Protein AF-A0A9N7UBT4-F1 (afdb_monomer)

Nearest PDB structures (foldseek):
  4rus-assembly3_E  TM=9.545E-01  e=1.512E-25  Cyprinus carpio
  7dxn-assembly2_B-2  TM=4.979E-01  e=2.981E-05  Bacillus velezensis FZB42
  8snb-assembly1_4A  TM=5.724E-01  e=1.280E-03  Strongylocentrotus purpuratus
  6bn7-assembly1_A  TM=4.895E-01  e=7.603E-04  Homo sapiens
  6boy-assembly1_A  TM=4.605E-01  e=2.153E-03  Homo sapiens

Foldseek 3Di:
DEWADEPNKIKDQDPQQFIWIDDDHDTDTQADAGFPEWEAYLLGTKGAHPQQFIWHDAPRHTATQAEFRFPYKYRQENQKIWTAGPPQQWIWIFANCCSNPDHRDDHTDIDTDPDRFPEKEHHYQLFIWTAHPQQWIKTFRDADRHPRDTPDIDTQDDARFPYKYAYNVGWIWTAHPQQWIWTQPQCDNVRSSGDDIDTDDDPARFDYWYDYDHDIDTHGPDPPVVVVVVVVVVVVVVVVVVVVVVVVVVVVVVVVVVVVVVVVVLVVVVVVVVVVVVVVVVVVVVVVVVVVVVLVVVLVVVLVVVVVVVVVVVVVVVVVPVVDDDDDDYDDDDDDDDDDDDDDDDDDDDPPVVVSVVPSCVPVVVVSVVVCCVVPVVVCVVPVCVVPVVVVVVPVVVPPVVPPDDPVVCVVCVVVVCVVCVVVCCVPVVVVCCVVCVCVCVCVVVVVCCCVVVVVCCCVCCVPVVCVVCVVVVVVVCVVVVVVVVVVVVVVVVVPPPDDDD

Structure (mmCIF, N/CA/C/O backbone):
data_AF-A0A9N7UBT4-F1
#
_entry.id   AF-A0A9N7UBT4-F1
#
loop_
_atom_site.group_PDB
_atom_site.id
_atom_site.type_symbol
_atom_site.label_atom_id
_atom_site.label_alt_id
_atom_site.label_comp_id
_atom_site.label_asym_id
_atom_site.label_entity_id
_atom_site.label_seq_id
_atom_site.pdbx_PDB_ins_code
_atom_site.Cartn_x
_atom_site.Cartn_y
_atom_site.Cartn_z
_atom_site.occupancy
_atom_site.B_iso_or_equiv
_atom_site.auth_seq_id
_atom_site.auth_comp_id
_atom_site.auth_asym_id
_atom_site.auth_atom_id
_atom_site.pdbx_PDB_model_num
ATOM 1 N N . MET A 1 1 ? 14.798 0.209 0.687 1.00 91.00 1 MET A N 1
ATOM 2 C CA . MET A 1 1 ? 13.355 -0.067 0.626 1.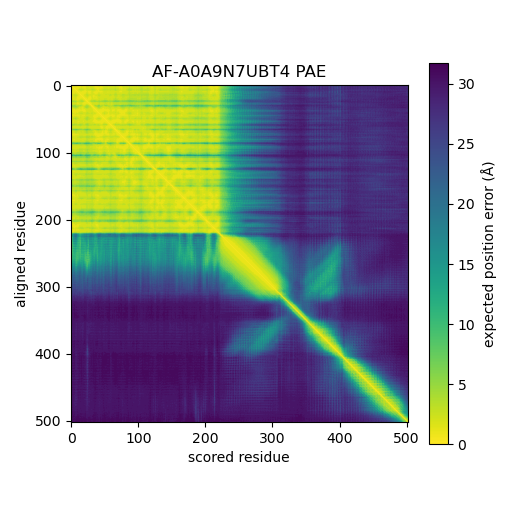00 91.00 1 MET A CA 1
ATOM 3 C C . MET A 1 1 ? 12.771 0.540 -0.624 1.00 91.00 1 MET A C 1
ATOM 5 O O . MET A 1 1 ? 12.914 1.747 -0.821 1.00 91.00 1 MET A O 1
ATOM 9 N N . GLN A 1 2 ? 12.203 -0.319 -1.456 1.00 96.56 2 GLN A N 1
ATOM 10 C CA . GLN A 1 2 ? 11.502 -0.028 -2.701 1.00 96.56 2 GLN A CA 1
ATOM 11 C C . GLN A 1 2 ? 10.434 -1.115 -2.895 1.00 96.56 2 GLN A C 1
ATOM 13 O O . GLN A 1 2 ? 10.631 -2.235 -2.420 1.00 96.56 2 GLN A O 1
ATOM 18 N N . ILE A 1 3 ? 9.317 -0.765 -3.530 1.00 98.25 3 ILE A N 1
ATOM 19 C CA . ILE A 1 3 ? 8.195 -1.660 -3.822 1.00 98.25 3 ILE A CA 1
ATOM 20 C C . ILE A 1 3 ? 7.840 -1.549 -5.300 1.00 98.25 3 ILE A C 1
ATOM 22 O O . ILE A 1 3 ? 8.007 -0.482 -5.883 1.00 98.25 3 ILE A O 1
ATOM 26 N N . ASP A 1 4 ? 7.375 -2.626 -5.904 1.00 98.69 4 ASP A N 1
ATOM 27 C CA . ASP A 1 4 ? 6.770 -2.577 -7.224 1.00 98.69 4 ASP A CA 1
ATOM 28 C C . ASP A 1 4 ? 5.563 -3.507 -7.295 1.00 98.69 4 ASP A C 1
ATOM 30 O O . ASP A 1 4 ? 5.519 -4.520 -6.591 1.00 98.69 4 ASP A O 1
ATOM 34 N N . ALA A 1 5 ? 4.580 -3.135 -8.104 1.00 98.31 5 ALA A N 1
ATOM 35 C CA . ALA A 1 5 ? 3.335 -3.852 -8.274 1.00 98.31 5 ALA A CA 1
ATOM 36 C C . ALA A 1 5 ? 2.942 -3.852 -9.753 1.00 98.31 5 ALA A C 1
ATOM 38 O O . ALA A 1 5 ? 2.929 -2.808 -10.399 1.00 98.31 5 ALA A O 1
ATOM 39 N N . GLY A 1 6 ? 2.591 -5.022 -10.272 1.00 97.06 6 GLY A N 1
ATOM 40 C CA . GLY A 1 6 ? 2.229 -5.194 -11.670 1.00 97.06 6 GLY A CA 1
ATOM 41 C C . GLY A 1 6 ? 1.688 -6.591 -11.934 1.00 97.06 6 GLY A C 1
ATOM 42 O O . GLY A 1 6 ? 2.196 -7.575 -11.397 1.00 97.06 6 GLY A O 1
ATOM 43 N N . MET A 1 7 ? 0.659 -6.684 -12.779 1.00 95.00 7 MET A N 1
ATOM 44 C CA . MET A 1 7 ? 0.027 -7.954 -13.176 1.00 95.00 7 MET A CA 1
ATOM 45 C C . MET A 1 7 ? -0.492 -8.787 -11.987 1.00 95.00 7 MET A C 1
ATOM 47 O O . MET A 1 7 ? -0.415 -10.013 -11.987 1.00 95.00 7 MET A O 1
ATOM 51 N N . GLY A 1 8 ? -1.015 -8.125 -10.954 1.00 95.12 8 GLY A N 1
ATOM 52 C CA . GLY A 1 8 ? -1.530 -8.730 -9.724 1.00 95.12 8 GLY A CA 1
ATOM 53 C C . GLY A 1 8 ? -0.446 -9.182 -8.744 1.00 95.12 8 GLY A C 1
ATOM 54 O O . GLY A 1 8 ? -0.754 -9.802 -7.728 1.00 95.12 8 GLY A O 1
ATOM 55 N N . GLN A 1 9 ? 0.825 -8.900 -9.031 1.00 96.81 9 GLN A N 1
ATOM 56 C CA . GLN A 1 9 ? 1.960 -9.291 -8.201 1.00 96.81 9 GLN A CA 1
ATOM 57 C C . GLN A 1 9 ? 2.555 -8.072 -7.506 1.00 96.81 9 GLN A C 1
ATOM 59 O O . GLN A 1 9 ? 2.554 -6.976 -8.056 1.00 96.81 9 GLN A O 1
ATOM 64 N N . VAL A 1 10 ? 3.100 -8.270 -6.303 1.00 98.19 10 VAL A N 1
ATOM 65 C CA . VAL A 1 10 ? 3.752 -7.209 -5.524 1.00 98.19 10 VAL A CA 1
ATOM 66 C C . VAL A 1 10 ? 5.083 -7.712 -5.004 1.00 98.19 10 VAL A C 1
ATOM 68 O O . VAL A 1 10 ? 5.166 -8.790 -4.408 1.00 98.19 10 VAL A O 1
ATOM 71 N N . VAL A 1 11 ? 6.133 -6.928 -5.221 1.00 98.19 11 VAL A N 1
ATOM 72 C CA . VAL A 1 11 ? 7.509 -7.285 -4.883 1.00 98.19 11 VAL A CA 1
ATOM 73 C C . VAL A 1 11 ? 8.196 -6.146 -4.153 1.00 98.19 11 VAL A C 1
ATOM 75 O O . VAL A 1 11 ? 7.970 -4.972 -4.426 1.00 98.19 11 VAL A O 1
ATOM 78 N N . VAL A 1 12 ? 9.032 -6.486 -3.177 1.00 97.56 12 VAL A N 1
ATOM 79 C CA . VAL A 1 12 ? 9.664 -5.512 -2.283 1.00 97.56 12 VAL A CA 1
ATOM 80 C C . VAL A 1 12 ? 11.134 -5.838 -2.116 1.00 97.56 12 VAL A C 1
ATOM 82 O O . VAL A 1 12 ? 11.497 -6.977 -1.835 1.00 97.56 12 VAL A O 1
ATOM 85 N N . ALA A 1 13 ? 11.983 -4.820 -2.207 1.00 97.00 13 ALA A N 1
ATOM 86 C CA . ALA A 1 13 ? 13.352 -4.865 -1.714 1.00 97.00 13 ALA A CA 1
ATOM 87 C C . ALA A 1 13 ? 13.426 -4.106 -0.386 1.00 97.00 13 ALA A C 1
ATOM 89 O O . ALA A 1 13 ? 13.125 -2.912 -0.341 1.00 97.00 13 ALA A O 1
ATOM 90 N N . ASP A 1 14 ? 13.835 -4.758 0.702 1.00 94.19 14 ASP A N 1
ATOM 91 C CA . ASP A 1 14 ? 13.854 -4.156 2.039 1.00 94.19 14 ASP A CA 1
ATOM 92 C C . ASP A 1 14 ? 15.056 -3.204 2.269 1.00 94.19 14 ASP A C 1
ATOM 94 O O . ASP A 1 14 ? 15.735 -2.749 1.340 1.00 94.19 14 ASP A O 1
ATOM 98 N N . LYS A 1 15 ? 15.292 -2.773 3.517 1.00 91.81 15 LYS A N 1
ATOM 99 C CA . LYS A 1 15 ? 16.414 -1.868 3.848 1.00 91.81 15 LYS A CA 1
ATOM 100 C C . LYS A 1 15 ? 17.777 -2.565 3.783 1.00 91.81 15 LYS A C 1
ATOM 102 O O . LYS A 1 15 ? 18.779 -1.901 3.540 1.00 91.81 15 LYS A O 1
ATOM 107 N N . TYR A 1 16 ? 17.790 -3.885 3.929 1.00 94.00 16 TYR A N 1
ATOM 108 C CA . TYR A 1 16 ? 18.957 -4.756 3.824 1.00 94.00 16 TYR A CA 1
ATOM 109 C C . TYR A 1 16 ? 19.123 -5.341 2.417 1.00 94.00 16 TYR A C 1
ATOM 111 O O . TYR A 1 16 ? 19.961 -6.217 2.215 1.00 94.00 16 TYR A O 1
ATOM 119 N N . LYS A 1 17 ? 18.355 -4.837 1.438 1.00 95.19 17 LYS A N 1
ATOM 120 C CA . LYS A 1 17 ? 18.356 -5.284 0.039 1.00 95.19 17 LYS A CA 1
ATOM 121 C C . LYS A 1 17 ? 17.827 -6.715 -0.132 1.00 95.19 17 LYS A C 1
ATOM 123 O O . LYS A 1 17 ? 18.026 -7.302 -1.185 1.00 95.19 17 LYS A O 1
ATOM 128 N N . ARG A 1 18 ? 17.160 -7.303 0.864 1.00 96.31 18 ARG A N 1
ATOM 129 C CA . ARG A 1 18 ? 16.508 -8.614 0.726 1.00 96.31 18 ARG A CA 1
ATOM 130 C C . ARG A 1 18 ? 15.216 -8.440 -0.063 1.00 96.31 18 ARG A C 1
ATOM 132 O O . ARG A 1 18 ? 14.479 -7.485 0.176 1.00 96.31 18 ARG A O 1
ATOM 139 N N . THR A 1 19 ? 14.962 -9.348 -0.993 1.00 96.94 19 THR A N 1
ATOM 140 C CA . THR A 1 19 ? 13.797 -9.315 -1.880 1.00 96.94 19 THR A CA 1
ATOM 141 C C . THR A 1 19 ? 12.679 -10.214 -1.384 1.00 96.94 19 THR A C 1
ATOM 143 O O . THR A 1 19 ? 12.939 -11.300 -0.865 1.00 96.94 19 THR A O 1
ATOM 146 N N . TYR A 1 20 ? 11.440 -9.772 -1.576 1.00 97.06 20 TYR A N 1
ATOM 147 C CA . TYR A 1 20 ? 10.230 -10.468 -1.159 1.00 97.06 20 TYR A CA 1
ATOM 148 C C . TYR A 1 20 ? 9.135 -10.345 -2.215 1.00 97.06 20 TYR A C 1
ATOM 150 O O . TYR A 1 20 ? 9.087 -9.338 -2.919 1.00 97.06 20 TYR A O 1
ATOM 158 N N . PHE A 1 21 ? 8.254 -11.338 -2.292 1.00 96.56 21 PHE A N 1
ATOM 159 C CA . PHE A 1 21 ? 6.979 -11.265 -3.001 1.00 96.56 21 PHE A CA 1
ATOM 160 C C . PHE A 1 21 ? 5.836 -11.352 -1.997 1.00 96.56 21 PHE A C 1
ATOM 162 O O . PHE A 1 21 ? 5.967 -12.008 -0.961 1.00 96.56 21 PHE A O 1
ATOM 169 N N . LEU A 1 22 ? 4.729 -10.687 -2.294 1.00 97.06 22 LEU A N 1
ATOM 170 C CA . LEU A 1 22 ? 3.503 -10.806 -1.521 1.00 97.06 22 LEU A CA 1
ATOM 171 C C . LEU A 1 22 ? 2.708 -12.027 -1.992 1.00 97.06 22 LEU A C 1
ATOM 173 O O . LEU A 1 22 ? 2.475 -12.198 -3.188 1.00 97.06 22 LEU A O 1
ATOM 177 N N . SER A 1 23 ? 2.263 -12.852 -1.050 1.00 95.12 23 SER A N 1
ATOM 178 C CA . SER A 1 23 ? 1.275 -13.903 -1.289 1.00 95.12 23 SER A CA 1
ATOM 179 C C . SER A 1 23 ? 0.288 -13.934 -0.127 1.00 95.12 23 SER A C 1
ATOM 181 O O . SER A 1 23 ? 0.689 -13.981 1.039 1.00 95.12 23 SER A O 1
ATOM 183 N N . GLY A 1 24 ? -1.008 -13.828 -0.434 1.00 91.50 24 GLY A N 1
ATOM 184 C CA . GLY A 1 24 ? -2.033 -13.577 0.577 1.00 91.50 24 GLY A CA 1
ATOM 185 C C . GLY A 1 24 ? -1.738 -12.283 1.342 1.00 91.50 24 GLY A C 1
ATOM 186 O O . GLY A 1 24 ? -1.688 -11.207 0.752 1.00 91.50 24 GLY A O 1
ATOM 187 N N . LEU A 1 25 ? -1.508 -12.400 2.652 1.00 89.69 25 LEU A N 1
ATOM 188 C CA . LEU A 1 25 ? -1.206 -11.274 3.546 1.00 89.69 25 LEU A CA 1
ATOM 189 C C . LEU A 1 25 ? 0.264 -11.229 4.002 1.00 89.69 25 LEU A C 1
ATOM 191 O O . LEU A 1 25 ? 0.616 -10.415 4.856 1.00 89.69 25 LEU A O 1
ATOM 195 N N . ALA A 1 26 ? 1.124 -12.103 3.471 1.00 95.00 26 ALA A N 1
ATOM 196 C CA . ALA A 1 26 ? 2.491 -12.277 3.952 1.00 95.00 26 ALA A CA 1
ATOM 197 C C . ALA A 1 26 ? 3.542 -12.077 2.852 1.00 95.00 26 ALA A C 1
ATOM 199 O O . ALA A 1 26 ? 3.351 -12.426 1.686 1.00 95.00 26 ALA A O 1
ATOM 200 N N . PHE A 1 27 ? 4.691 -11.527 3.252 1.00 95.50 27 PHE A N 1
ATOM 201 C CA . PHE A 1 27 ? 5.858 -11.371 2.390 1.00 95.50 27 PHE A CA 1
ATOM 202 C C . PHE A 1 27 ? 6.783 -12.584 2.500 1.00 95.50 27 PHE A C 1
ATOM 204 O O . PHE A 1 27 ? 7.336 -12.868 3.564 1.00 95.50 27 PHE A O 1
ATOM 211 N N . TYR A 1 28 ? 7.018 -13.252 1.375 1.00 95.75 28 TYR A N 1
ATOM 212 C CA . TYR A 1 28 ? 7.888 -14.418 1.263 1.00 95.75 28 TYR A CA 1
ATOM 213 C C . TYR A 1 28 ? 9.177 -14.053 0.543 1.00 95.75 28 TYR A C 1
ATOM 215 O O . TYR A 1 28 ? 9.177 -13.297 -0.425 1.00 95.75 28 TYR A O 1
ATOM 223 N N . ARG A 1 29 ? 10.308 -14.572 1.024 1.00 95.19 29 ARG A N 1
ATOM 224 C CA . ARG A 1 29 ? 11.628 -14.209 0.500 1.00 95.19 29 ARG A CA 1
ATOM 225 C C . ARG A 1 29 ? 11.820 -14.721 -0.934 1.00 95.19 29 ARG A C 1
ATOM 227 O O . ARG A 1 29 ? 11.690 -15.913 -1.188 1.00 95.19 29 ARG A O 1
ATOM 234 N N . LEU A 1 30 ? 12.205 -13.828 -1.846 1.00 93.81 30 LEU A N 1
ATOM 235 C CA . LEU A 1 30 ? 12.575 -14.141 -3.229 1.00 93.81 30 LEU A CA 1
ATOM 236 C C . LEU A 1 30 ? 14.086 -14.307 -3.346 1.00 93.81 30 LEU A C 1
ATOM 238 O O . LEU A 1 30 ? 14.815 -13.317 -3.314 1.00 93.81 30 LEU A O 1
ATOM 242 N N . GLY A 1 31 ? 14.557 -15.539 -3.530 1.00 88.31 31 GLY A N 1
ATOM 243 C CA . GLY A 1 31 ? 15.970 -15.824 -3.780 1.00 88.31 31 GLY A CA 1
ATOM 244 C C . GLY A 1 31 ? 16.914 -15.413 -2.637 1.00 88.31 31 GLY A C 1
ATOM 245 O O . GLY A 1 31 ? 16.510 -15.025 -1.535 1.00 88.31 31 GLY A O 1
ATOM 246 N N . ARG A 1 32 ? 18.221 -15.535 -2.890 1.00 89.06 32 ARG A N 1
ATOM 247 C CA . ARG A 1 32 ? 19.275 -15.210 -1.905 1.00 89.06 32 ARG A CA 1
ATOM 248 C C . ARG A 1 32 ? 20.002 -13.900 -2.202 1.00 89.06 32 ARG A C 1
ATOM 250 O O . ARG A 1 32 ? 20.570 -13.307 -1.287 1.00 89.06 32 ARG A O 1
ATOM 257 N N . LEU A 1 33 ? 19.985 -13.460 -3.460 1.00 91.81 33 LEU A N 1
ATOM 258 C CA . LEU A 1 33 ? 20.690 -12.266 -3.916 1.00 91.81 33 LEU A CA 1
ATOM 259 C C . LEU A 1 33 ? 20.004 -10.989 -3.436 1.00 91.81 33 LEU A C 1
ATOM 261 O O . LEU A 1 33 ? 18.786 -10.859 -3.496 1.00 91.81 33 LEU A O 1
ATOM 265 N N . GLY A 1 34 ? 20.813 -10.032 -2.981 1.00 94.31 34 GLY A N 1
ATOM 266 C CA . GLY A 1 34 ? 20.309 -8.743 -2.535 1.00 94.31 34 GLY A CA 1
ATOM 267 C C . GLY A 1 34 ? 20.080 -7.772 -3.696 1.00 94.31 34 GLY A C 1
ATOM 268 O O . GLY A 1 34 ? 21.029 -7.424 -4.407 1.00 94.31 34 GLY A O 1
ATOM 269 N N . MET A 1 35 ? 18.855 -7.269 -3.842 1.00 96.38 35 MET A N 1
ATOM 270 C CA . MET A 1 35 ? 18.490 -6.260 -4.837 1.00 96.38 35 MET A CA 1
ATOM 271 C C . MET A 1 35 ? 18.273 -4.899 -4.182 1.00 96.38 35 MET A C 1
ATOM 273 O O . MET A 1 35 ? 17.654 -4.776 -3.128 1.00 96.38 35 MET A O 1
ATOM 277 N N . LYS A 1 36 ? 18.784 -3.844 -4.815 1.00 95.94 36 LYS A N 1
ATOM 278 C CA . LYS A 1 36 ? 18.465 -2.460 -4.423 1.00 95.94 36 LYS A CA 1
ATOM 279 C C . LYS A 1 36 ? 17.161 -1.973 -5.067 1.00 95.94 36 LYS A C 1
ATOM 281 O O . LYS A 1 36 ? 16.574 -1.020 -4.563 1.00 95.94 36 LYS A O 1
ATOM 286 N N . HIS A 1 37 ? 16.762 -2.601 -6.174 1.00 97.94 37 HIS A N 1
ATOM 287 C CA . HIS A 1 37 ? 15.540 -2.339 -6.925 1.00 97.94 37 HIS A CA 1
ATOM 288 C C . HIS A 1 37 ? 15.064 -3.657 -7.547 1.00 97.94 37 HIS A C 1
ATOM 290 O O . HIS A 1 37 ? 15.882 -4.391 -8.109 1.00 97.94 37 HIS A O 1
ATOM 296 N N . VAL A 1 38 ? 13.783 -3.970 -7.391 1.00 98.25 38 VAL A N 1
ATOM 297 C CA . VAL A 1 38 ? 13.100 -5.155 -7.920 1.00 98.25 38 VAL A CA 1
ATOM 298 C C . VAL A 1 38 ? 11.789 -4.708 -8.564 1.00 98.25 38 VAL A C 1
ATOM 300 O O . VAL A 1 38 ? 11.135 -3.799 -8.057 1.00 98.25 38 VAL A O 1
ATOM 303 N N . THR A 1 39 ? 11.429 -5.323 -9.682 1.00 98.69 39 THR A N 1
ATOM 304 C CA . THR A 1 39 ? 10.261 -4.956 -10.487 1.00 98.69 39 THR A CA 1
ATOM 305 C C . THR A 1 39 ? 9.534 -6.191 -10.995 1.00 98.69 39 THR A C 1
ATOM 307 O O . THR A 1 39 ? 10.156 -7.243 -11.195 1.00 98.69 39 THR A O 1
ATOM 310 N N . VAL A 1 40 ? 8.223 -6.059 -11.181 1.00 98.19 40 VAL A N 1
ATOM 311 C CA . VAL A 1 40 ? 7.338 -7.107 -11.685 1.00 98.19 40 VAL A CA 1
ATOM 312 C C . VAL A 1 40 ? 6.298 -6.516 -12.636 1.00 98.19 40 VAL A C 1
ATOM 314 O O . VAL A 1 40 ? 5.763 -5.443 -12.393 1.00 98.19 40 VAL A O 1
ATOM 317 N N . GLY A 1 41 ? 6.000 -7.218 -13.725 1.00 97.25 41 GLY A N 1
ATOM 318 C CA . GLY A 1 41 ? 5.002 -6.793 -14.704 1.00 97.25 41 GLY A CA 1
ATOM 319 C C . GLY A 1 41 ? 4.932 -7.758 -15.884 1.00 97.25 41 GLY A C 1
ATOM 320 O O . GLY A 1 41 ? 5.370 -8.905 -15.764 1.00 97.25 41 GLY A O 1
ATOM 321 N N . ALA A 1 42 ? 4.416 -7.316 -17.038 1.00 96.31 42 ALA A N 1
ATOM 322 C CA . ALA A 1 42 ? 4.293 -8.199 -18.206 1.00 96.31 42 ALA A CA 1
ATOM 323 C C . ALA A 1 42 ? 5.659 -8.698 -18.712 1.00 96.31 42 ALA A C 1
ATOM 325 O O . ALA A 1 42 ? 5.748 -9.780 -19.284 1.00 96.31 42 ALA A O 1
ATOM 326 N N . GLY A 1 43 ? 6.739 -7.949 -18.461 1.00 96.06 43 GLY A N 1
ATOM 327 C CA . GLY A 1 43 ? 8.111 -8.371 -18.757 1.00 96.06 43 GLY A CA 1
ATOM 328 C C . GLY A 1 43 ? 8.668 -9.455 -17.817 1.00 96.06 43 GLY A C 1
ATOM 329 O O . GLY A 1 43 ? 9.796 -9.922 -18.009 1.00 96.06 43 GLY A O 1
ATOM 330 N N . GLY A 1 44 ? 7.906 -9.867 -16.801 1.00 96.81 44 GLY A N 1
ATOM 331 C CA . GLY A 1 44 ? 8.306 -10.812 -15.759 1.00 96.81 44 GLY A CA 1
ATOM 332 C C . GLY A 1 44 ? 8.972 -10.137 -14.557 1.00 96.81 44 GLY A C 1
ATOM 333 O O . GLY A 1 44 ? 8.840 -8.935 -14.347 1.00 96.81 44 GLY A O 1
ATOM 334 N N . LEU A 1 45 ? 9.705 -10.917 -13.755 1.00 97.69 45 LEU A N 1
ATOM 335 C CA . LEU A 1 45 ? 10.377 -10.423 -12.549 1.00 97.69 45 LEU A CA 1
ATOM 336 C C . LEU A 1 45 ? 11.856 -10.108 -12.814 1.00 97.69 45 LEU A C 1
ATOM 338 O O . LEU A 1 45 ? 12.648 -10.994 -13.159 1.00 97.69 45 LEU A O 1
ATOM 342 N N . TRP A 1 46 ? 12.240 -8.854 -12.582 1.00 98.25 46 TRP A N 1
ATOM 343 C CA . TRP A 1 46 ? 13.597 -8.350 -12.794 1.00 98.25 46 TRP A CA 1
ATOM 344 C C . TRP A 1 46 ? 14.095 -7.556 -11.592 1.00 98.25 46 TRP A C 1
ATOM 346 O O . TRP A 1 46 ? 13.342 -7.170 -10.702 1.00 98.25 46 TRP A O 1
ATOM 356 N N . GLY A 1 47 ? 15.397 -7.302 -11.545 1.00 97.75 47 GLY A N 1
ATOM 357 C CA . GLY A 1 47 ? 15.962 -6.440 -10.521 1.00 97.75 47 GLY A CA 1
ATOM 358 C C . GLY A 1 47 ? 17.394 -6.030 -10.800 1.00 97.75 47 GLY A C 1
ATOM 359 O O . GLY A 1 47 ? 18.075 -6.573 -11.672 1.00 97.75 47 GLY A O 1
ATOM 360 N N . THR A 1 48 ? 17.865 -5.061 -10.022 1.00 97.69 48 THR A N 1
ATOM 361 C CA . THR A 1 48 ? 19.266 -4.642 -10.011 1.00 97.69 48 THR A CA 1
ATOM 362 C C . THR A 1 48 ? 19.854 -4.771 -8.615 1.00 97.69 48 THR A C 1
ATOM 364 O O . THR A 1 48 ? 19.251 -4.379 -7.610 1.00 97.69 48 THR A O 1
ATOM 367 N N . CYS A 1 49 ? 21.071 -5.306 -8.542 1.00 96.06 49 CYS A N 1
ATOM 368 C CA . CYS A 1 49 ? 21.792 -5.445 -7.282 1.00 96.06 49 CYS A CA 1
ATOM 369 C C . CYS A 1 49 ? 22.574 -4.170 -6.934 1.00 96.06 49 CYS A C 1
ATOM 371 O O . CYS A 1 49 ? 22.645 -3.215 -7.711 1.00 96.06 49 CYS A O 1
ATOM 373 N N . HIS A 1 50 ? 23.198 -4.139 -5.756 1.00 94.44 50 HIS A N 1
ATOM 374 C CA . HIS A 1 50 ? 23.970 -2.973 -5.314 1.00 94.44 50 HIS A CA 1
ATOM 375 C C . HIS A 1 50 ? 25.119 -2.592 -6.264 1.00 94.44 50 HIS A C 1
ATOM 377 O O . HIS A 1 50 ? 25.399 -1.410 -6.423 1.00 94.4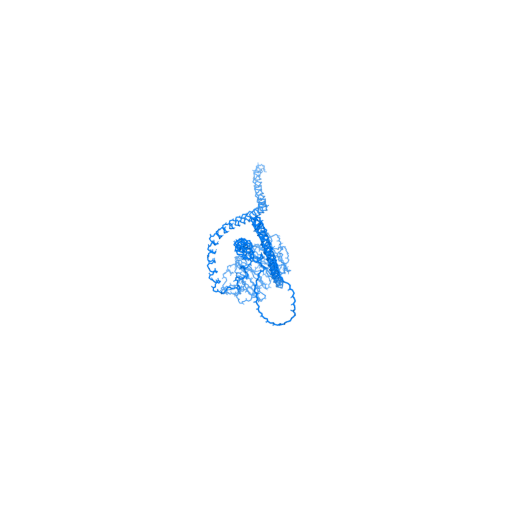4 50 HIS A O 1
ATOM 383 N N . ALA A 1 51 ? 25.717 -3.575 -6.944 1.00 95.69 51 ALA A N 1
ATOM 384 C CA . ALA A 1 51 ? 26.768 -3.373 -7.943 1.00 95.69 51 ALA A CA 1
ATOM 385 C C . ALA A 1 51 ? 26.232 -2.953 -9.328 1.00 95.69 51 ALA A C 1
ATOM 387 O O . ALA A 1 51 ? 26.955 -3.033 -10.316 1.00 95.69 51 ALA A O 1
ATOM 388 N N . ASN A 1 52 ? 24.960 -2.548 -9.423 1.00 97.25 52 ASN A N 1
ATOM 389 C CA . ASN A 1 52 ? 24.273 -2.161 -10.660 1.00 97.25 52 ASN A CA 1
ATOM 390 C C . ASN A 1 52 ? 24.134 -3.285 -11.706 1.00 97.25 52 ASN A C 1
ATOM 392 O O . ASN A 1 52 ? 23.718 -3.011 -12.823 1.00 97.25 52 ASN A O 1
ATOM 396 N N . LYS A 1 53 ? 24.436 -4.549 -11.385 1.00 97.00 53 LYS A N 1
ATOM 397 C CA . LYS A 1 53 ? 24.193 -5.668 -12.312 1.00 97.00 53 LYS A CA 1
ATOM 398 C C . LYS A 1 53 ? 22.695 -5.977 -12.389 1.00 97.00 53 LYS A C 1
ATOM 400 O O . LYS A 1 53 ? 22.012 -5.925 -11.363 1.00 97.00 53 LYS A O 1
ATOM 405 N N . VAL A 1 54 ? 22.210 -6.302 -13.587 1.00 97.94 54 VAL A N 1
ATOM 406 C CA . VAL A 1 54 ? 20.804 -6.640 -13.865 1.00 97.94 54 VAL A CA 1
ATOM 407 C C . VAL A 1 54 ? 20.588 -8.147 -13.722 1.00 97.94 54 VAL A C 1
ATOM 409 O O . VAL A 1 54 ? 21.436 -8.941 -14.125 1.00 97.94 54 VAL A O 1
ATOM 412 N N . TYR A 1 55 ? 19.456 -8.552 -13.156 1.00 97.50 55 TYR A N 1
ATOM 413 C CA . TYR A 1 55 ? 19.061 -9.947 -12.981 1.00 97.50 55 TYR A CA 1
ATOM 414 C C . TYR A 1 55 ? 17.613 -10.148 -13.424 1.00 97.50 55 TYR A C 1
ATOM 416 O O . TYR A 1 55 ? 16.773 -9.277 -13.202 1.00 97.50 55 TYR A O 1
ATOM 424 N N . LYS A 1 56 ? 17.326 -11.323 -13.987 1.00 97.19 56 LYS A N 1
ATOM 425 C CA . LYS A 1 56 ? 15.967 -11.825 -14.222 1.00 97.19 56 LYS A CA 1
ATOM 426 C C . LYS A 1 56 ? 15.729 -13.022 -13.320 1.00 97.19 56 LYS A C 1
ATOM 428 O O . LYS A 1 56 ? 16.616 -13.861 -13.169 1.00 97.19 56 LYS A O 1
ATOM 433 N N . TYR A 1 57 ? 14.548 -13.131 -12.741 1.00 96.31 57 TYR A N 1
ATOM 434 C CA . TYR A 1 57 ? 14.165 -14.318 -11.991 1.00 96.31 57 TYR A CA 1
ATOM 435 C C . TYR A 1 57 ? 13.656 -15.401 -12.936 1.00 96.31 57 TYR A C 1
ATOM 437 O O . TYR A 1 57 ? 12.731 -15.187 -13.717 1.00 96.31 57 TYR A O 1
ATOM 445 N N . VAL A 1 58 ? 14.306 -16.558 -12.895 1.00 94.00 58 VAL A N 1
ATOM 446 C CA . VAL A 1 58 ? 14.058 -17.689 -13.788 1.00 94.00 58 VAL A CA 1
ATOM 447 C C . VAL A 1 58 ? 14.126 -18.960 -12.955 1.00 94.00 58 VAL A C 1
ATOM 449 O O . VAL A 1 58 ? 15.115 -19.183 -12.256 1.00 94.00 58 VAL A O 1
ATOM 452 N N . ALA A 1 59 ? 13.086 -19.793 -13.044 1.00 91.38 59 ALA A N 1
ATOM 453 C CA . ALA A 1 59 ? 13.025 -21.105 -12.393 1.00 91.38 59 ALA A CA 1
ATOM 454 C C . ALA A 1 59 ? 13.406 -21.075 -10.895 1.00 91.38 59 ALA A C 1
ATOM 456 O O . ALA A 1 59 ? 14.231 -21.859 -10.432 1.00 91.38 59 ALA A O 1
ATOM 457 N N . GLY A 1 60 ? 12.829 -20.134 -10.139 1.00 90.94 60 GLY A N 1
ATOM 458 C CA . GLY A 1 60 ? 12.992 -20.056 -8.683 1.00 90.94 60 GLY A CA 1
ATOM 459 C C . GLY A 1 60 ? 14.167 -19.206 -8.183 1.00 90.94 60 GLY A C 1
ATOM 460 O O . GLY A 1 60 ? 14.320 -19.045 -6.969 1.00 90.94 60 GLY A O 1
ATOM 461 N N . ASP A 1 61 ? 14.986 -18.626 -9.068 1.00 92.50 61 ASP A N 1
ATOM 462 C CA . ASP A 1 61 ? 16.170 -17.867 -8.653 1.00 92.50 61 ASP A CA 1
ATOM 463 C C . ASP A 1 61 ? 16.546 -16.720 -9.609 1.00 92.50 61 ASP A C 1
ATOM 465 O O . ASP A 1 61 ? 16.232 -16.732 -10.799 1.00 92.50 61 ASP A O 1
ATOM 469 N N . PHE A 1 62 ? 17.261 -15.718 -9.094 1.00 95.56 62 PHE A N 1
ATOM 470 C CA . PHE A 1 62 ? 17.750 -14.586 -9.878 1.00 95.56 62 PHE A CA 1
ATOM 471 C C . PHE A 1 62 ? 18.995 -14.970 -10.684 1.00 95.56 62 PHE A C 1
ATOM 473 O O . PHE A 1 62 ? 20.080 -15.180 -10.141 1.00 95.56 62 PHE A O 1
ATOM 480 N N . LYS A 1 63 ? 18.864 -14.990 -12.010 1.00 95.31 63 LYS A N 1
ATOM 481 C CA . LYS A 1 63 ? 19.956 -15.238 -12.953 1.00 95.31 63 LYS A CA 1
ATOM 482 C C . LYS A 1 63 ? 20.503 -13.922 -13.487 1.00 95.31 63 LYS A C 1
ATOM 484 O O . LYS A 1 63 ? 19.748 -13.040 -13.897 1.00 95.31 63 LYS A O 1
ATOM 489 N N . LEU A 1 64 ? 21.831 -13.792 -13.468 1.00 96.06 64 LEU A N 1
ATOM 490 C CA . LEU A 1 64 ? 22.524 -12.611 -13.981 1.00 96.06 64 LEU A CA 1
ATOM 491 C C . LEU A 1 64 ? 22.159 -12.419 -15.450 1.00 96.06 64 LEU A C 1
ATOM 493 O O . LEU A 1 64 ? 22.393 -13.311 -16.257 1.00 96.06 64 LEU A O 1
ATOM 497 N N . ALA A 1 65 ? 21.624 -11.255 -15.789 1.00 96.25 65 ALA A N 1
ATOM 498 C CA . ALA A 1 65 ? 21.394 -10.815 -17.151 1.00 96.25 65 ALA A CA 1
ATOM 499 C C . ALA A 1 65 ? 22.659 -10.098 -17.638 1.00 96.25 65 ALA A C 1
ATOM 501 O O . ALA A 1 65 ? 22.842 -8.905 -17.393 1.00 96.25 65 ALA A O 1
ATOM 502 N N . LYS A 1 66 ? 23.586 -10.848 -18.253 1.00 94.19 66 LYS A N 1
ATOM 503 C CA . LYS A 1 66 ? 24.868 -10.293 -18.723 1.00 94.19 66 LYS A CA 1
ATOM 504 C C . LYS A 1 66 ? 24.595 -9.164 -19.721 1.00 94.19 66 LYS A C 1
ATOM 506 O O . LYS A 1 66 ? 23.770 -9.329 -20.611 1.00 94.19 66 LYS A O 1
ATOM 511 N N . GLY A 1 67 ? 25.275 -8.029 -19.584 1.00 91.88 67 GLY A N 1
ATOM 512 C CA . GLY A 1 67 ? 25.036 -6.852 -20.418 1.00 91.88 67 GLY A CA 1
ATOM 513 C C . GLY A 1 67 ? 25.355 -5.561 -19.672 1.00 91.88 67 GLY A C 1
ATOM 514 O O . GLY A 1 67 ? 26.336 -5.493 -18.932 1.00 91.88 67 GLY A O 1
ATOM 515 N N . LEU A 1 68 ? 24.523 -4.537 -19.868 1.00 94.94 68 LEU A N 1
ATOM 516 C CA . LEU A 1 68 ? 24.700 -3.230 -19.239 1.00 94.94 68 LEU A CA 1
ATOM 517 C C . LEU A 1 68 ? 24.429 -3.256 -17.730 1.00 94.94 68 LEU A C 1
ATOM 519 O O . LEU A 1 68 ? 23.519 -3.930 -17.249 1.00 94.94 68 LEU A O 1
ATOM 523 N N . SER A 1 69 ? 25.174 -2.426 -17.003 1.00 96.94 69 SER A N 1
ATOM 524 C CA . SER A 1 69 ? 24.884 -2.102 -15.607 1.00 96.94 69 SER A CA 1
ATOM 525 C C . SER A 1 69 ? 23.856 -0.971 -15.512 1.00 96.94 69 SER A C 1
ATOM 527 O O . SER A 1 69 ? 23.941 0.030 -16.231 1.00 96.94 69 SER A O 1
ATOM 529 N N . MET A 1 70 ? 22.891 -1.107 -14.604 1.00 97.69 70 MET A N 1
ATOM 530 C CA . MET A 1 70 ? 21.751 -0.205 -14.457 1.00 97.69 70 MET A CA 1
ATOM 531 C C . MET A 1 70 ? 21.518 0.245 -13.012 1.00 97.69 70 MET A C 1
ATOM 533 O O . MET A 1 70 ? 21.685 -0.495 -12.036 1.00 97.69 70 MET A O 1
ATOM 537 N N . TYR A 1 71 ? 21.112 1.504 -12.869 1.00 96.44 71 TYR A N 1
ATOM 538 C CA . TYR A 1 71 ? 20.666 2.053 -11.598 1.00 96.44 71 TYR A CA 1
ATOM 539 C C . TYR A 1 71 ? 19.303 1.504 -11.178 1.00 96.44 71 TYR A C 1
ATOM 541 O O . TYR A 1 71 ? 19.103 1.271 -9.986 1.00 96.44 71 TYR A O 1
ATOM 549 N N . GLN A 1 72 ? 18.417 1.299 -12.149 1.00 97.25 72 GLN A N 1
ATOM 550 C CA . GLN A 1 72 ? 17.038 0.854 -11.988 1.00 97.25 72 GLN A CA 1
ATOM 551 C C . GLN A 1 72 ? 16.573 0.197 -13.298 1.00 97.25 72 GLN A C 1
ATOM 553 O O . GLN A 1 72 ? 17.074 0.555 -14.368 1.00 97.25 72 GLN A O 1
ATOM 558 N N . VAL A 1 73 ? 15.652 -0.760 -13.194 1.00 98.44 73 VAL A N 1
ATOM 559 C CA . VAL A 1 73 ? 14.948 -1.407 -14.314 1.00 98.44 73 VAL A CA 1
ATOM 560 C C . VAL A 1 73 ? 13.457 -1.461 -14.007 1.00 98.44 73 VAL A C 1
ATOM 562 O O . VAL A 1 73 ? 13.098 -1.460 -12.837 1.00 98.44 73 VAL A O 1
ATOM 565 N N . ASP A 1 74 ? 12.606 -1.504 -15.018 1.00 98.75 74 ASP A N 1
ATOM 566 C CA . ASP A 1 74 ? 11.160 -1.651 -14.874 1.00 98.75 74 ASP A CA 1
ATOM 567 C C . ASP A 1 74 ? 10.622 -2.678 -15.880 1.00 98.75 74 ASP A C 1
ATOM 569 O O . ASP A 1 74 ? 11.040 -2.697 -17.045 1.00 98.75 74 ASP A O 1
ATOM 573 N N . ALA A 1 75 ? 9.730 -3.545 -15.402 1.00 98.31 75 ALA A N 1
ATOM 574 C CA . ALA A 1 75 ? 9.125 -4.651 -16.138 1.00 98.31 75 ALA A CA 1
ATOM 575 C C . ALA A 1 75 ? 7.622 -4.453 -16.414 1.00 98.31 75 ALA A C 1
ATOM 577 O O . ALA A 1 75 ? 6.969 -5.384 -16.896 1.00 98.31 75 ALA A O 1
ATOM 578 N N . GLY A 1 76 ? 7.076 -3.263 -16.141 1.00 97.44 76 GLY A N 1
ATOM 579 C CA . GLY A 1 76 ? 5.661 -2.931 -16.338 1.00 97.44 76 GLY A CA 1
ATOM 580 C C . GLY A 1 76 ? 5.222 -2.748 -17.798 1.00 97.44 76 GLY A C 1
ATOM 581 O O . GLY A 1 76 ? 4.026 -2.668 -18.071 1.00 97.44 76 GLY A O 1
ATOM 582 N N . GLY A 1 77 ? 6.162 -2.709 -18.751 1.00 95.94 77 GLY A N 1
ATOM 583 C CA . GLY A 1 77 ? 5.880 -2.590 -20.187 1.00 95.94 77 GLY A CA 1
ATOM 584 C C . GLY A 1 77 ? 5.044 -3.736 -20.782 1.00 95.94 77 GLY A C 1
ATOM 585 O O . GLY A 1 77 ? 4.651 -4.672 -20.096 1.00 95.94 77 GLY A O 1
ATOM 586 N N . ASP A 1 78 ? 4.810 -3.695 -22.095 1.00 95.81 78 ASP A N 1
ATOM 587 C CA . ASP A 1 78 ? 4.116 -4.741 -22.867 1.00 95.81 78 ASP A CA 1
ATOM 588 C C . ASP A 1 78 ? 5.105 -5.865 -23.243 1.00 95.81 78 ASP A C 1
ATOM 590 O O . ASP A 1 78 ? 5.374 -6.128 -24.406 1.00 95.81 78 ASP A O 1
ATOM 594 N N . GLY A 1 79 ? 5.763 -6.446 -22.234 1.00 95.81 79 GLY A N 1
ATOM 595 C CA . GLY A 1 79 ? 6.774 -7.502 -22.384 1.00 95.81 79 GLY A CA 1
ATOM 596 C C . GLY A 1 79 ? 8.221 -7.006 -22.505 1.00 95.81 79 GLY A C 1
ATOM 597 O O . GLY A 1 79 ? 9.151 -7.725 -22.131 1.00 95.81 79 GLY A O 1
ATOM 598 N N . GLN A 1 80 ? 8.447 -5.774 -22.968 1.00 97.38 80 GLN A N 1
ATOM 599 C CA . GLN A 1 80 ? 9.772 -5.143 -22.970 1.00 97.38 80 GLN A CA 1
ATOM 600 C C . GLN A 1 80 ? 10.203 -4.699 -21.565 1.00 97.38 80 GLN A C 1
ATOM 602 O O . GLN A 1 80 ? 9.371 -4.359 -20.725 1.00 97.38 80 GLN A O 1
ATOM 607 N N . ILE A 1 81 ? 11.516 -4.608 -21.343 1.00 98.19 81 ILE A N 1
ATOM 608 C CA . ILE A 1 81 ? 12.094 -4.066 -20.101 1.00 98.19 81 ILE A CA 1
ATOM 609 C C . ILE A 1 81 ? 12.700 -2.711 -20.391 1.00 98.19 81 ILE A C 1
ATOM 611 O O . ILE A 1 81 ? 13.377 -2.529 -21.405 1.00 98.19 81 ILE A O 1
ATOM 615 N N . VAL A 1 82 ? 12.525 -1.765 -19.480 1.00 98.38 82 VAL A N 1
ATOM 616 C CA . VAL A 1 82 ? 13.219 -0.484 -19.550 1.00 98.38 82 VAL A CA 1
ATOM 617 C C . VAL A 1 82 ? 14.140 -0.285 -18.363 1.00 98.38 82 VAL A C 1
ATOM 619 O O . VAL A 1 82 ? 14.036 -0.969 -17.352 1.00 98.38 82 VAL A O 1
ATOM 622 N N . GLY A 1 83 ? 15.094 0.630 -18.481 1.00 98.00 83 GLY A N 1
ATOM 623 C CA . GLY A 1 83 ? 15.987 0.911 -17.368 1.00 98.00 83 GLY A CA 1
ATOM 624 C C . GLY A 1 83 ? 16.871 2.122 -17.572 1.00 98.00 83 GLY A C 1
ATOM 625 O O . GLY A 1 83 ? 16.922 2.730 -18.644 1.00 98.00 83 GLY A O 1
ATOM 626 N N . VAL A 1 84 ? 17.582 2.473 -16.508 1.00 98.44 84 VAL A N 1
ATOM 627 C CA . VAL A 1 84 ? 18.491 3.618 -16.460 1.00 98.44 84 VAL A CA 1
ATOM 628 C C . VAL A 1 84 ? 19.917 3.113 -16.301 1.00 98.44 84 VAL A C 1
ATOM 630 O O . VAL A 1 84 ? 20.257 2.521 -15.279 1.00 98.44 84 VAL A O 1
ATOM 633 N N . GLY A 1 85 ? 20.780 3.368 -17.283 1.00 97.44 85 GLY A N 1
ATOM 634 C CA . GLY A 1 85 ? 22.172 2.913 -17.258 1.00 97.44 85 GLY A CA 1
ATOM 635 C C . GLY A 1 85 ? 23.013 3.607 -16.183 1.00 97.44 85 GLY A C 1
ATOM 636 O O . GLY A 1 85 ? 22.904 4.819 -15.981 1.00 97.44 85 GLY A O 1
ATOM 637 N N . SER A 1 86 ? 23.908 2.856 -15.534 1.00 93.31 86 SER A N 1
ATOM 638 C CA . SER A 1 86 ? 24.685 3.338 -14.383 1.00 93.31 86 SER A CA 1
ATOM 639 C C . SER A 1 86 ? 25.875 4.245 -14.720 1.00 93.31 86 SER A C 1
ATOM 641 O O . SER A 1 86 ? 26.519 4.752 -13.815 1.00 93.31 86 SER A O 1
ATOM 643 N N . GLY A 1 87 ? 26.217 4.420 -15.999 1.00 86.06 87 GLY A N 1
ATOM 644 C CA . GLY A 1 87 ? 27.347 5.263 -16.415 1.00 86.06 87 GLY A CA 1
ATOM 645 C C . GLY A 1 87 ? 26.950 6.719 -16.661 1.00 86.06 87 GLY A C 1
ATOM 646 O O . GLY A 1 87 ? 27.426 7.636 -16.003 1.00 86.06 87 GLY A O 1
ATOM 647 N N . ARG A 1 88 ? 26.061 6.945 -17.638 1.00 88.50 88 ARG A N 1
ATOM 648 C CA . ARG A 1 88 ? 25.674 8.294 -18.104 1.00 88.50 88 ARG A CA 1
ATOM 649 C C . ARG A 1 88 ? 24.207 8.643 -17.864 1.00 88.50 88 ARG A C 1
ATOM 651 O O . ARG A 1 88 ? 23.754 9.673 -18.365 1.00 88.50 88 ARG A O 1
ATOM 658 N N . HIS A 1 89 ? 23.482 7.825 -17.093 1.00 95.06 89 HIS A N 1
ATOM 659 C CA . HIS A 1 89 ? 22.042 7.980 -16.859 1.00 95.06 89 HIS A CA 1
ATOM 660 C C . HIS A 1 89 ? 21.199 7.910 -18.141 1.00 95.06 89 HIS A C 1
ATOM 662 O O . HIS A 1 89 ? 20.102 8.452 -18.187 1.00 95.06 89 HIS A O 1
ATOM 668 N N . ASN A 1 90 ? 21.705 7.285 -19.206 1.00 97.00 90 ASN A N 1
ATOM 669 C CA . ASN A 1 90 ? 20.925 7.091 -20.427 1.00 97.00 90 ASN A CA 1
ATOM 670 C C . ASN A 1 90 ? 19.766 6.125 -20.141 1.00 97.00 90 ASN A C 1
ATOM 672 O O . ASN A 1 90 ? 19.945 5.150 -19.405 1.00 97.00 90 ASN A O 1
ATOM 676 N N . ALA A 1 91 ? 18.595 6.396 -20.714 1.00 97.81 91 ALA A N 1
ATOM 677 C CA . ALA A 1 91 ? 17.491 5.449 -20.727 1.00 97.81 91 ALA A CA 1
ATOM 678 C C . ALA A 1 91 ? 17.762 4.345 -21.758 1.00 97.81 91 ALA A C 1
ATOM 680 O O . ALA A 1 91 ? 18.282 4.612 -22.843 1.00 97.81 91 ALA A O 1
ATOM 681 N N . TYR A 1 92 ? 17.395 3.117 -21.416 1.00 98.12 92 TYR A N 1
ATOM 682 C CA . TYR A 1 92 ? 17.546 1.935 -22.257 1.00 98.12 92 TYR A CA 1
ATOM 683 C C . TYR A 1 92 ? 16.240 1.149 -22.326 1.00 98.12 92 TYR A C 1
ATOM 685 O O . TYR A 1 92 ? 15.396 1.244 -21.434 1.00 98.12 92 TYR A O 1
ATOM 693 N N . CYS A 1 93 ? 16.108 0.354 -23.383 1.00 98.06 93 CYS A N 1
ATOM 694 C CA . CYS A 1 93 ? 15.028 -0.604 -23.575 1.00 98.06 93 CYS A CA 1
ATOM 695 C C . CYS A 1 93 ? 15.594 -1.944 -24.068 1.00 98.06 93 CYS A C 1
ATOM 697 O O . CYS A 1 93 ? 16.517 -1.979 -24.885 1.00 98.06 93 CYS A O 1
ATOM 699 N N . LEU A 1 94 ? 15.058 -3.041 -23.546 1.00 98.19 94 LEU A N 1
ATOM 700 C CA . LEU A 1 94 ? 15.305 -4.408 -23.978 1.00 98.19 94 LEU A CA 1
ATOM 701 C C . LEU A 1 94 ? 14.021 -4.948 -24.596 1.00 98.19 94 LEU A C 1
ATOM 703 O O . LEU A 1 94 ? 12.984 -4.973 -23.939 1.00 98.19 94 LEU A O 1
ATOM 707 N N . LYS A 1 95 ? 14.129 -5.413 -25.839 1.00 97.88 95 LYS A N 1
ATOM 708 C CA . LYS A 1 95 ? 13.014 -5.929 -26.638 1.00 97.88 95 LYS A CA 1
ATOM 709 C C . LYS A 1 95 ? 12.299 -7.096 -25.950 1.00 97.88 95 LYS A C 1
ATOM 711 O O . LYS A 1 95 ? 12.966 -7.937 -25.340 1.00 97.88 95 LYS A O 1
ATOM 716 N N . GLU A 1 96 ? 10.983 -7.187 -26.132 1.00 96.94 96 GLU A N 1
ATOM 717 C CA . GLU A 1 96 ? 10.126 -8.213 -25.511 1.00 96.94 96 GLU A CA 1
ATOM 718 C C . GLU A 1 96 ? 10.625 -9.642 -25.762 1.00 96.94 96 GLU A C 1
ATOM 720 O O . GLU A 1 96 ? 10.760 -10.420 -24.824 1.00 96.94 96 GLU A O 1
ATOM 725 N N . GLU A 1 97 ? 11.016 -9.966 -27.000 1.00 96.25 97 GLU A N 1
ATOM 726 C CA . GLU A 1 97 ? 11.452 -11.311 -27.396 1.00 96.25 97 GLU A CA 1
ATOM 727 C C . GLU A 1 97 ? 12.661 -11.754 -26.560 1.00 96.25 97 GLU A C 1
ATOM 729 O O . GLU A 1 97 ? 12.742 -12.883 -26.074 1.00 96.25 97 GLU A O 1
ATOM 734 N N . LYS A 1 98 ? 13.597 -10.823 -26.337 1.00 96.00 98 LYS A N 1
ATOM 735 C CA . LYS A 1 98 ? 14.809 -11.079 -25.555 1.00 96.00 98 LYS A CA 1
ATOM 736 C C . LYS A 1 98 ? 14.522 -11.078 -24.062 1.00 96.00 98 LYS A C 1
ATOM 738 O O . LYS A 1 98 ? 15.119 -11.877 -23.345 1.00 96.00 98 LYS A O 1
ATOM 743 N N . ALA A 1 99 ? 13.631 -10.209 -23.593 1.00 96.12 99 ALA A N 1
ATOM 744 C CA . ALA A 1 99 ? 13.234 -10.148 -22.197 1.00 96.12 99 ALA A CA 1
ATOM 745 C C . ALA A 1 99 ? 12.510 -11.430 -21.765 1.00 96.12 99 ALA A C 1
ATOM 747 O O . ALA A 1 99 ? 12.973 -12.124 -20.857 1.00 96.12 99 ALA A O 1
ATOM 748 N N . LEU A 1 100 ? 11.426 -11.791 -22.450 1.00 95.19 100 LEU A N 1
ATOM 749 C CA . LEU A 1 100 ? 10.583 -12.941 -22.128 1.00 95.19 100 LEU A CA 1
ATOM 750 C C . LEU A 1 100 ? 11.333 -14.261 -22.330 1.00 95.19 100 LEU A C 1
ATOM 752 O O . LEU A 1 100 ? 11.352 -15.088 -21.418 1.00 95.19 100 LEU A O 1
ATOM 756 N N . GLY A 1 101 ? 12.063 -14.406 -23.440 1.00 93.31 101 GLY A N 1
ATOM 757 C CA . GLY A 1 101 ? 12.839 -15.609 -23.757 1.00 93.31 101 GLY A CA 1
ATOM 758 C C . GLY A 1 101 ? 14.114 -15.811 -22.926 1.00 93.31 101 GLY A C 1
ATOM 759 O O . GLY A 1 101 ? 14.768 -16.848 -23.047 1.00 93.31 101 GLY A O 1
ATOM 760 N N . TYR A 1 102 ? 14.518 -14.851 -22.082 1.00 94.81 102 TYR A N 1
ATOM 761 C CA . TYR A 1 102 ? 15.774 -14.972 -21.339 1.00 94.81 102 TYR A CA 1
ATOM 762 C C . TYR A 1 102 ? 15.759 -16.120 -20.318 1.00 94.81 102 TYR A C 1
ATOM 764 O O . TYR A 1 102 ? 14.944 -16.119 -19.391 1.00 94.81 102 TYR A O 1
ATOM 772 N N . CYS A 1 103 ? 16.729 -17.034 -20.449 1.00 92.44 103 CYS A N 1
ATOM 773 C CA . CYS A 1 103 ? 16.892 -18.237 -19.625 1.00 92.44 103 CYS A CA 1
ATOM 774 C C . CYS A 1 103 ? 18.169 -18.255 -18.754 1.00 92.44 103 CYS A C 1
ATOM 776 O O . CYS A 1 103 ? 18.464 -19.264 -18.116 1.00 92.44 103 CYS A O 1
ATOM 778 N N . GLY A 1 104 ? 18.947 -17.163 -18.711 1.00 90.12 104 GLY A N 1
ATOM 779 C CA . GLY A 1 104 ? 20.097 -17.032 -17.798 1.00 90.12 104 GLY A CA 1
ATOM 780 C C . GLY A 1 104 ? 21.492 -17.300 -18.379 1.00 90.12 104 GLY A C 1
ATOM 781 O O . GLY A 1 104 ? 22.462 -17.242 -17.627 1.00 90.12 104 GLY A O 1
ATOM 782 N N . ARG A 1 105 ? 21.624 -17.605 -19.679 1.00 86.00 105 ARG A N 1
ATOM 783 C CA . ARG A 1 105 ? 22.920 -17.981 -20.292 1.00 86.00 105 ARG A CA 1
ATOM 784 C C . ARG A 1 105 ? 23.536 -16.907 -21.201 1.00 86.00 105 ARG A C 1
ATOM 786 O O . ARG A 1 105 ? 24.761 -16.804 -21.268 1.00 86.00 105 ARG A O 1
ATOM 793 N N . ASN A 1 106 ? 22.704 -16.088 -21.845 1.00 84.94 106 ASN A N 1
ATOM 794 C CA . ASN A 1 106 ? 23.112 -15.202 -22.942 1.00 84.94 106 ASN A CA 1
ATOM 795 C C . ASN A 1 106 ? 23.410 -13.761 -22.490 1.00 84.94 106 ASN A C 1
ATOM 797 O O . ASN A 1 106 ? 22.932 -13.300 -21.455 1.00 84.94 106 ASN A O 1
ATOM 801 N N . THR A 1 107 ? 24.182 -13.025 -23.291 1.00 93.06 107 THR A N 1
ATOM 802 C CA . THR A 1 107 ? 24.329 -11.571 -23.130 1.00 93.06 107 THR A CA 1
ATOM 803 C C . THR A 1 107 ? 23.137 -10.860 -23.766 1.00 93.06 107 THR A C 1
ATOM 805 O O . THR A 1 107 ? 22.725 -11.193 -24.876 1.00 93.06 107 THR A O 1
ATOM 808 N N . LEU A 1 108 ? 22.572 -9.887 -23.057 1.00 95.12 108 LEU A N 1
ATOM 809 C CA . LEU A 1 108 ? 21.451 -9.074 -23.506 1.00 95.12 108 LEU A CA 1
ATOM 810 C C . LEU A 1 108 ? 21.949 -7.763 -24.112 1.00 95.12 108 LEU A C 1
ATOM 812 O O . LEU A 1 108 ? 22.665 -6.993 -23.466 1.00 95.12 108 LEU A O 1
ATOM 816 N N . ASN A 1 109 ? 21.498 -7.491 -25.334 1.00 94.19 109 ASN A N 1
ATOM 817 C CA . ASN A 1 109 ? 21.766 -6.243 -26.036 1.00 94.19 109 ASN A CA 1
ATOM 818 C C . ASN A 1 109 ? 20.621 -5.258 -25.798 1.00 94.19 109 ASN A C 1
ATOM 820 O O . ASN A 1 109 ? 19.476 -5.515 -26.169 1.00 94.19 109 ASN A O 1
ATOM 824 N N . TRP A 1 110 ? 20.954 -4.125 -25.188 1.00 97.00 110 TRP A N 1
ATOM 825 C CA . TRP A 1 110 ? 20.012 -3.064 -24.852 1.00 97.00 110 TRP A CA 1
ATOM 826 C C . TRP A 1 110 ? 20.070 -1.942 -25.884 1.00 97.00 110 TRP A C 1
ATOM 828 O O . TRP A 1 110 ? 21.150 -1.493 -26.269 1.00 97.00 110 TRP A O 1
ATOM 838 N N . THR A 1 111 ? 18.910 -1.435 -26.282 1.00 97.38 111 THR A N 1
ATOM 839 C CA . THR A 1 111 ? 18.788 -0.281 -27.172 1.00 97.38 111 THR A CA 1
ATOM 840 C C . THR A 1 111 ? 18.854 1.003 -26.350 1.00 97.38 111 THR A C 1
ATOM 842 O O . THR A 1 111 ? 18.057 1.197 -25.431 1.00 97.38 111 THR A O 1
ATOM 845 N N . SER A 1 112 ? 19.809 1.884 -26.663 1.00 96.44 112 SER A N 1
ATOM 846 C CA . SER A 1 112 ? 19.888 3.211 -26.040 1.00 96.44 112 SER A CA 1
ATOM 847 C C . SER A 1 112 ? 18.773 4.108 -26.562 1.00 96.44 112 SER A C 1
ATOM 849 O O . SER A 1 112 ? 18.526 4.167 -27.763 1.00 96.44 112 SER A O 1
ATOM 851 N N . LEU A 1 113 ? 18.151 4.861 -25.663 1.00 96.38 113 LEU A N 1
ATOM 852 C CA . LEU A 1 113 ? 17.154 5.875 -25.986 1.00 96.38 113 LEU A CA 1
ATOM 853 C C . LEU A 1 113 ? 17.775 7.274 -25.878 1.00 96.38 113 LEU A C 1
ATOM 855 O O . LEU A 1 113 ? 18.800 7.475 -25.226 1.00 96.38 113 LEU A O 1
ATOM 859 N N . SER A 1 114 ? 17.141 8.265 -26.506 1.00 94.19 114 SER A N 1
ATOM 860 C CA . SER A 1 114 ? 17.676 9.632 -26.617 1.00 94.19 114 SER A CA 1
ATOM 861 C C . SER A 1 114 ? 17.698 10.428 -25.304 1.00 94.19 114 SER A C 1
ATOM 863 O O . SER A 1 114 ? 18.336 11.479 -25.227 1.00 94.19 114 SER A O 1
ATOM 865 N N . ARG A 1 115 ? 17.005 9.963 -24.257 1.00 95.31 115 ARG A N 1
ATOM 866 C CA . ARG A 1 115 ? 16.795 10.721 -23.018 1.00 95.31 115 ARG A CA 1
ATOM 867 C C . ARG A 1 115 ? 17.658 10.210 -21.871 1.00 95.31 115 ARG A C 1
ATOM 869 O O . ARG A 1 115 ? 17.848 9.009 -21.701 1.00 95.31 115 ARG A O 1
ATOM 876 N N . LYS A 1 116 ? 18.131 11.143 -21.042 1.00 97.00 116 LYS A N 1
ATOM 877 C CA . LYS A 1 116 ? 18.791 10.840 -19.767 1.00 97.00 116 LYS A CA 1
ATOM 878 C C . LYS A 1 116 ? 17.788 10.916 -18.621 1.00 97.00 116 LYS A C 1
ATOM 880 O O . LYS A 1 116 ? 17.113 11.934 -18.477 1.00 97.00 116 LYS A O 1
ATOM 885 N N . MET A 1 117 ? 17.738 9.872 -17.803 1.00 96.81 117 MET A N 1
ATOM 886 C CA . MET A 1 117 ? 16.778 9.682 -16.717 1.00 96.81 117 MET A CA 1
ATOM 887 C C . MET A 1 117 ? 17.477 9.298 -15.410 1.00 96.81 117 MET A C 1
ATOM 889 O O . MET A 1 117 ? 18.588 8.783 -15.406 1.00 96.81 117 MET A O 1
ATOM 893 N N . MET A 1 118 ? 16.824 9.534 -14.280 1.00 97.31 118 MET A N 1
ATOM 894 C CA . MET A 1 118 ? 17.176 8.937 -12.989 1.00 97.31 118 MET A CA 1
ATOM 895 C C . MET A 1 118 ? 16.209 7.819 -12.577 1.00 97.31 118 MET A C 1
ATOM 897 O O . MET A 1 118 ? 16.589 6.971 -11.777 1.00 97.31 118 MET A O 1
ATOM 901 N N . TYR A 1 119 ? 14.996 7.810 -13.138 1.00 98.56 119 TYR A N 1
ATOM 902 C CA . TYR A 1 119 ? 13.981 6.776 -12.936 1.00 98.56 119 TYR A CA 1
ATOM 903 C C . TYR A 1 119 ? 13.149 6.624 -14.212 1.00 98.56 119 TYR A C 1
ATOM 905 O O . TYR A 1 119 ? 12.842 7.642 -14.844 1.00 98.56 119 TYR A O 1
ATOM 913 N N . TYR A 1 120 ? 12.800 5.397 -14.597 1.00 98.31 120 TYR A N 1
ATOM 914 C CA . TYR A 1 120 ? 12.051 5.116 -15.820 1.00 98.31 120 TYR A CA 1
ATOM 915 C C . TYR A 1 120 ? 11.103 3.920 -15.633 1.00 98.31 120 TYR A C 1
ATOM 917 O O . TYR A 1 120 ? 11.554 2.861 -15.208 1.00 98.31 120 TYR A O 1
ATOM 925 N N . SER A 1 121 ? 9.818 4.109 -15.941 1.00 98.50 121 SER A N 1
ATOM 926 C CA . SER A 1 121 ? 8.745 3.125 -15.750 1.00 98.50 121 SER A CA 1
ATOM 927 C C . SER A 1 121 ? 7.769 3.134 -16.933 1.00 98.50 121 SER A C 1
ATOM 929 O O . SER A 1 121 ? 7.532 4.181 -17.547 1.00 98.50 121 SER A O 1
ATOM 931 N N . CYS A 1 122 ? 7.225 1.977 -17.282 1.00 97.44 122 CYS A N 1
ATOM 932 C CA . CYS A 1 122 ? 6.327 1.751 -18.406 1.00 97.44 122 CYS A CA 1
ATOM 933 C C . CYS A 1 122 ? 5.072 1.004 -17.959 1.00 97.44 122 CYS A C 1
ATOM 935 O O . CYS A 1 122 ? 5.132 0.155 -17.085 1.00 97.44 122 CYS A O 1
ATOM 937 N N . GLY A 1 123 ? 3.952 1.279 -18.626 1.00 94.19 123 GLY A N 1
ATOM 938 C CA . GLY A 1 123 ? 2.751 0.447 -18.537 1.00 94.19 123 GLY A CA 1
ATOM 939 C C . GLY A 1 123 ? 2.487 -0.271 -19.862 1.00 94.19 123 GLY A C 1
ATOM 940 O O . GLY A 1 123 ? 2.995 0.158 -20.911 1.00 94.19 123 GLY A O 1
ATOM 941 N N . PRO A 1 124 ? 1.647 -1.315 -19.873 1.00 89.31 124 PRO A N 1
ATOM 942 C CA . PRO A 1 124 ? 1.254 -1.978 -21.102 1.00 89.31 124 PRO A CA 1
ATOM 943 C C . PRO A 1 124 ? 0.393 -1.008 -21.921 1.00 89.31 124 PRO A C 1
ATOM 945 O O . PRO A 1 124 ? -0.636 -0.506 -21.472 1.00 89.31 124 PRO A O 1
ATOM 948 N N . ARG A 1 125 ? 0.846 -0.686 -23.138 1.00 78.94 125 ARG A N 1
ATOM 949 C CA . ARG A 1 125 ? 0.124 0.135 -24.138 1.00 78.94 125 ARG A CA 1
ATOM 950 C C . ARG A 1 125 ? -0.176 1.599 -23.762 1.00 78.94 125 ARG A C 1
ATOM 952 O O . ARG A 1 125 ? -0.683 2.340 -24.603 1.00 78.94 125 ARG A O 1
ATOM 959 N N . MET A 1 126 ? 0.190 2.057 -22.562 1.00 82.12 126 MET A N 1
ATOM 960 C CA . MET A 1 126 ? -0.009 3.444 -22.092 1.00 82.12 126 MET A CA 1
ATOM 961 C C . MET A 1 126 ? 1.258 4.314 -22.184 1.00 82.12 126 MET A C 1
ATOM 963 O O . MET A 1 126 ? 1.266 5.467 -21.749 1.00 82.12 126 MET A O 1
ATOM 967 N N . GLY A 1 127 ? 2.308 3.792 -22.821 1.00 91.94 127 GLY A N 1
ATOM 968 C CA . GLY A 1 127 ? 3.595 4.466 -22.946 1.00 91.94 127 GLY A CA 1
ATOM 969 C C . GLY A 1 127 ? 4.397 4.400 -21.652 1.00 91.94 127 GLY A C 1
ATOM 970 O O . GLY A 1 127 ? 4.142 3.571 -20.778 1.00 91.94 127 GLY A O 1
ATOM 971 N N . CYS A 1 128 ? 5.392 5.274 -21.544 1.00 97.00 128 CYS A N 1
ATOM 972 C CA . CYS A 1 128 ? 6.320 5.255 -20.428 1.00 97.00 128 CYS A CA 1
ATOM 973 C C . CYS A 1 128 ? 6.589 6.647 -19.878 1.00 97.00 128 CYS A C 1
ATOM 975 O O . CYS A 1 128 ? 6.585 7.651 -20.597 1.00 97.00 128 CYS A O 1
ATOM 977 N N . TRP A 1 129 ? 6.868 6.684 -18.585 1.00 98.25 129 TRP A N 1
ATOM 978 C CA . TRP A 1 129 ? 7.109 7.882 -17.809 1.00 98.25 129 TRP A CA 1
ATOM 979 C C . TRP A 1 129 ? 8.470 7.805 -17.140 1.00 98.25 129 TRP A C 1
ATOM 981 O O . TRP A 1 129 ? 8.923 6.752 -16.702 1.00 98.25 129 TRP A O 1
ATOM 991 N N . GLY A 1 130 ? 9.143 8.941 -17.051 1.00 98.12 130 GLY A N 1
ATOM 992 C CA . GLY A 1 130 ? 10.444 9.016 -16.418 1.00 98.12 130 GLY A CA 1
ATOM 993 C C . GLY A 1 130 ? 10.672 10.338 -15.720 1.00 98.12 130 GLY A C 1
ATOM 994 O O . GLY A 1 130 ? 10.015 11.347 -15.982 1.00 98.12 130 GLY A O 1
ATOM 995 N N . VAL A 1 131 ? 11.645 10.315 -14.824 1.00 98.62 131 VAL A N 1
ATOM 996 C CA . VAL A 1 131 ? 12.132 11.486 -14.106 1.00 98.62 131 VAL A CA 1
ATOM 997 C C . VAL A 1 131 ? 13.586 11.693 -14.501 1.00 98.62 131 VAL A C 1
ATOM 999 O O . VAL A 1 131 ? 14.363 10.739 -14.492 1.00 98.62 131 VAL A O 1
ATOM 1002 N N . ASP A 1 132 ? 13.974 12.918 -14.853 1.00 97.94 132 ASP A N 1
ATOM 1003 C CA . ASP A 1 132 ? 15.372 13.257 -15.144 1.00 97.94 132 ASP A CA 1
ATOM 1004 C C . ASP A 1 132 ? 16.159 13.660 -13.886 1.00 97.94 132 ASP A C 1
ATOM 1006 O O . ASP A 1 132 ? 15.597 13.853 -12.812 1.00 97.94 132 ASP A O 1
ATOM 1010 N N . LYS A 1 133 ? 17.484 13.809 -14.009 1.00 96.75 133 LYS A N 1
ATOM 1011 C CA . LYS A 1 133 ? 18.359 14.195 -12.884 1.00 96.75 133 LYS A CA 1
ATOM 1012 C C . LYS A 1 133 ? 18.048 15.568 -12.276 1.00 96.75 133 LYS A C 1
ATOM 1014 O O . LYS A 1 133 ? 18.513 15.862 -11.184 1.00 96.75 133 LYS A O 1
ATOM 1019 N N . SER A 1 134 ? 17.281 16.404 -12.972 1.00 97.75 134 SER A N 1
ATOM 1020 C CA . SER A 1 134 ? 16.792 17.686 -12.464 1.00 97.75 134 SER A CA 1
ATOM 1021 C C . SER A 1 134 ? 15.400 17.552 -11.837 1.00 97.75 134 SER A C 1
ATOM 1023 O O . SER A 1 134 ? 14.721 18.561 -11.633 1.00 97.75 134 SER A O 1
ATOM 1025 N N . HIS A 1 135 ? 14.945 16.329 -11.551 1.00 98.50 135 HIS A N 1
ATOM 1026 C CA . HIS A 1 135 ? 13.633 16.022 -10.985 1.00 98.50 135 HIS A CA 1
ATOM 1027 C C . HIS A 1 135 ? 12.452 16.470 -11.861 1.00 98.50 135 HIS A C 1
ATOM 1029 O O . HIS A 1 135 ? 11.357 16.709 -11.347 1.00 98.50 135 HIS A O 1
ATOM 1035 N N . ARG A 1 136 ? 12.659 16.630 -13.177 1.00 98.69 136 ARG A N 1
ATOM 1036 C CA . ARG A 1 136 ? 11.589 16.958 -14.133 1.00 98.69 136 ARG A CA 1
ATOM 1037 C C . ARG A 1 136 ? 10.977 15.689 -14.697 1.00 98.69 136 ARG A C 1
ATOM 1039 O O . ARG A 1 136 ? 11.669 14.689 -14.873 1.00 98.69 136 ARG A O 1
ATOM 1046 N N . ILE A 1 137 ? 9.696 15.773 -15.025 1.00 98.75 137 ILE A N 1
ATOM 1047 C CA . ILE A 1 137 ? 8.888 14.638 -15.455 1.00 98.75 137 ILE A CA 1
ATOM 1048 C C . ILE A 1 137 ? 8.800 14.633 -16.978 1.00 98.75 137 ILE A C 1
ATOM 1050 O O . ILE A 1 137 ? 8.611 15.677 -17.608 1.00 98.75 137 ILE A O 1
ATOM 1054 N N . TRP A 1 138 ? 8.933 13.451 -17.564 1.00 98.31 138 TRP A N 1
ATOM 1055 C CA . TRP A 1 138 ? 8.913 13.230 -19.001 1.00 98.31 138 TRP A CA 1
ATOM 1056 C C . TRP A 1 138 ? 8.021 12.045 -19.332 1.00 98.31 138 TRP A C 1
ATOM 1058 O O . TRP A 1 138 ? 8.009 11.052 -18.608 1.00 98.31 138 TRP A O 1
ATOM 1068 N N . VAL A 1 139 ? 7.316 12.138 -20.453 1.00 97.50 139 VAL A N 1
ATOM 1069 C CA . VAL A 1 139 ? 6.489 11.055 -20.987 1.00 97.50 139 VAL A CA 1
ATOM 1070 C C . VAL A 1 139 ? 6.894 10.757 -22.422 1.00 97.50 139 VAL A C 1
ATOM 1072 O O . VAL A 1 139 ? 7.153 11.671 -23.209 1.00 97.50 139 VAL A O 1
ATOM 1075 N N . THR A 1 140 ? 6.928 9.477 -22.770 1.00 96.00 140 THR A N 1
ATOM 1076 C CA . THR A 1 140 ? 6.907 9.013 -24.154 1.00 96.00 140 THR A CA 1
ATOM 1077 C C . THR A 1 140 ? 5.626 8.217 -24.368 1.00 96.00 140 THR A C 1
ATOM 1079 O O . THR A 1 140 ? 5.331 7.267 -23.648 1.00 96.00 140 THR A O 1
ATOM 1082 N N . LYS A 1 141 ? 4.791 8.679 -25.302 1.00 93.06 141 LYS A N 1
ATOM 1083 C CA . LYS A 1 141 ? 3.406 8.200 -25.442 1.00 93.06 141 LYS A CA 1
ATOM 1084 C C . LYS A 1 141 ? 3.339 6.795 -26.024 1.00 93.06 141 LYS A C 1
ATOM 1086 O O . LYS A 1 141 ? 2.430 6.048 -25.678 1.00 93.06 141 LYS A O 1
ATOM 1091 N N . ASN A 1 142 ? 4.284 6.464 -26.900 1.00 91.69 142 ASN A N 1
ATOM 1092 C CA . ASN A 1 142 ? 4.452 5.145 -27.487 1.00 91.69 142 ASN A CA 1
ATOM 1093 C C . ASN A 1 142 ? 5.899 4.697 -27.325 1.00 91.69 142 ASN A C 1
ATOM 1095 O O . ASN A 1 142 ? 6.825 5.451 -27.633 1.00 91.69 142 ASN A O 1
ATOM 1099 N N . ILE A 1 143 ? 6.062 3.442 -26.926 1.00 94.38 143 ILE A N 1
ATOM 1100 C CA . ILE A 1 143 ? 7.281 2.671 -27.115 1.00 94.38 143 ILE A CA 1
ATOM 1101 C C . ILE A 1 143 ? 6.880 1.350 -27.766 1.00 94.38 143 ILE A C 1
ATOM 1103 O O . ILE A 1 143 ? 5.885 0.749 -27.369 1.00 94.38 143 ILE A O 1
ATOM 1107 N N . SER A 1 144 ? 7.614 0.926 -28.787 1.00 95.94 144 SER A N 1
ATOM 1108 C CA . SER A 1 144 ? 7.378 -0.372 -29.414 1.00 95.94 144 SER A CA 1
ATOM 1109 C C . SER A 1 144 ? 8.128 -1.465 -28.646 1.00 95.94 144 SER A C 1
ATOM 1111 O O . SER A 1 144 ? 9.342 -1.329 -28.451 1.00 95.94 144 SER A O 1
ATOM 1113 N N . PRO A 1 145 ? 7.457 -2.551 -28.230 1.00 96.25 145 PRO A N 1
ATOM 1114 C CA . PRO A 1 145 ? 8.097 -3.618 -27.468 1.00 96.25 145 PRO A CA 1
ATOM 1115 C C . PRO A 1 145 ? 9.083 -4.448 -28.308 1.00 96.25 145 PRO A C 1
ATOM 1117 O O . PRO A 1 145 ? 10.065 -4.975 -27.782 1.00 96.25 145 PRO A O 1
ATOM 1120 N N . THR A 1 146 ? 8.893 -4.511 -29.630 1.00 96.56 146 THR A N 1
ATOM 1121 C CA . THR A 1 146 ? 9.695 -5.344 -30.544 1.00 96.56 146 THR A CA 1
ATOM 1122 C C . THR A 1 146 ? 10.979 -4.668 -31.018 1.00 96.56 146 THR A C 1
ATOM 1124 O O . THR A 1 146 ? 11.977 -5.334 -31.304 1.00 96.56 146 THR A O 1
ATOM 1127 N N . ASN A 1 147 ? 10.998 -3.336 -31.104 1.00 96.19 147 ASN A N 1
ATOM 1128 C CA . ASN A 1 147 ? 12.145 -2.597 -31.639 1.00 96.19 147 ASN A CA 1
ATOM 1129 C C . ASN A 1 147 ? 12.619 -1.434 -30.751 1.00 96.19 147 ASN A C 1
ATOM 1131 O O . ASN A 1 147 ? 13.619 -0.801 -31.088 1.00 96.19 147 ASN A O 1
ATOM 1135 N N . CYS A 1 148 ? 11.956 -1.179 -29.618 1.00 96.50 148 CYS A N 1
ATOM 1136 C CA . CYS A 1 148 ? 12.271 -0.098 -28.685 1.00 96.50 148 CYS A CA 1
ATOM 1137 C C . CYS A 1 148 ? 12.192 1.323 -29.283 1.00 96.50 148 CYS A C 1
ATOM 1139 O O . CYS A 1 148 ? 12.708 2.268 -28.682 1.00 96.50 148 CYS A O 1
ATOM 1141 N N . SER A 1 149 ? 11.544 1.516 -30.439 1.00 95.81 149 SER A N 1
ATOM 1142 C CA . SER A 1 149 ? 11.327 2.847 -31.017 1.00 95.81 149 SER A CA 1
ATOM 1143 C C . SER A 1 149 ? 10.349 3.646 -30.160 1.00 95.81 149 SER A C 1
ATOM 1145 O O . SER A 1 149 ? 9.310 3.111 -29.765 1.00 95.81 149 SER A O 1
ATOM 1147 N N . THR A 1 150 ? 10.638 4.924 -29.914 1.00 93.94 150 THR A N 1
ATOM 1148 C CA . THR A 1 150 ? 9.779 5.808 -29.112 1.00 93.94 150 THR A CA 1
ATOM 1149 C C . THR A 1 150 ? 9.185 6.934 -29.952 1.00 93.94 150 THR A C 1
ATOM 1151 O O . THR A 1 150 ? 9.797 7.393 -30.914 1.00 93.94 150 THR A O 1
ATOM 1154 N N . SER A 1 151 ? 8.021 7.454 -29.556 1.00 92.19 151 SER A N 1
ATOM 1155 C CA . SER A 1 151 ? 7.393 8.622 -30.202 1.00 92.19 151 SER A CA 1
ATOM 1156 C C . SER A 1 151 ? 8.009 9.966 -29.776 1.00 92.19 151 SER A C 1
ATOM 1158 O O . SER A 1 151 ? 7.316 10.983 -29.748 1.00 92.19 151 SER A O 1
ATOM 1160 N N . GLY A 1 152 ? 9.267 9.974 -29.331 1.00 93.50 152 GLY A N 1
ATOM 1161 C CA . GLY A 1 152 ? 9.892 11.129 -28.688 1.00 93.50 152 GLY A CA 1
ATOM 1162 C C . GLY A 1 152 ? 9.446 11.353 -27.237 1.00 93.50 152 GLY A C 1
ATOM 1163 O O . GLY A 1 152 ? 8.595 10.641 -26.696 1.00 93.50 152 GLY A O 1
ATOM 1164 N N . TRP A 1 153 ? 10.069 12.341 -26.594 1.00 96.50 153 TRP A N 1
ATOM 1165 C CA . TRP A 1 153 ? 9.894 12.654 -25.175 1.00 96.50 153 TRP A CA 1
ATOM 1166 C C . TRP A 1 153 ? 9.303 14.045 -24.991 1.00 96.50 153 TRP A C 1
ATOM 1168 O O . TRP A 1 153 ? 9.856 15.028 -25.480 1.00 96.50 153 TRP A O 1
ATOM 1178 N N . THR A 1 154 ? 8.223 14.140 -24.225 1.00 96.31 154 THR A N 1
ATOM 1179 C CA . THR A 1 154 ? 7.554 15.404 -23.907 1.00 96.31 154 THR A CA 1
ATOM 1180 C C . THR A 1 154 ? 7.713 15.715 -22.423 1.00 96.31 154 THR A C 1
ATOM 1182 O O . THR A 1 154 ? 7.506 14.840 -21.581 1.00 96.31 154 THR A O 1
ATOM 1185 N N . ALA A 1 155 ? 8.079 16.955 -22.094 1.00 97.44 155 ALA A N 1
ATOM 1186 C CA . ALA A 1 155 ? 8.116 17.416 -20.709 1.00 97.44 155 ALA A CA 1
ATOM 1187 C C . ALA A 1 155 ? 6.691 17.535 -20.161 1.00 97.44 155 ALA A C 1
ATOM 1189 O O . ALA A 1 155 ? 5.811 18.075 -20.832 1.00 97.44 155 ALA A O 1
ATOM 1190 N N . VAL A 1 156 ? 6.471 17.079 -18.932 1.00 98.00 156 VAL A N 1
ATOM 1191 C CA . VAL A 1 156 ? 5.188 17.224 -18.240 1.00 98.00 156 VAL A CA 1
ATOM 1192 C C . VAL A 1 156 ? 5.377 18.172 -17.056 1.00 98.00 156 VAL A C 1
ATOM 1194 O O . VAL A 1 156 ? 6.100 17.827 -16.118 1.00 98.00 156 VAL A O 1
ATOM 1197 N N . PRO A 1 157 ? 4.744 19.361 -17.063 1.00 97.75 157 PRO A N 1
ATOM 1198 C CA . PRO A 1 157 ? 4.774 20.263 -15.919 1.00 97.75 157 PRO A CA 1
ATOM 1199 C C . PRO A 1 157 ? 4.231 19.585 -14.658 1.00 97.75 157 PRO A C 1
ATOM 1201 O O . PRO A 1 157 ? 3.249 18.834 -14.705 1.00 97.75 157 PRO A O 1
ATOM 1204 N N . GLY A 1 158 ? 4.870 19.840 -13.521 1.00 96.88 158 GLY A N 1
ATOM 1205 C CA . GLY A 1 158 ? 4.501 19.214 -12.261 1.00 96.88 158 GLY A CA 1
ATOM 1206 C C . GLY A 1 158 ? 5.514 19.447 -11.145 1.00 96.88 158 GLY A C 1
ATOM 1207 O O . GLY A 1 158 ? 6.528 20.122 -11.351 1.00 96.88 158 GLY A O 1
ATOM 1208 N N . PRO A 1 159 ? 5.243 18.889 -9.954 1.00 97.44 159 PRO A N 1
ATOM 1209 C CA . PRO A 1 159 ? 6.164 18.962 -8.831 1.00 97.44 159 PRO A CA 1
ATOM 1210 C C . PRO A 1 159 ? 7.471 18.221 -9.141 1.00 97.44 159 PRO A C 1
ATOM 1212 O O . PRO A 1 159 ? 7.517 17.320 -9.977 1.00 97.44 159 PRO A O 1
ATOM 1215 N N . ARG A 1 160 ? 8.547 18.574 -8.433 1.00 98.50 160 ARG A N 1
ATOM 1216 C CA . ARG A 1 160 ? 9.840 17.891 -8.575 1.00 98.50 160 ARG A CA 1
ATOM 1217 C C . ARG A 1 160 ? 9.746 16.475 -8.007 1.00 98.50 160 ARG A C 1
ATOM 1219 O O . ARG A 1 160 ? 9.548 16.306 -6.802 1.00 98.50 160 ARG A O 1
ATOM 1226 N N . MET A 1 161 ? 9.875 15.469 -8.870 1.00 98.50 161 MET A N 1
ATOM 1227 C CA . MET A 1 161 ? 9.738 14.053 -8.510 1.00 98.50 161 MET A CA 1
ATOM 1228 C C . MET A 1 161 ? 11.090 13.376 -8.311 1.00 98.50 161 MET A C 1
ATOM 1230 O O . MET A 1 161 ? 12.083 13.752 -8.925 1.00 98.50 161 MET A O 1
ATOM 1234 N N . LYS A 1 162 ? 11.142 12.369 -7.439 1.00 97.88 162 LYS A N 1
ATOM 1235 C CA . LYS A 1 162 ? 12.307 11.480 -7.295 1.00 97.88 162 LYS A CA 1
ATOM 1236 C C . LYS A 1 162 ? 12.098 10.124 -7.968 1.00 97.88 162 LYS A C 1
ATOM 1238 O O . LYS A 1 162 ? 13.078 9.461 -8.283 1.00 97.88 162 LYS A O 1
ATOM 1243 N N . MET A 1 163 ? 10.845 9.722 -8.172 1.00 98.44 163 MET A N 1
ATOM 1244 C CA . MET A 1 163 ? 10.461 8.503 -8.882 1.00 98.44 163 MET A CA 1
ATOM 1245 C C . MET A 1 163 ? 9.027 8.626 -9.414 1.00 98.44 163 MET A C 1
ATOM 1247 O O . MET A 1 163 ? 8.279 9.512 -8.982 1.00 98.44 163 MET A O 1
ATOM 1251 N N . ILE A 1 164 ? 8.686 7.758 -10.365 1.00 98.69 164 ILE A N 1
ATOM 1252 C CA . ILE A 1 164 ? 7.375 7.666 -11.008 1.00 98.69 164 ILE A CA 1
ATOM 1253 C C . ILE A 1 164 ? 7.130 6.212 -11.420 1.00 98.69 164 ILE A C 1
ATOM 1255 O O . ILE A 1 164 ? 8.064 5.575 -11.900 1.00 98.69 164 ILE A O 1
ATOM 1259 N N . GLU A 1 165 ? 5.912 5.714 -11.234 1.00 98.44 165 GLU A N 1
ATOM 1260 C CA . GLU A 1 165 ? 5.478 4.386 -11.674 1.00 98.44 165 GLU A CA 1
ATOM 1261 C C . GLU A 1 165 ? 4.238 4.477 -12.558 1.00 98.44 165 GLU A C 1
ATOM 1263 O O . GLU A 1 165 ? 3.382 5.351 -12.363 1.00 98.44 165 GLU A O 1
ATOM 1268 N N . VAL A 1 166 ? 4.160 3.562 -13.521 1.00 97.81 166 VAL A N 1
ATOM 1269 C CA . VAL A 1 166 ? 3.023 3.366 -14.418 1.00 97.81 166 VAL A CA 1
ATOM 1270 C C . VAL A 1 166 ? 2.449 1.978 -14.160 1.00 97.81 166 VAL A C 1
ATOM 1272 O O . VAL A 1 166 ? 3.160 0.986 -14.243 1.00 97.81 166 VAL A O 1
ATOM 1275 N N . SER A 1 167 ? 1.162 1.904 -13.852 1.00 96.31 167 SER A N 1
ATOM 1276 C CA . SER A 1 167 ? 0.485 0.642 -13.557 1.00 96.31 167 SER A CA 1
ATOM 1277 C C . SER A 1 167 ? 0.036 -0.108 -14.810 1.00 96.31 167 SER A C 1
ATOM 1279 O O . SER A 1 167 ? 0.001 0.448 -15.914 1.00 96.31 167 SER A O 1
ATOM 1281 N N . SER A 1 168 ? -0.402 -1.359 -14.629 1.00 94.69 168 SER A N 1
ATOM 1282 C CA . SER A 1 168 ? -0.953 -2.183 -15.713 1.00 94.69 168 SER A CA 1
ATOM 1283 C C . SER A 1 168 ? -2.210 -1.588 -16.370 1.00 94.69 168 SER A C 1
ATOM 1285 O O . SER A 1 168 ? -2.429 -1.774 -17.563 1.00 94.69 168 SER A O 1
ATOM 1287 N N . ASP A 1 169 ? -3.006 -0.813 -15.629 1.00 92.25 169 ASP A N 1
ATOM 1288 C CA . ASP A 1 169 ? -4.179 -0.077 -16.124 1.00 92.25 169 ASP A CA 1
ATOM 1289 C C . ASP A 1 169 ? -3.856 1.373 -16.546 1.00 92.25 169 ASP A C 1
ATOM 1291 O O . ASP A 1 169 ? -4.755 2.168 -16.832 1.00 92.25 169 ASP A O 1
ATOM 1295 N N . GLY A 1 170 ? -2.569 1.736 -16.586 1.00 93.00 170 GLY A N 1
ATOM 1296 C CA . GLY A 1 170 ? -2.085 3.018 -17.092 1.00 93.00 170 GLY A CA 1
ATOM 1297 C C . GLY A 1 170 ? -2.294 4.216 -16.168 1.00 93.00 170 GLY A C 1
ATOM 1298 O O . GLY A 1 170 ? -2.171 5.369 -16.601 1.00 93.00 170 GLY A O 1
ATOM 1299 N N . LYS A 1 171 ? -2.592 3.983 -14.887 1.00 95.94 171 LYS A N 1
ATOM 1300 C CA . LYS A 1 171 ? -2.473 5.018 -13.857 1.00 95.94 171 LYS A CA 1
ATOM 1301 C C . LYS A 1 171 ? -1.003 5.338 -13.644 1.00 95.94 171 LYS A C 1
ATOM 1303 O O . LYS A 1 171 ? -0.128 4.490 -13.763 1.00 95.94 171 LYS A O 1
ATOM 1308 N N . VAL A 1 172 ? -0.742 6.594 -13.306 1.00 98.00 172 VAL A N 1
ATOM 1309 C CA . VAL A 1 172 ? 0.619 7.076 -13.084 1.00 98.00 172 VAL A CA 1
ATOM 1310 C C . VAL A 1 172 ? 0.681 7.745 -11.729 1.00 98.00 172 VAL A C 1
ATOM 1312 O O . VAL A 1 172 ? -0.070 8.691 -11.464 1.00 98.00 172 VAL A O 1
ATOM 1315 N N . TYR A 1 173 ? 1.592 7.269 -10.890 1.00 98.56 173 TYR A N 1
ATOM 1316 C CA . TYR A 1 173 ? 1.847 7.805 -9.561 1.00 98.56 173 TYR A CA 1
ATOM 1317 C C . TYR A 1 173 ? 3.310 8.195 -9.439 1.00 98.56 173 TYR A C 1
ATOM 1319 O O . TYR A 1 173 ? 4.196 7.505 -9.928 1.00 98.56 173 TYR A O 1
ATOM 1327 N N . GLY A 1 174 ? 3.579 9.307 -8.770 1.00 98.50 174 GLY A N 1
ATOM 1328 C CA . GLY A 1 174 ? 4.939 9.758 -8.518 1.00 98.50 174 GLY A CA 1
ATOM 1329 C C . GLY A 1 174 ? 5.106 10.274 -7.105 1.00 98.50 174 GLY A C 1
ATOM 1330 O O . GLY A 1 174 ? 4.162 10.771 -6.485 1.00 98.50 174 GLY A O 1
ATOM 1331 N N . VAL A 1 175 ? 6.333 10.175 -6.605 1.00 98.62 175 VAL A N 1
ATOM 1332 C CA . VAL A 1 175 ? 6.704 10.705 -5.292 1.00 98.62 175 VAL A CA 1
ATOM 1333 C C . VAL A 1 175 ? 7.624 11.901 -5.486 1.00 98.62 175 VAL A C 1
ATOM 1335 O O . VAL A 1 175 ? 8.617 11.835 -6.217 1.00 98.62 175 VAL A O 1
ATOM 1338 N N . THR A 1 176 ? 7.317 13.005 -4.811 1.00 98.50 176 THR A N 1
ATOM 1339 C CA . THR A 1 176 ? 8.145 14.213 -4.841 1.00 98.50 176 THR A CA 1
ATOM 1340 C C . THR A 1 176 ? 9.469 14.020 -4.103 1.00 98.50 176 THR A C 1
ATOM 1342 O O . THR A 1 176 ? 9.637 13.101 -3.294 1.00 98.50 176 THR A O 1
ATOM 1345 N N . THR A 1 177 ? 10.422 14.923 -4.330 1.00 97.44 177 THR A N 1
ATOM 1346 C CA . THR A 1 177 ? 11.666 14.989 -3.541 1.00 97.44 177 THR A CA 1
ATOM 1347 C C . THR A 1 177 ? 11.398 15.163 -2.043 1.00 97.44 177 THR A C 1
ATOM 1349 O O . THR A 1 177 ? 12.130 14.615 -1.226 1.00 97.44 177 THR A O 1
ATOM 1352 N N . THR A 1 178 ? 10.292 15.823 -1.685 1.00 95.94 178 THR A N 1
ATOM 1353 C CA . THR A 1 178 ? 9.811 16.010 -0.306 1.00 95.94 178 THR A CA 1
ATOM 1354 C C . THR A 1 178 ? 8.976 14.847 0.244 1.00 95.94 178 THR A C 1
ATOM 1356 O O . THR A 1 178 ? 8.566 14.886 1.398 1.00 95.94 178 THR A O 1
ATOM 1359 N N . GLY A 1 179 ? 8.718 13.800 -0.548 1.00 96.12 179 GLY A N 1
ATOM 1360 C CA . GLY A 1 179 ? 7.984 12.612 -0.099 1.00 96.12 179 GLY A CA 1
ATOM 1361 C C . GLY A 1 179 ? 6.457 12.701 -0.181 1.00 96.12 179 GLY A C 1
ATOM 1362 O O . GLY A 1 179 ? 5.786 11.879 0.432 1.00 96.12 179 GLY A O 1
ATOM 1363 N N . LYS A 1 180 ? 5.889 13.650 -0.931 1.00 97.06 180 LYS A N 1
ATOM 1364 C CA . LYS A 1 180 ? 4.442 13.702 -1.214 1.00 97.06 180 LYS A CA 1
ATOM 1365 C C . LYS A 1 180 ? 4.099 12.813 -2.411 1.00 97.06 180 LYS A C 1
ATOM 1367 O O . LYS A 1 180 ? 4.897 12.736 -3.345 1.00 97.06 180 LYS A O 1
ATOM 1372 N N . ILE A 1 181 ? 2.922 12.185 -2.413 1.00 98.25 181 ILE A N 1
ATOM 1373 C CA . ILE A 1 181 ? 2.429 11.389 -3.549 1.00 98.25 181 ILE A CA 1
ATOM 1374 C C . ILE A 1 181 ? 1.522 12.251 -4.431 1.00 98.25 181 ILE A C 1
ATOM 1376 O O . ILE A 1 181 ? 0.671 12.990 -3.935 1.00 98.25 181 ILE A O 1
ATOM 1380 N N . TYR A 1 182 ? 1.675 12.115 -5.747 1.00 98.69 182 TYR A N 1
ATOM 1381 C CA . TYR A 1 182 ? 0.742 12.658 -6.727 1.00 98.69 182 TYR A CA 1
ATOM 1382 C C . TYR A 1 182 ? 0.335 11.597 -7.744 1.00 98.69 182 TYR A C 1
ATOM 1384 O O . TYR A 1 182 ? 1.179 10.856 -8.246 1.00 98.69 182 TYR A O 1
ATOM 1392 N N . GLN A 1 183 ? -0.948 11.582 -8.092 1.00 98.50 183 GLN A N 1
ATOM 1393 C CA . GLN A 1 183 ? -1.490 10.837 -9.220 1.00 98.50 183 GLN A CA 1
ATOM 1394 C C . GLN A 1 183 ? -1.597 11.756 -10.439 1.00 98.50 183 GLN A C 1
ATOM 1396 O O . GLN A 1 183 ? -2.036 12.905 -10.323 1.00 98.50 183 GLN A O 1
ATOM 1401 N N . ARG A 1 184 ? -1.246 11.267 -11.628 1.00 98.06 184 ARG A N 1
ATOM 1402 C CA . ARG A 1 184 ? -1.552 11.971 -12.876 1.00 98.06 184 ARG A CA 1
ATOM 1403 C C . ARG A 1 184 ? -3.014 11.732 -13.250 1.00 98.06 184 ARG A C 1
ATOM 1405 O O . ARG A 1 184 ? -3.426 10.603 -13.499 1.00 98.06 184 ARG A O 1
ATOM 1412 N N . ALA A 1 185 ? -3.798 12.799 -13.319 1.00 97.12 185 ALA A N 1
ATOM 1413 C CA . ALA A 1 185 ? -5.216 12.737 -13.637 1.00 97.12 185 ALA A CA 1
ATOM 1414 C C . ALA A 1 185 ? -5.501 12.939 -15.131 1.00 97.12 185 ALA A C 1
ATOM 1416 O O . ALA A 1 185 ? -4.759 13.609 -15.861 1.00 97.12 185 ALA A O 1
ATOM 1417 N N . ARG A 1 186 ? -6.656 12.408 -15.554 1.00 95.31 186 ARG A N 1
ATOM 1418 C CA . ARG A 1 186 ? -7.216 12.535 -16.910 1.00 95.31 186 ARG A CA 1
ATOM 1419 C C . ARG A 1 186 ? -6.309 11.975 -18.015 1.00 95.31 186 ARG A C 1
ATOM 1421 O O . ARG A 1 186 ? -6.261 12.544 -19.102 1.00 95.31 186 ARG A O 1
ATOM 1428 N N . ILE A 1 187 ? -5.592 10.885 -17.731 1.00 93.88 187 ILE A N 1
ATOM 1429 C CA . ILE A 1 187 ? -4.925 10.075 -18.760 1.00 93.88 187 ILE A CA 1
ATOM 1430 C C . ILE A 1 187 ? -6.005 9.317 -19.536 1.00 93.88 187 ILE A C 1
ATOM 1432 O O . ILE A 1 187 ? -6.847 8.652 -18.938 1.00 93.88 187 ILE A O 1
ATOM 1436 N N . THR A 1 188 ? -5.986 9.441 -20.860 1.00 90.19 188 THR A N 1
ATOM 1437 C CA . THR A 1 188 ? -6.884 8.728 -21.782 1.00 90.19 188 THR A CA 1
ATOM 1438 C C . THR A 1 188 ? -6.114 8.307 -23.033 1.00 90.19 188 THR A C 1
ATOM 1440 O O . THR A 1 188 ? -5.007 8.795 -23.272 1.00 90.19 188 THR A O 1
ATOM 1443 N N . ASN A 1 189 ? -6.703 7.461 -23.884 1.00 85.00 189 ASN A N 1
ATOM 1444 C CA . ASN A 1 189 ? -6.080 7.067 -25.155 1.00 85.00 189 ASN A CA 1
ATOM 1445 C C . ASN A 1 189 ? -5.750 8.267 -26.063 1.00 85.00 189 ASN A C 1
ATOM 1447 O O . ASN A 1 189 ? -4.688 8.277 -26.684 1.00 85.00 189 ASN A O 1
ATOM 1451 N N . GLY A 1 190 ? -6.605 9.298 -26.082 1.00 86.12 190 GLY A N 1
ATOM 1452 C CA . GLY A 1 190 ? -6.366 10.545 -26.824 1.00 86.12 190 GLY A CA 1
ATOM 1453 C C . GLY A 1 190 ? -5.432 11.539 -26.117 1.00 86.12 190 GLY A C 1
ATOM 1454 O O . GLY A 1 190 ? -4.848 12.407 -26.760 1.00 86.12 190 GLY A O 1
ATOM 1455 N N . CYS A 1 191 ? -5.249 11.421 -24.797 1.00 90.69 191 CYS A N 1
ATOM 1456 C CA . CYS A 1 191 ? -4.395 12.303 -23.997 1.00 90.69 191 CYS A CA 1
ATOM 1457 C C . CYS A 1 191 ? -3.519 11.491 -23.032 1.00 90.69 191 CYS A C 1
ATOM 1459 O O . CYS A 1 191 ? -3.718 11.497 -21.815 1.00 90.69 191 CYS A O 1
ATOM 1461 N N . ARG A 1 192 ? -2.518 10.790 -23.578 1.00 90.06 192 ARG A N 1
ATOM 1462 C CA . ARG A 1 192 ? -1.650 9.894 -22.790 1.00 90.06 192 ARG A CA 1
ATOM 1463 C C . ARG A 1 192 ? -0.769 10.613 -21.769 1.00 90.06 192 ARG A C 1
ATOM 1465 O O . ARG A 1 192 ? -0.372 10.022 -20.776 1.00 90.06 192 ARG A O 1
ATOM 1472 N N . GLN A 1 193 ? -0.502 11.905 -21.963 1.00 93.69 193 GLN A N 1
ATOM 1473 C CA . GLN A 1 193 ? 0.203 12.723 -20.974 1.00 93.69 193 GLN A CA 1
ATOM 1474 C C . GLN A 1 193 ? -0.690 13.191 -19.810 1.00 93.69 193 GLN A C 1
ATOM 1476 O O . GLN A 1 193 ? -0.189 13.808 -18.871 1.00 93.69 193 GLN A O 1
ATOM 1481 N N . GLY A 1 194 ? -2.006 12.963 -19.860 1.00 95.06 194 GLY A N 1
ATOM 1482 C CA . GLY A 1 194 ? -2.964 13.485 -18.883 1.00 95.06 194 GLY A CA 1
ATOM 1483 C C . GLY A 1 194 ? -2.999 15.016 -18.803 1.00 95.06 194 GLY A C 1
ATOM 1484 O O . GLY A 1 194 ? -2.314 15.712 -19.555 1.00 95.06 194 GLY A O 1
ATOM 1485 N N . LYS A 1 195 ? -3.768 15.566 -17.856 1.00 96.19 195 LYS A N 1
ATOM 1486 C CA . LYS A 1 195 ? -3.983 17.026 -17.755 1.00 96.19 195 LYS A CA 1
ATOM 1487 C C . LYS A 1 195 ? -3.414 17.663 -16.490 1.00 96.19 195 LYS A C 1
ATOM 1489 O O . LYS A 1 195 ? -2.841 18.744 -16.574 1.00 96.19 195 LYS A O 1
ATOM 1494 N N . SER A 1 196 ? -3.513 17.007 -15.338 1.00 97.81 196 SER A N 1
ATOM 1495 C CA . SER A 1 196 ? -3.127 17.605 -14.053 1.00 97.81 196 SER A CA 1
ATOM 1496 C C . SER A 1 196 ? -2.550 16.582 -13.080 1.00 97.81 196 SER A C 1
ATOM 1498 O O . SER A 1 196 ? -2.664 15.375 -13.285 1.00 97.81 196 SER A O 1
ATOM 1500 N N . TRP A 1 197 ? -1.899 17.076 -12.029 1.00 98.62 197 TRP A N 1
ATOM 1501 C CA . TRP A 1 197 ? -1.461 16.273 -10.891 1.00 98.62 197 TRP A CA 1
ATOM 1502 C C . TRP A 1 197 ? -2.446 16.449 -9.741 1.00 98.62 197 TRP A C 1
ATOM 1504 O O . TRP A 1 197 ? -2.773 17.577 -9.383 1.00 98.62 197 TRP A O 1
ATOM 1514 N N . VAL A 1 198 ? -2.898 15.341 -9.164 1.00 98.50 198 VAL A N 1
ATOM 1515 C CA . VAL A 1 198 ? -3.781 15.311 -7.996 1.00 98.50 198 VAL A CA 1
ATOM 1516 C C . VAL A 1 198 ? -2.970 14.812 -6.811 1.00 98.50 198 VAL A C 1
ATOM 1518 O O . VAL A 1 198 ? -2.344 13.756 -6.887 1.00 98.50 198 VAL A O 1
ATOM 1521 N N . HIS A 1 199 ? -2.934 15.597 -5.737 1.00 97.88 199 HIS A N 1
ATOM 1522 C CA . HIS A 1 199 ? -2.238 15.217 -4.512 1.00 97.88 199 HIS A CA 1
ATOM 1523 C C . HIS A 1 199 ? -2.984 14.075 -3.819 1.00 97.88 199 HIS A C 1
ATOM 1525 O O . HIS A 1 199 ? -4.196 14.161 -3.631 1.00 97.88 199 HIS A O 1
ATOM 1531 N N . VAL A 1 200 ? -2.258 13.033 -3.414 1.00 97.50 200 VAL A N 1
ATOM 1532 C CA . VAL A 1 200 ? -2.800 11.945 -2.593 1.00 97.50 200 VAL A CA 1
ATOM 1533 C C . VAL A 1 200 ? -2.385 12.216 -1.145 1.00 97.50 200 VAL A C 1
ATOM 1535 O O . VAL A 1 200 ? -1.193 12.119 -0.837 1.00 97.50 200 VAL A O 1
ATOM 1538 N N . PRO A 1 201 ? -3.319 12.612 -0.261 1.00 92.81 201 PRO A N 1
ATOM 1539 C CA . PRO A 1 201 ? -2.980 13.008 1.097 1.00 92.81 201 PRO A CA 1
ATOM 1540 C C . PRO A 1 201 ? -2.528 11.793 1.913 1.00 92.81 201 PRO A C 1
ATOM 1542 O O . PRO A 1 201 ? -3.314 10.900 2.205 1.00 92.81 201 PRO A O 1
ATOM 1545 N N . ILE A 1 202 ? -1.251 11.785 2.295 1.00 89.44 202 ILE A N 1
ATOM 1546 C CA . ILE A 1 202 ? -0.657 10.811 3.215 1.00 89.44 202 ILE A CA 1
ATOM 1547 C C . ILE A 1 202 ? 0.039 11.591 4.330 1.00 89.44 202 ILE A C 1
ATOM 1549 O O . ILE A 1 202 ? 0.755 12.558 4.073 1.00 89.44 202 ILE A O 1
ATOM 1553 N N . CYS A 1 203 ? -0.167 11.169 5.575 1.00 84.75 203 CYS A N 1
ATOM 1554 C CA . CYS A 1 203 ? 0.329 11.848 6.777 1.00 84.75 203 CYS A CA 1
ATOM 1555 C C . CYS A 1 203 ? 1.840 11.689 7.020 1.00 84.75 203 CYS A C 1
ATOM 1557 O O . CYS A 1 203 ? 2.387 12.292 7.939 1.00 84.75 203 CYS A O 1
ATOM 1559 N N . MET A 1 204 ? 2.526 10.882 6.210 1.00 87.81 204 MET A N 1
ATOM 1560 C CA . MET A 1 204 ? 3.946 10.572 6.354 1.00 87.81 204 MET A CA 1
ATOM 1561 C C . MET A 1 204 ? 4.697 10.790 5.040 1.00 87.81 204 MET A C 1
ATOM 1563 O O . MET A 1 204 ? 4.148 10.498 3.975 1.00 87.81 204 MET A O 1
ATOM 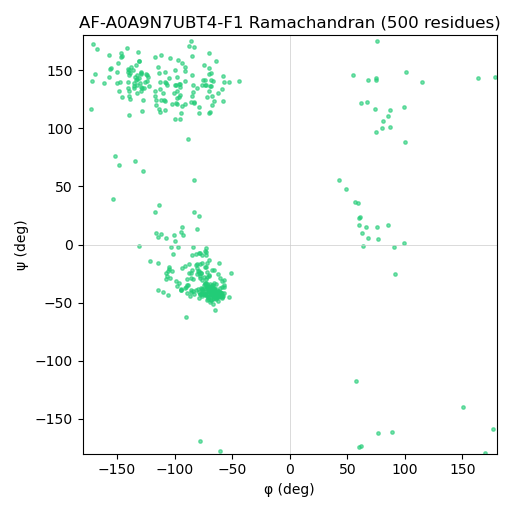1567 N N . PRO A 1 205 ? 5.975 11.211 5.084 1.00 92.31 205 PRO A N 1
ATOM 1568 C CA . PRO A 1 205 ? 6.797 11.255 3.888 1.00 92.31 205 PRO A CA 1
ATOM 1569 C C . PRO A 1 205 ? 6.990 9.853 3.298 1.00 92.31 205 PRO A C 1
ATOM 1571 O O . PRO A 1 205 ? 7.366 8.883 3.967 1.00 92.31 205 PRO A O 1
ATOM 1574 N N . VAL A 1 206 ? 6.739 9.756 2.002 1.00 95.00 206 VAL A N 1
ATOM 1575 C CA . VAL A 1 206 ? 6.803 8.518 1.236 1.00 95.00 206 VAL A CA 1
ATOM 1576 C C . VAL A 1 206 ? 8.166 8.402 0.573 1.00 95.00 206 VAL A C 1
ATOM 1578 O O . VAL A 1 206 ? 8.713 9.353 0.010 1.00 95.00 206 VAL A O 1
ATOM 1581 N N . ARG A 1 207 ? 8.755 7.213 0.648 1.00 95.19 207 ARG A N 1
ATOM 1582 C CA . ARG A 1 207 ? 10.013 6.859 -0.007 1.00 95.19 207 ARG A CA 1
ATOM 1583 C C . ARG A 1 207 ? 9.781 6.368 -1.430 1.00 95.19 207 ARG A C 1
ATOM 1585 O O . ARG A 1 207 ? 10.540 6.764 -2.311 1.00 95.19 207 ARG A O 1
ATOM 1592 N N . HIS A 1 208 ? 8.787 5.509 -1.631 1.00 97.88 208 HIS A N 1
ATOM 1593 C CA . HIS A 1 208 ? 8.514 4.838 -2.901 1.00 97.88 208 HIS A CA 1
ATOM 1594 C C . HIS A 1 208 ? 7.028 4.447 -2.978 1.00 97.88 208 HIS A C 1
ATOM 1596 O O . HIS A 1 208 ? 6.399 4.267 -1.933 1.00 97.88 208 HIS A O 1
ATOM 1602 N N . VAL A 1 209 ? 6.477 4.374 -4.188 1.00 98.19 209 VAL A N 1
ATOM 1603 C CA . VAL A 1 209 ? 5.073 4.048 -4.461 1.00 98.19 209 VAL A CA 1
ATOM 1604 C C . VAL A 1 209 ? 5.001 3.117 -5.665 1.00 98.19 209 VAL A C 1
ATOM 1606 O O . VAL A 1 209 ? 5.816 3.252 -6.569 1.00 98.19 209 VAL A O 1
ATOM 1609 N N . SER A 1 210 ? 4.024 2.224 -5.700 1.00 98.50 210 SER A N 1
ATOM 1610 C CA . SER A 1 210 ? 3.589 1.553 -6.925 1.00 98.50 210 SER A CA 1
ATOM 1611 C C . SER A 1 210 ? 2.078 1.320 -6.852 1.00 98.50 210 SER A C 1
ATOM 1613 O O . SER A 1 210 ? 1.481 1.441 -5.778 1.00 98.50 210 SER A O 1
ATOM 1615 N N . PHE A 1 211 ? 1.432 1.069 -7.981 1.00 97.88 211 PHE A N 1
ATOM 1616 C CA . PHE A 1 211 ? -0.014 0.879 -8.051 1.00 97.88 211 PHE A CA 1
ATOM 1617 C C . PHE A 1 211 ? -0.330 -0.240 -9.026 1.00 97.88 211 PHE A C 1
ATOM 1619 O O . PHE A 1 211 ? 0.190 -0.247 -10.135 1.00 97.88 211 PHE A O 1
ATOM 1626 N N . ASP A 1 212 ? -1.220 -1.141 -8.633 1.00 96.94 212 ASP A N 1
ATOM 1627 C CA . ASP A 1 212 ? -1.740 -2.165 -9.529 1.00 96.94 212 ASP A CA 1
ATOM 1628 C C . ASP A 1 212 ? -3.098 -2.665 -9.032 1.00 96.94 212 ASP A C 1
ATOM 1630 O O . ASP A 1 212 ? -3.322 -2.742 -7.822 1.00 96.94 212 ASP A O 1
ATOM 1634 N N . GLN A 1 213 ? -4.011 -2.971 -9.958 1.00 94.06 213 GLN A N 1
ATOM 1635 C CA . GLN A 1 213 ? -5.343 -3.528 -9.670 1.00 94.06 213 GLN A CA 1
ATOM 1636 C C . GLN A 1 213 ? -6.055 -2.854 -8.479 1.00 94.06 213 GLN A C 1
ATOM 1638 O O . GLN A 1 213 ? -6.438 -3.515 -7.517 1.00 94.06 213 GLN A O 1
ATOM 1643 N N . TRP A 1 214 ? -6.213 -1.527 -8.530 1.00 94.06 214 TRP A N 1
ATOM 1644 C CA . TRP A 1 214 ? -6.890 -0.717 -7.498 1.00 94.06 214 TRP A CA 1
ATOM 1645 C C . TRP A 1 214 ? -6.190 -0.616 -6.138 1.00 94.06 214 TRP A C 1
ATOM 1647 O O . TRP A 1 214 ? -6.719 0.024 -5.230 1.00 94.06 214 TRP A O 1
ATOM 1657 N N . ASN A 1 215 ? -4.981 -1.156 -5.999 1.00 95.94 215 ASN A N 1
ATOM 1658 C CA . ASN A 1 215 ? -4.213 -1.105 -4.762 1.00 95.94 215 ASN A CA 1
ATOM 1659 C C . ASN A 1 215 ? -3.021 -0.154 -4.896 1.00 95.94 215 ASN A C 1
ATOM 1661 O O . ASN A 1 215 ? -2.165 -0.322 -5.765 1.00 95.94 215 ASN A O 1
ATOM 1665 N N . LEU A 1 216 ? -2.952 0.842 -4.005 1.00 97.25 216 LEU A N 1
ATOM 1666 C CA . LEU A 1 216 ? -1.816 1.756 -3.890 1.00 97.25 216 LEU A CA 1
ATOM 1667 C C . LEU A 1 216 ? -0.839 1.243 -2.828 1.00 97.25 216 LEU A C 1
ATOM 1669 O O . LEU A 1 216 ? -1.136 1.249 -1.635 1.00 97.25 216 LEU A O 1
ATOM 1673 N N . TRP A 1 217 ? 0.353 0.852 -3.263 1.00 97.25 217 TRP A N 1
ATOM 1674 C CA . TRP A 1 217 ? 1.406 0.310 -2.416 1.00 97.25 217 TRP A CA 1
ATOM 1675 C C . TRP A 1 217 ? 2.419 1.390 -2.062 1.00 97.25 217 TRP A C 1
ATOM 1677 O O . TRP A 1 217 ? 2.973 2.050 -2.940 1.00 97.25 217 TRP A O 1
ATOM 1687 N N . ILE A 1 218 ? 2.675 1.583 -0.768 1.00 95.12 218 ILE A N 1
ATOM 1688 C CA . ILE A 1 218 ? 3.456 2.717 -0.265 1.00 95.12 218 ILE A CA 1
ATOM 16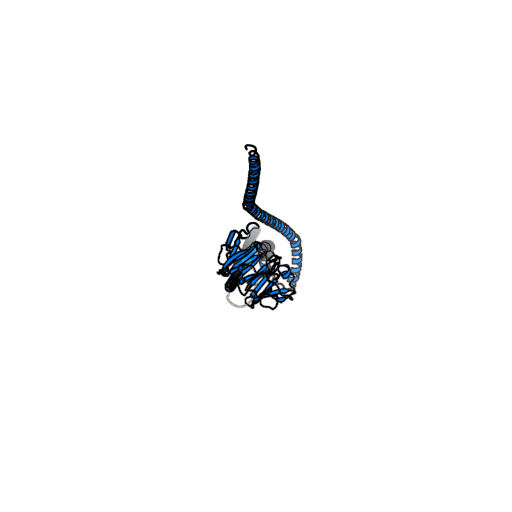89 C C . ILE A 1 218 ? 4.561 2.221 0.665 1.00 95.12 218 ILE A C 1
ATOM 1691 O O . ILE A 1 218 ? 4.317 1.479 1.612 1.00 95.12 218 ILE A O 1
ATOM 1695 N N . VAL A 1 219 ? 5.782 2.707 0.445 1.00 93.69 219 VAL A N 1
ATOM 1696 C CA . VAL A 1 219 ? 6.899 2.565 1.386 1.00 93.69 219 VAL A CA 1
ATOM 1697 C C . VAL A 1 219 ? 7.164 3.925 2.013 1.00 93.69 219 VAL A C 1
ATOM 1699 O O . VAL A 1 219 ? 7.583 4.850 1.319 1.00 93.69 219 VAL A O 1
ATOM 1702 N N . THR A 1 220 ? 6.968 4.063 3.321 1.00 91.12 220 THR A N 1
ATOM 1703 C CA . THR A 1 220 ? 7.219 5.315 4.054 1.00 91.12 220 THR A CA 1
ATOM 1704 C C . THR A 1 220 ? 8.684 5.443 4.483 1.00 91.12 220 THR A C 1
ATOM 1706 O O . THR A 1 220 ? 9.455 4.478 4.474 1.00 91.12 220 THR A O 1
ATOM 1709 N N . THR A 1 221 ? 9.121 6.659 4.822 1.00 82.94 221 THR A N 1
ATOM 1710 C CA . THR A 1 221 ? 10.472 6.900 5.365 1.00 82.94 221 THR A CA 1
ATOM 1711 C C . THR A 1 221 ? 10.582 6.613 6.862 1.00 82.94 221 THR A C 1
ATOM 1713 O O . THR A 1 221 ? 11.693 6.458 7.363 1.00 82.94 221 THR A O 1
ATOM 1716 N N . SER A 1 222 ? 9.456 6.535 7.572 1.00 71.25 222 SER A N 1
ATOM 1717 C CA . SER A 1 222 ? 9.375 6.447 9.031 1.00 71.25 222 SER A CA 1
ATOM 1718 C C . SER A 1 222 ? 8.487 5.275 9.460 1.00 71.25 222 SER A C 1
ATOM 1720 O O . SER A 1 222 ? 7.280 5.292 9.247 1.00 71.25 222 SER A O 1
ATOM 1722 N N . ALA A 1 223 ? 9.087 4.275 10.113 1.00 65.19 223 ALA A N 1
ATOM 1723 C CA . ALA A 1 223 ? 8.356 3.198 10.795 1.00 65.19 223 ALA A CA 1
ATOM 1724 C C . ALA A 1 223 ? 7.839 3.624 12.185 1.00 65.19 223 ALA A C 1
ATOM 1726 O O . ALA A 1 223 ? 6.968 2.982 12.759 1.00 65.19 223 ALA A O 1
ATOM 1727 N N . TRP A 1 224 ? 8.374 4.718 12.735 1.00 66.69 224 TRP A N 1
ATOM 1728 C CA . TRP A 1 224 ? 8.069 5.169 14.094 1.00 66.69 224 TRP A CA 1
ATOM 1729 C C . TRP A 1 224 ? 6.630 5.648 14.265 1.00 66.69 224 TRP A C 1
ATOM 1731 O O . TRP A 1 224 ? 6.016 5.360 15.281 1.00 66.69 224 TRP A O 1
ATOM 1741 N N . LEU A 1 225 ? 6.072 6.331 13.262 1.00 64.38 225 LEU A N 1
ATOM 1742 C CA . LEU A 1 225 ? 4.699 6.839 13.320 1.00 64.38 225 LEU A CA 1
ATOM 1743 C C . LEU A 1 225 ? 3.667 5.709 13.232 1.00 64.38 225 LEU A C 1
ATOM 1745 O O . LEU A 1 225 ? 2.668 5.752 13.942 1.00 64.38 225 LEU A O 1
ATOM 1749 N N . SER A 1 226 ? 3.927 4.667 12.432 1.00 68.62 226 SER A N 1
ATOM 1750 C CA . SER A 1 226 ? 3.058 3.486 12.401 1.00 68.62 226 SER A CA 1
ATOM 1751 C C . SER A 1 226 ? 3.146 2.687 13.701 1.00 68.62 226 SER A C 1
ATOM 1753 O O . SER A 1 226 ? 2.119 2.254 14.207 1.00 68.62 226 SER A O 1
ATOM 1755 N N . ILE A 1 227 ? 4.342 2.544 14.284 1.00 75.56 227 ILE A N 1
ATOM 1756 C CA . ILE A 1 227 ? 4.511 1.899 15.596 1.00 75.56 227 ILE A CA 1
ATOM 1757 C C . ILE A 1 227 ? 3.805 2.706 16.692 1.00 75.56 227 ILE A C 1
ATOM 1759 O O . ILE A 1 227 ? 3.069 2.127 17.480 1.00 75.56 227 ILE A O 1
ATOM 1763 N N . LEU A 1 228 ? 3.969 4.031 16.719 1.00 79.38 228 LEU A N 1
ATOM 1764 C CA . LEU A 1 228 ? 3.308 4.902 17.691 1.00 79.38 228 LEU A CA 1
ATOM 1765 C C . LEU A 1 228 ? 1.782 4.821 17.578 1.00 79.38 228 LEU A C 1
ATOM 1767 O O . LEU A 1 228 ? 1.110 4.724 18.597 1.00 79.38 228 LEU A O 1
ATOM 1771 N N . LEU A 1 229 ? 1.237 4.813 16.357 1.00 80.12 229 LEU A N 1
ATOM 1772 C CA . LEU A 1 229 ? -0.201 4.664 16.135 1.00 80.12 229 LEU A CA 1
ATOM 1773 C C . LEU A 1 229 ? -0.710 3.302 16.627 1.00 80.12 229 LEU A C 1
ATOM 1775 O O . LEU A 1 229 ? -1.744 3.245 17.285 1.00 80.12 229 LEU A O 1
ATOM 1779 N N . ILE A 1 230 ? 0.025 2.219 16.352 1.00 83.38 230 ILE A N 1
ATOM 1780 C CA . ILE A 1 230 ? -0.311 0.878 16.853 1.00 83.38 230 ILE A CA 1
ATOM 1781 C C . ILE A 1 230 ? -0.265 0.853 18.386 1.00 83.38 230 ILE A C 1
ATOM 1783 O O . ILE A 1 230 ? -1.190 0.343 19.009 1.00 83.38 230 ILE A O 1
ATOM 1787 N N . LEU A 1 231 ? 0.761 1.440 19.006 1.00 86.44 231 LEU A N 1
ATOM 1788 C CA . LEU A 1 231 ? 0.867 1.539 20.464 1.00 86.44 231 LEU A CA 1
ATOM 1789 C C . LEU A 1 231 ? -0.277 2.366 21.067 1.00 86.44 231 LEU A C 1
ATOM 1791 O O . LEU A 1 231 ? -0.832 1.971 22.087 1.00 86.44 231 LEU A O 1
ATOM 1795 N N . LEU A 1 232 ? -0.670 3.468 20.424 1.00 88.88 232 LEU A N 1
ATOM 1796 C CA . LEU A 1 232 ? -1.802 4.296 20.845 1.00 88.88 232 LEU A CA 1
ATOM 1797 C C . LEU A 1 232 ? -3.126 3.521 20.759 1.00 88.88 232 LEU A C 1
ATOM 1799 O O . LEU A 1 232 ? -3.933 3.579 21.682 1.00 88.88 232 LEU A O 1
ATOM 1803 N N . LEU A 1 233 ? -3.337 2.768 19.675 1.00 89.75 233 LEU A N 1
ATOM 1804 C CA . LEU A 1 233 ? -4.511 1.909 19.493 1.00 89.75 233 LEU A CA 1
ATOM 1805 C C . LEU A 1 233 ? -4.565 0.794 20.545 1.00 89.75 233 LEU A C 1
ATOM 1807 O O . LEU A 1 233 ? -5.626 0.538 21.108 1.00 89.75 233 LEU A O 1
ATOM 1811 N N . LEU A 1 234 ? -3.427 0.161 20.846 1.00 93.12 234 LEU A N 1
ATOM 1812 C CA . LEU A 1 234 ? -3.325 -0.856 21.897 1.00 93.12 234 LEU A CA 1
ATOM 1813 C C . LEU A 1 234 ? -3.597 -0.268 23.287 1.00 93.12 234 LEU A C 1
ATOM 1815 O O . LEU A 1 234 ? -4.308 -0.882 24.080 1.00 93.12 234 LEU A O 1
ATOM 1819 N N . LEU A 1 235 ? -3.084 0.932 23.571 1.00 94.31 235 LEU A N 1
ATOM 1820 C CA . LEU A 1 235 ? -3.350 1.645 24.819 1.00 94.31 235 LEU A CA 1
ATOM 1821 C C . LEU A 1 235 ? -4.838 2.003 24.956 1.00 94.31 235 LEU A C 1
ATOM 1823 O O . LEU A 1 235 ? -5.419 1.798 26.019 1.00 94.31 235 LEU A O 1
ATOM 1827 N N . LEU A 1 236 ? -5.466 2.492 23.882 1.00 95.31 236 LEU A N 1
ATOM 1828 C CA . LEU A 1 236 ? -6.896 2.803 23.855 1.00 95.31 236 LEU A CA 1
ATOM 1829 C C . LEU A 1 236 ? -7.748 1.549 24.095 1.00 95.31 236 LEU A C 1
ATOM 1831 O O . LEU A 1 236 ? -8.698 1.593 24.875 1.00 95.31 236 LEU A O 1
ATOM 1835 N N . LEU A 1 237 ? -7.391 0.427 23.463 1.00 95.44 237 LEU A N 1
ATOM 1836 C CA . LEU A 1 237 ? -8.062 -0.856 23.668 1.00 95.44 237 LEU A CA 1
ATOM 1837 C C . LEU A 1 237 ? -7.942 -1.328 25.124 1.00 95.44 237 LEU A C 1
ATOM 1839 O O . LEU A 1 237 ? -8.931 -1.767 25.708 1.00 95.44 237 LEU A O 1
ATOM 1843 N N . LEU A 1 238 ? -6.756 -1.200 25.727 1.00 96.50 238 LEU A N 1
ATOM 1844 C CA . LEU A 1 238 ? -6.526 -1.535 27.134 1.00 96.50 238 LEU A CA 1
ATOM 1845 C C . LEU A 1 238 ? -7.380 -0.669 28.076 1.00 96.50 238 LEU A C 1
ATOM 1847 O O . LEU A 1 238 ? -7.987 -1.194 29.006 1.00 96.50 238 LEU A O 1
ATOM 1851 N N . LEU A 1 239 ? -7.466 0.638 27.815 1.00 96.69 239 LEU A N 1
ATOM 1852 C CA . LEU A 1 239 ? -8.322 1.569 28.561 1.00 96.69 239 LEU A CA 1
ATOM 1853 C C . LEU A 1 239 ? -9.807 1.199 28.456 1.00 96.69 239 LEU A C 1
ATOM 1855 O O . LEU A 1 239 ? -10.512 1.218 29.464 1.00 96.69 239 LEU A O 1
ATOM 1859 N N . LEU A 1 240 ? -10.275 0.820 27.264 1.00 96.44 240 LEU A N 1
ATOM 1860 C CA . LEU A 1 240 ? -11.654 0.380 27.049 1.00 96.44 240 LEU A CA 1
ATOM 1861 C C . LEU A 1 240 ? -11.966 -0.908 27.828 1.00 96.44 240 LEU A C 1
ATOM 1863 O O . LEU A 1 240 ? -13.015 -1.009 28.462 1.00 96.44 240 LEU A O 1
ATOM 1867 N N . LEU A 1 241 ? -11.044 -1.876 27.817 1.00 96.44 241 LEU A N 1
ATOM 1868 C CA . LEU A 1 241 ? -11.160 -3.123 28.579 1.00 96.44 241 LEU A CA 1
ATOM 1869 C C . LEU A 1 241 ? -11.207 -2.864 30.091 1.00 96.44 241 LEU A C 1
ATOM 1871 O O . LEU A 1 241 ? -12.027 -3.459 30.789 1.00 96.44 241 LEU A O 1
ATOM 1875 N N . LEU A 1 242 ? -10.373 -1.949 30.594 1.00 97.06 242 LEU A N 1
ATOM 1876 C CA . LEU A 1 242 ? -10.374 -1.558 32.004 1.00 97.06 242 LEU A CA 1
ATOM 1877 C C . LEU A 1 242 ? -11.697 -0.887 32.405 1.00 97.06 242 LEU A C 1
ATOM 1879 O O . LEU A 1 242 ? -12.251 -1.200 33.458 1.00 97.06 242 LEU A O 1
ATOM 1883 N N . LEU A 1 243 ? -12.227 -0.001 31.556 1.00 97.19 243 LEU A N 1
ATOM 1884 C CA . LEU A 1 243 ? -13.516 0.654 31.783 1.00 97.19 243 LEU A CA 1
ATOM 1885 C C . LEU A 1 243 ? -14.666 -0.363 31.819 1.00 97.19 243 LEU A C 1
ATOM 1887 O O . LEU A 1 243 ? -15.532 -0.282 32.690 1.00 97.19 243 LEU A O 1
ATOM 1891 N N . LEU A 1 244 ? -14.655 -1.342 30.910 1.00 97.06 244 LEU A N 1
ATOM 1892 C CA . LEU A 1 244 ? -15.642 -2.421 30.885 1.00 97.06 244 LEU A CA 1
ATOM 1893 C C . LEU A 1 244 ? -15.584 -3.269 32.164 1.00 97.06 244 LEU A C 1
ATOM 1895 O O . LEU A 1 244 ? -16.627 -3.585 32.736 1.00 97.06 244 LEU A O 1
ATOM 1899 N N . LEU A 1 245 ? -14.380 -3.603 32.639 1.00 97.19 245 LEU A N 1
ATOM 1900 C CA . LEU A 1 245 ? -14.191 -4.344 33.887 1.00 97.19 245 LEU A CA 1
ATOM 1901 C C . LEU A 1 245 ? -14.727 -3.563 35.096 1.00 97.19 245 LEU A C 1
ATOM 1903 O O . LEU A 1 245 ? -15.411 -4.136 35.943 1.00 97.19 245 LEU A O 1
ATOM 1907 N N . LEU A 1 246 ? -14.459 -2.254 35.158 1.00 97.31 246 LEU A N 1
ATOM 1908 C CA . LEU A 1 246 ? -14.964 -1.381 36.219 1.00 97.31 246 LEU A CA 1
ATOM 1909 C C . LEU A 1 246 ? -16.498 -1.312 36.215 1.00 97.31 246 LEU A C 1
ATOM 1911 O O . LEU A 1 246 ? -17.120 -1.393 37.273 1.00 97.31 246 LEU A O 1
ATOM 1915 N N . LEU A 1 247 ? -17.114 -1.209 35.033 1.00 97.62 247 LEU A N 1
ATOM 1916 C CA . LEU A 1 247 ? -18.570 -1.217 34.884 1.00 97.62 247 LEU A CA 1
ATOM 1917 C C . LEU A 1 247 ? -19.180 -2.543 35.362 1.00 97.62 247 LEU A C 1
ATOM 1919 O O . LEU A 1 247 ? -20.189 -2.536 36.067 1.00 97.62 247 LEU A O 1
ATOM 1923 N N . LEU A 1 248 ? -18.556 -3.674 35.018 1.00 97.44 248 LEU A N 1
ATOM 1924 C CA . LEU A 1 248 ? -19.000 -4.998 35.457 1.00 97.44 248 LEU A CA 1
ATOM 1925 C C . LEU A 1 248 ? -18.918 -5.142 36.986 1.00 97.44 248 LEU A C 1
ATOM 1927 O O . LEU A 1 248 ? -19.845 -5.659 37.609 1.00 97.44 248 LEU A O 1
ATOM 1931 N N . LEU A 1 249 ? -17.836 -4.645 37.595 1.00 97.44 249 LEU A N 1
ATOM 1932 C CA . LEU A 1 249 ? -17.659 -4.639 39.048 1.00 97.44 249 LEU A CA 1
ATOM 1933 C C . LEU A 1 249 ? -18.722 -3.779 39.745 1.00 97.44 249 LEU A C 1
ATOM 1935 O O . LEU A 1 249 ? -19.286 -4.200 40.755 1.00 97.44 249 LEU A O 1
ATOM 1939 N N . LEU A 1 250 ? -19.032 -2.601 39.194 1.00 97.69 250 LEU A N 1
ATOM 1940 C CA . LEU A 1 250 ? -20.081 -1.726 39.718 1.00 97.69 250 LEU A CA 1
ATOM 1941 C C . LEU A 1 250 ? -21.462 -2.393 39.642 1.00 97.69 250 LEU A C 1
ATOM 1943 O O . LEU A 1 250 ? -22.226 -2.332 40.605 1.00 97.69 250 LEU A O 1
ATOM 1947 N N . LEU A 1 251 ? -21.770 -3.065 38.528 1.00 97.38 251 LEU A N 1
ATOM 1948 C CA . LEU A 1 251 ? -23.022 -3.804 38.359 1.00 97.38 251 LEU A CA 1
ATOM 1949 C C . LEU A 1 251 ? -23.137 -4.958 39.367 1.00 97.38 251 LEU A C 1
ATOM 1951 O O . LEU A 1 251 ? -24.199 -5.152 39.958 1.00 97.38 251 LEU A O 1
ATOM 1955 N N . LEU A 1 252 ? -22.045 -5.691 39.602 1.00 97.19 252 LEU A N 1
ATOM 1956 C CA . LEU A 1 252 ? -21.992 -6.757 40.604 1.00 97.19 252 LEU A CA 1
ATOM 1957 C C . LEU A 1 252 ? -22.235 -6.214 42.020 1.00 97.19 252 LEU A C 1
ATOM 1959 O O . LEU A 1 252 ? -23.002 -6.805 42.779 1.00 97.19 252 LEU A O 1
ATOM 1963 N N . LEU A 1 253 ? -21.622 -5.078 42.366 1.00 97.31 253 LEU A N 1
ATOM 1964 C CA . LEU A 1 253 ? -21.821 -4.427 43.661 1.00 97.31 253 LEU A CA 1
ATOM 1965 C C . LEU A 1 253 ? -23.275 -3.968 43.845 1.00 97.31 253 LEU A C 1
ATOM 1967 O O . LEU A 1 253 ? -23.854 -4.174 44.911 1.00 97.31 253 LEU A O 1
ATOM 1971 N N . LEU A 1 254 ? -23.882 -3.392 42.803 1.00 97.19 254 LEU A N 1
ATOM 1972 C CA . LEU A 1 254 ? -25.287 -2.982 42.818 1.00 97.19 254 LEU A CA 1
ATOM 1973 C C . LEU A 1 254 ? -26.225 -4.184 43.002 1.00 97.19 254 LEU A C 1
ATOM 1975 O O . LEU A 1 254 ? -27.170 -4.109 43.786 1.00 97.19 254 LEU A O 1
ATOM 1979 N N . LEU A 1 255 ? -25.947 -5.302 42.325 1.00 96.31 255 LEU A N 1
ATOM 1980 C CA . LEU A 1 255 ? -26.705 -6.544 42.483 1.00 96.31 255 LEU A CA 1
ATOM 1981 C C . LEU A 1 255 ? -26.603 -7.088 43.916 1.00 96.31 255 LEU A C 1
ATOM 1983 O O . LEU A 1 255 ? -27.615 -7.482 44.494 1.00 96.31 255 LEU A O 1
ATOM 1987 N N . LEU A 1 256 ? -25.402 -7.076 44.503 1.00 95.88 256 LEU A N 1
ATOM 1988 C CA . LEU A 1 256 ? -25.182 -7.507 45.884 1.00 95.88 256 LEU A CA 1
ATOM 1989 C C . LEU A 1 256 ? -25.944 -6.618 46.879 1.00 95.88 256 LEU A C 1
ATOM 1991 O O . LEU A 1 256 ? -26.571 -7.130 47.806 1.00 95.88 256 LEU A O 1
ATOM 1995 N N . LEU A 1 257 ? -25.936 -5.300 46.665 1.00 96.50 257 LEU A N 1
ATOM 1996 C CA . LEU A 1 257 ? -26.685 -4.348 47.485 1.00 96.50 257 LEU A CA 1
ATOM 1997 C C . LEU A 1 257 ? -28.200 -4.584 47.388 1.00 96.50 257 LEU A C 1
ATOM 1999 O O . LEU A 1 257 ? -28.887 -4.577 48.408 1.00 96.50 257 LEU A O 1
ATOM 2003 N N . LEU A 1 258 ? -28.717 -4.833 46.181 1.00 94.75 258 LEU A N 1
ATOM 2004 C CA . LEU A 1 258 ? -30.130 -5.151 45.969 1.00 94.75 258 LEU A CA 1
ATOM 2005 C C . LEU A 1 258 ? -30.528 -6.449 46.686 1.00 94.75 258 LEU A C 1
ATOM 2007 O O . LEU A 1 258 ? -31.577 -6.498 47.329 1.00 94.75 258 LEU A O 1
ATOM 2011 N N . LEU A 1 259 ? -29.684 -7.483 46.617 1.00 93.75 259 LEU A N 1
ATOM 2012 C CA . LEU A 1 259 ? -29.908 -8.748 47.317 1.00 93.75 259 LEU A CA 1
ATOM 2013 C C . LEU A 1 259 ? -29.929 -8.554 48.840 1.00 93.75 259 LEU A C 1
ATOM 2015 O O . LEU A 1 259 ? -30.797 -9.104 49.517 1.00 93.75 259 LEU A O 1
ATOM 2019 N N . LEU A 1 260 ? -29.011 -7.743 49.376 1.00 94.44 260 LEU A N 1
ATOM 2020 C CA . LEU A 1 260 ? -28.968 -7.409 50.800 1.00 94.44 260 LEU A CA 1
ATOM 2021 C C . LEU A 1 260 ? -30.234 -6.659 51.243 1.00 94.44 260 LEU A C 1
ATOM 2023 O O . LEU A 1 260 ? -30.802 -6.977 52.287 1.00 94.44 260 LEU A O 1
ATOM 2027 N N . LEU A 1 261 ? -30.704 -5.700 50.441 1.00 93.31 261 LEU A N 1
ATOM 2028 C CA . LEU A 1 261 ? -31.936 -4.961 50.716 1.00 93.31 261 LEU A CA 1
ATOM 2029 C C . LEU A 1 261 ? -33.162 -5.885 50.710 1.00 93.31 261 LEU A C 1
ATOM 2031 O O . LEU A 1 261 ? -34.011 -5.785 51.595 1.00 93.31 261 LEU A O 1
ATOM 2035 N N . LEU A 1 262 ? -33.238 -6.810 49.748 1.00 90.81 262 LEU A N 1
ATOM 2036 C CA . LEU A 1 262 ? -34.310 -7.804 49.676 1.00 90.81 262 LEU A CA 1
ATOM 2037 C C . LEU A 1 262 ? -34.307 -8.725 50.905 1.00 90.81 262 LEU A C 1
ATOM 2039 O O . LEU A 1 262 ? -35.366 -9.000 51.469 1.00 90.81 262 LEU A O 1
ATOM 2043 N N . LEU A 1 263 ? -33.125 -9.166 51.347 1.00 91.69 263 LEU A N 1
ATOM 2044 C CA . LEU A 1 263 ? -32.973 -9.982 52.552 1.00 91.69 263 LEU A CA 1
ATOM 2045 C C . LEU A 1 263 ? -33.438 -9.228 53.807 1.00 91.69 263 LEU A C 1
ATOM 2047 O O . LEU A 1 263 ? -34.156 -9.794 54.632 1.00 91.69 263 LEU A O 1
ATOM 2051 N N . LEU A 1 264 ? -33.073 -7.950 53.936 1.00 91.81 264 LEU A N 1
ATOM 2052 C CA . LEU A 1 264 ? -33.502 -7.105 55.051 1.00 91.81 264 LEU A CA 1
ATOM 2053 C C . LEU A 1 264 ? -35.026 -6.916 55.063 1.00 91.81 264 LEU A C 1
ATOM 2055 O O . LEU A 1 264 ? -35.652 -7.023 56.117 1.00 91.81 264 LEU A O 1
ATOM 2059 N N . LEU A 1 265 ? -35.630 -6.678 53.895 1.00 90.19 265 LEU A N 1
ATOM 2060 C CA . LEU A 1 265 ? -37.080 -6.552 53.756 1.00 90.19 265 LEU A CA 1
ATOM 2061 C C . LEU A 1 265 ? -37.799 -7.848 54.154 1.00 90.19 265 LEU A C 1
ATOM 2063 O O . LEU A 1 265 ? -38.800 -7.802 54.868 1.00 90.19 265 LEU A O 1
ATOM 2067 N N . LEU A 1 266 ? -37.272 -9.002 53.734 1.00 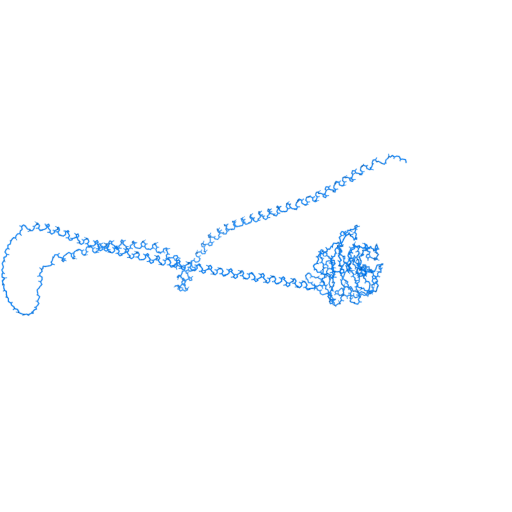87.56 266 LEU A N 1
ATOM 2068 C CA . LEU A 1 266 ? -37.812 -10.308 54.107 1.00 87.56 266 LEU A CA 1
ATOM 2069 C C . LEU A 1 266 ? -37.749 -10.531 55.625 1.00 87.56 266 LEU A C 1
ATOM 2071 O O . LEU A 1 266 ? -38.725 -10.989 56.216 1.00 87.56 266 LEU A O 1
ATOM 2075 N N . LEU A 1 267 ? -36.628 -10.175 56.261 1.00 87.75 267 LEU A N 1
ATOM 2076 C CA . LEU A 1 267 ? -36.465 -10.277 57.713 1.00 87.75 267 LEU A CA 1
ATOM 2077 C C . LEU A 1 267 ? -37.470 -9.386 58.458 1.00 87.75 267 LEU A C 1
ATOM 2079 O O . LEU A 1 267 ? -38.077 -9.826 59.434 1.00 87.75 267 LEU A O 1
ATOM 2083 N N . LEU A 1 268 ? -37.681 -8.157 57.981 1.00 87.88 268 LEU A N 1
ATOM 2084 C CA . LEU A 1 268 ? -38.657 -7.233 58.558 1.00 87.88 268 LEU A CA 1
ATOM 2085 C C . LEU A 1 268 ? -40.088 -7.774 58.436 1.00 87.88 268 LEU A C 1
ATOM 2087 O O . LEU A 1 268 ? -40.853 -7.715 59.400 1.00 87.88 268 LEU A O 1
ATOM 2091 N N . LEU A 1 269 ? -40.442 -8.336 57.277 1.00 83.56 269 LEU A N 1
ATOM 2092 C CA . LEU A 1 269 ? -41.752 -8.949 57.056 1.00 83.56 269 LEU A CA 1
ATOM 2093 C C . LEU A 1 269 ? -41.975 -10.153 57.983 1.00 83.56 269 LEU A C 1
ATOM 2095 O O . LEU A 1 269 ? -43.054 -10.292 58.558 1.00 83.56 269 LEU A O 1
ATOM 2099 N N . LEU A 1 270 ? -40.953 -10.995 58.165 1.00 81.94 270 LEU A N 1
ATOM 2100 C CA . LEU A 1 270 ? -41.002 -12.133 59.084 1.00 81.94 270 LEU A CA 1
ATOM 2101 C C . LEU A 1 270 ? -41.215 -11.677 60.535 1.00 81.94 270 LEU A C 1
ATOM 2103 O O . LEU A 1 270 ? -42.036 -12.255 61.246 1.00 81.94 270 LEU A O 1
ATOM 2107 N N . LEU A 1 271 ? -40.514 -10.623 60.962 1.00 86.25 271 LEU A N 1
ATOM 2108 C CA . LEU A 1 271 ? -40.671 -10.046 62.298 1.00 86.25 271 LEU A CA 1
ATOM 2109 C C . LEU A 1 271 ? -42.085 -9.487 62.513 1.00 86.25 271 LEU A C 1
ATOM 2111 O O . LEU A 1 271 ? -42.696 -9.743 63.551 1.00 86.25 271 LEU A O 1
ATOM 2115 N N . LEU A 1 272 ? -42.622 -8.762 61.527 1.00 84.94 272 LEU A N 1
ATOM 2116 C CA . LEU A 1 272 ? -43.984 -8.227 61.578 1.00 84.94 272 LEU A CA 1
ATOM 2117 C C . LEU A 1 272 ? -45.022 -9.349 61.687 1.00 84.94 272 LEU A C 1
ATOM 2119 O O . LEU A 1 272 ? -45.958 -9.252 62.480 1.00 84.94 272 LEU A O 1
ATOM 2123 N N . LEU A 1 273 ? -44.843 -10.430 60.925 1.00 80.25 273 LEU A N 1
ATOM 2124 C CA . LEU A 1 273 ? -45.730 -11.585 60.994 1.00 80.25 273 LEU A CA 1
ATOM 2125 C C . LEU A 1 273 ? -45.677 -12.260 62.369 1.00 80.25 273 LEU A C 1
ATOM 2127 O O . LEU A 1 273 ? -46.724 -12.603 62.917 1.00 80.25 273 LEU A O 1
ATOM 2131 N N . LEU A 1 274 ? -44.482 -12.430 62.942 1.00 80.50 274 LEU A N 1
ATOM 2132 C CA . LEU A 1 274 ? -44.320 -13.000 64.280 1.00 80.50 274 LEU A CA 1
ATOM 2133 C C . LEU A 1 274 ? -45.045 -12.154 65.336 1.00 80.50 274 LEU A C 1
ATOM 2135 O O . LEU A 1 274 ? -45.727 -12.702 66.201 1.00 80.50 274 LEU A O 1
ATOM 2139 N N . LEU A 1 275 ? -44.945 -10.825 65.236 1.00 83.69 275 LEU A N 1
ATOM 2140 C CA . LEU A 1 275 ? -45.650 -9.899 66.121 1.00 83.69 275 LEU A CA 1
ATOM 2141 C C . LEU A 1 275 ? -47.175 -10.018 65.976 1.00 83.69 275 LEU A C 1
ATOM 2143 O O . LEU A 1 275 ? -47.884 -10.063 66.981 1.00 83.69 275 LEU A O 1
ATOM 2147 N N . LEU A 1 276 ? -47.682 -10.111 64.742 1.00 79.88 276 LEU A N 1
ATOM 2148 C CA . LEU A 1 276 ? -49.111 -10.293 64.478 1.00 79.88 276 LEU A CA 1
ATOM 2149 C C . LEU A 1 276 ? -49.626 -11.622 65.051 1.00 79.88 276 LEU A C 1
ATOM 2151 O O . LEU A 1 276 ? -50.694 -11.655 65.660 1.00 79.88 276 LEU A O 1
ATOM 2155 N N . LEU A 1 277 ? -48.857 -12.705 64.898 1.00 77.81 277 LEU A N 1
ATOM 2156 C CA . LEU A 1 277 ? -49.195 -14.015 65.455 1.00 77.81 277 LEU A CA 1
ATOM 2157 C C . LEU A 1 277 ? -49.237 -13.978 66.989 1.00 77.81 277 LEU A C 1
ATOM 2159 O O . LEU A 1 277 ? -50.157 -14.533 67.588 1.00 77.81 277 LEU A O 1
ATOM 2163 N N . LEU A 1 278 ? -48.279 -13.295 67.622 1.00 81.00 278 LEU A N 1
ATOM 2164 C CA . LEU A 1 278 ? -48.255 -13.110 69.073 1.00 81.00 278 LEU A CA 1
ATOM 2165 C C . LEU A 1 278 ? -49.479 -12.323 69.563 1.00 81.00 278 LEU A C 1
ATOM 2167 O O . LEU A 1 278 ? -50.107 -12.714 70.547 1.00 81.00 278 LEU A O 1
ATOM 2171 N N . LEU A 1 279 ? -49.848 -11.245 68.864 1.00 80.81 279 LEU A N 1
ATOM 2172 C CA . LEU A 1 279 ? -51.032 -10.447 69.189 1.00 80.81 279 LEU A CA 1
ATOM 2173 C C . LEU A 1 279 ? -52.321 -11.268 69.054 1.00 80.81 279 LEU A C 1
ATOM 2175 O O . LEU A 1 279 ? -53.186 -11.205 69.927 1.00 80.81 279 LEU A O 1
ATOM 2179 N N . LEU A 1 280 ? -52.436 -12.068 67.990 1.00 78.94 280 LEU A N 1
ATOM 2180 C CA . LEU A 1 280 ? -53.573 -12.963 67.780 1.00 78.94 280 LEU A CA 1
ATOM 2181 C C . LEU A 1 280 ? -53.680 -14.008 68.900 1.00 78.94 280 LEU A C 1
ATOM 2183 O O . LEU A 1 280 ? -54.773 -14.243 69.414 1.00 78.94 280 LEU A O 1
ATOM 2187 N N . LEU A 1 281 ? -52.555 -14.604 69.307 1.00 77.62 281 LEU A N 1
ATOM 2188 C CA . LEU A 1 281 ? -52.510 -15.561 70.413 1.00 77.62 281 LEU A CA 1
ATOM 2189 C C . LEU A 1 281 ? -52.964 -14.918 71.732 1.00 77.62 281 LEU A C 1
ATOM 2191 O O . LEU A 1 281 ? -53.749 -15.515 72.467 1.00 77.62 281 LEU A O 1
ATOM 2195 N N . LEU A 1 282 ? -52.513 -13.691 72.012 1.00 78.69 282 LEU A N 1
ATOM 2196 C CA . LEU A 1 282 ? -52.919 -12.940 73.200 1.00 78.69 282 LEU A CA 1
ATOM 2197 C C . LEU A 1 282 ? -54.425 -12.633 73.191 1.00 78.69 282 LEU A C 1
ATOM 2199 O O . LEU A 1 282 ? -55.092 -12.801 74.212 1.00 78.69 282 LEU A O 1
ATOM 2203 N N . LEU A 1 283 ? -54.972 -12.228 72.041 1.00 79.06 283 LEU A N 1
ATOM 2204 C CA . LEU A 1 283 ? -56.403 -11.970 71.881 1.00 79.06 283 LEU A CA 1
ATOM 2205 C C . LEU A 1 283 ? -57.234 -13.241 72.104 1.00 79.06 283 LEU A C 1
ATOM 2207 O O . LEU A 1 283 ? -58.251 -13.197 72.796 1.00 79.06 283 LEU A O 1
ATOM 2211 N N . LEU A 1 284 ? -56.789 -14.377 71.560 1.00 75.94 284 LEU A N 1
ATOM 2212 C CA . LEU A 1 284 ? -57.447 -15.670 71.756 1.00 75.94 284 LEU A CA 1
ATOM 2213 C C . LEU A 1 284 ? -57.442 -16.081 73.236 1.00 75.94 284 LEU A C 1
ATOM 2215 O O . LEU A 1 284 ? -58.465 -16.531 73.750 1.00 75.94 284 LEU A O 1
ATOM 2219 N N . LEU A 1 285 ? -56.315 -15.889 73.930 1.00 77.75 285 LEU A N 1
ATOM 2220 C CA . LEU A 1 285 ? -56.200 -16.160 75.364 1.00 77.75 285 LEU A CA 1
ATOM 2221 C C . LEU A 1 285 ? -57.161 -15.284 76.183 1.00 77.75 285 LEU A C 1
ATOM 2223 O O . LEU A 1 285 ? -57.828 -15.785 77.088 1.00 77.75 285 LEU A O 1
ATOM 2227 N N . LEU A 1 286 ? -57.270 -13.995 75.847 1.00 78.75 286 LEU A N 1
ATOM 2228 C CA . LEU A 1 286 ? -58.197 -13.071 76.502 1.00 78.75 286 LEU A CA 1
ATOM 2229 C C . LEU A 1 286 ? -59.660 -13.479 76.280 1.00 78.75 286 LEU A C 1
ATOM 2231 O O . LEU A 1 286 ? -60.447 -13.479 77.227 1.00 78.75 286 LEU A O 1
ATOM 2235 N N . LEU A 1 287 ? -60.022 -13.859 75.051 1.00 77.69 287 LEU A N 1
ATOM 2236 C CA . LEU A 1 287 ? -61.369 -14.328 74.723 1.00 77.69 287 LEU A CA 1
ATOM 2237 C C . LEU A 1 287 ? -61.719 -15.608 75.494 1.00 77.69 287 LEU A C 1
ATOM 2239 O O . LEU A 1 287 ? -62.823 -15.721 76.026 1.00 77.69 287 LEU A O 1
ATOM 2243 N N . LEU A 1 288 ? -60.773 -16.547 75.599 1.00 76.88 288 LEU A N 1
ATOM 2244 C CA . LEU A 1 288 ? -60.940 -17.772 76.380 1.00 76.88 288 LEU A CA 1
ATOM 2245 C C . LEU A 1 288 ? -61.167 -17.465 77.867 1.00 76.88 288 LEU A C 1
ATOM 2247 O O . LEU A 1 288 ? -62.057 -18.048 78.485 1.00 76.88 288 LEU A O 1
ATOM 2251 N N . LEU A 1 289 ? -60.401 -16.527 78.432 1.00 78.06 289 LEU A N 1
ATOM 2252 C CA . LEU A 1 289 ? -60.559 -16.097 79.822 1.00 78.06 289 LEU A CA 1
ATOM 2253 C C . LEU A 1 289 ? -61.929 -15.442 80.064 1.00 78.06 289 LEU A C 1
ATOM 2255 O O . LEU A 1 289 ? -62.587 -15.747 81.058 1.00 78.06 289 LEU A O 1
ATOM 2259 N N . LEU A 1 290 ? -62.382 -14.580 79.147 1.00 78.56 290 LEU A N 1
ATOM 2260 C CA . LEU A 1 290 ? -63.696 -13.934 79.225 1.00 78.56 290 LEU A CA 1
ATOM 2261 C C . LEU A 1 290 ? -64.835 -14.957 79.165 1.00 78.56 290 LEU A C 1
ATOM 2263 O O . LEU A 1 290 ? -65.796 -14.869 79.927 1.00 78.56 290 LEU A O 1
ATOM 2267 N N . LEU A 1 291 ? -64.719 -15.944 78.279 1.00 77.62 291 LEU A N 1
ATOM 2268 C CA . LEU A 1 291 ? -65.689 -17.024 78.155 1.00 77.62 291 LEU A CA 1
ATOM 2269 C C . LEU A 1 291 ? -65.755 -17.879 79.429 1.00 77.62 291 LEU A C 1
ATOM 2271 O O . LEU A 1 291 ? -66.849 -18.199 79.893 1.00 77.62 291 LEU A O 1
ATOM 2275 N N . LEU A 1 292 ? -64.601 -18.208 80.019 1.00 75.94 292 LEU A N 1
ATOM 2276 C CA . LEU A 1 292 ? -64.528 -18.923 81.295 1.00 75.94 292 LEU A CA 1
ATOM 2277 C C . LEU A 1 292 ? -65.209 -18.127 82.420 1.00 75.94 292 LEU A C 1
ATOM 2279 O O . LEU A 1 292 ? -65.958 -18.698 83.213 1.00 75.94 292 LEU A O 1
ATOM 2283 N N . LEU A 1 293 ? -64.997 -16.807 82.461 1.00 79.00 293 LEU A N 1
ATOM 2284 C CA . LEU A 1 293 ? -65.642 -15.912 83.422 1.00 79.00 293 LEU A CA 1
ATOM 2285 C C . LEU A 1 293 ? -67.167 -15.866 83.236 1.00 79.00 293 LEU A C 1
ATOM 2287 O O . LEU A 1 293 ? -67.906 -15.954 84.215 1.00 79.00 293 LEU A O 1
ATOM 2291 N N . LEU A 1 294 ? -67.647 -15.760 81.993 1.00 77.62 294 LEU A N 1
ATOM 2292 C CA . LEU A 1 294 ? -69.079 -15.768 81.685 1.00 77.62 294 LEU A CA 1
ATOM 2293 C C . LEU A 1 294 ? -69.732 -17.083 82.120 1.00 77.62 294 LEU A C 1
ATOM 2295 O O . LEU A 1 294 ? -70.819 -17.075 82.697 1.00 77.62 294 LEU A O 1
ATOM 2299 N N . LEU A 1 295 ? -69.057 -18.209 81.880 1.00 75.50 295 LEU A N 1
ATOM 2300 C CA . LEU A 1 295 ? -69.549 -19.515 82.296 1.00 75.50 295 LEU A CA 1
ATOM 2301 C C . LEU A 1 295 ? -69.647 -19.629 83.820 1.00 75.50 295 LEU A C 1
ATOM 2303 O O . LEU A 1 295 ? -70.641 -20.139 84.336 1.00 75.50 295 LEU A O 1
ATOM 2307 N N . LEU A 1 296 ? -68.641 -19.123 84.537 1.00 76.94 296 LEU A N 1
ATOM 2308 C CA . LEU A 1 296 ? -68.646 -19.068 85.997 1.00 76.94 296 LEU A CA 1
ATOM 2309 C C . LEU A 1 296 ? -69.817 -18.220 86.524 1.00 76.94 296 LEU A C 1
ATOM 2311 O O . LEU A 1 296 ? -70.483 -18.617 87.479 1.00 76.94 296 LEU A O 1
ATOM 2315 N N . LEU A 1 297 ? -70.107 -17.084 85.880 1.00 76.38 297 LEU A N 1
ATOM 2316 C CA . LEU A 1 297 ? -71.239 -16.226 86.234 1.00 76.38 297 LEU A CA 1
ATOM 2317 C C . LEU A 1 297 ? -72.588 -16.914 85.976 1.00 76.38 297 LEU A C 1
ATOM 2319 O O . LEU A 1 297 ? -73.482 -16.845 86.817 1.00 76.38 297 LEU A O 1
ATOM 2323 N N . LEU A 1 298 ? -72.736 -17.601 84.839 1.00 74.94 298 LEU A N 1
ATOM 2324 C CA . LEU A 1 298 ? -73.949 -18.356 84.516 1.00 74.94 298 LEU A CA 1
ATOM 2325 C C . LEU A 1 298 ? -74.184 -19.490 85.522 1.00 74.94 298 LEU A C 1
ATOM 2327 O O . LEU A 1 298 ? -75.311 -19.689 85.974 1.00 74.94 298 LEU A O 1
ATOM 2331 N N . LEU A 1 299 ? -73.119 -20.199 85.908 1.00 75.25 299 LEU A N 1
ATOM 2332 C CA . LEU A 1 299 ? -73.167 -21.223 86.949 1.00 75.25 299 LEU A CA 1
ATOM 2333 C C . LEU A 1 299 ? -73.661 -20.632 88.279 1.00 75.25 299 LEU A C 1
ATOM 2335 O O . LEU A 1 299 ? -74.551 -21.204 88.908 1.00 75.25 299 LEU A O 1
ATOM 2339 N N . LEU A 1 300 ? -73.132 -19.470 88.677 1.00 74.88 300 LEU A N 1
ATOM 2340 C CA . LEU A 1 300 ? -73.555 -18.758 89.885 1.00 74.88 300 LEU A CA 1
ATOM 2341 C C . LEU A 1 300 ? -75.035 -18.341 89.824 1.00 74.88 300 LEU A C 1
ATOM 2343 O O . LEU A 1 300 ? -75.763 -18.524 90.798 1.00 74.88 300 LEU A O 1
ATOM 2347 N N . LEU A 1 301 ? -75.497 -17.821 88.683 1.00 73.94 301 LEU A N 1
ATOM 2348 C CA . LEU A 1 301 ? -76.898 -17.443 88.481 1.00 73.94 301 LEU A CA 1
ATOM 2349 C C . LEU A 1 301 ? -77.833 -18.655 88.584 1.00 73.94 301 LEU A C 1
ATOM 2351 O O . LEU A 1 301 ? -78.887 -18.572 89.212 1.00 73.94 301 LEU A O 1
ATOM 2355 N N . LEU A 1 302 ? -77.445 -19.790 88.001 1.00 72.62 302 LEU A N 1
ATOM 2356 C CA . LEU A 1 302 ? -78.222 -21.025 88.066 1.00 72.62 302 LEU A CA 1
ATOM 2357 C C . LEU A 1 302 ? -78.308 -21.571 89.498 1.00 72.62 302 LEU A C 1
ATOM 2359 O O . LEU A 1 302 ? -79.385 -21.976 89.932 1.00 72.62 302 LEU A O 1
ATOM 2363 N N . LEU A 1 303 ? -77.205 -21.524 90.253 1.00 70.69 303 LEU A N 1
ATOM 2364 C CA . LEU A 1 303 ? -77.189 -21.835 91.689 1.00 70.69 303 LEU A CA 1
ATOM 2365 C C . LEU A 1 303 ? -78.164 -20.935 92.470 1.00 70.69 303 LEU A C 1
ATOM 2367 O O . LEU A 1 303 ? -78.899 -21.424 93.329 1.00 70.69 303 LEU A O 1
ATOM 2371 N N . LEU A 1 304 ? -78.218 -19.639 92.143 1.00 69.88 304 LEU A N 1
ATOM 2372 C CA . LEU A 1 304 ? -79.140 -18.6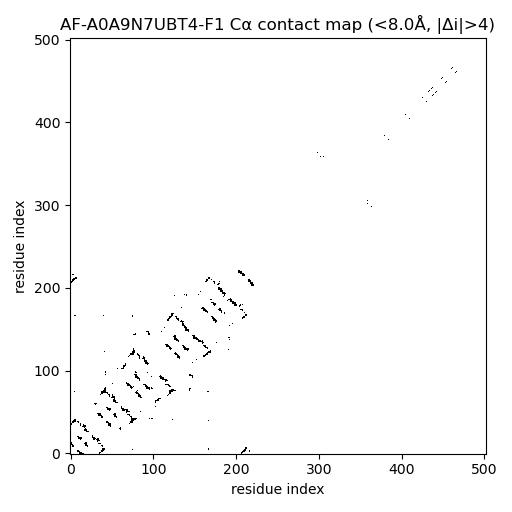82 92.761 1.00 69.88 304 LEU A CA 1
ATOM 2373 C C . LEU A 1 304 ? -80.612 -18.991 92.428 1.00 69.88 304 LEU A C 1
ATOM 2375 O O . LEU A 1 304 ? -81.462 -18.967 93.317 1.00 69.88 304 LEU A O 1
ATOM 2379 N N . LEU A 1 305 ? -80.912 -19.317 91.166 1.00 66.50 305 LEU A N 1
ATOM 2380 C CA . LEU A 1 305 ? -82.254 -19.693 90.700 1.00 66.50 305 LEU A CA 1
ATOM 2381 C C . LEU A 1 305 ? -82.741 -21.010 91.318 1.00 66.50 305 LEU A C 1
ATOM 2383 O O . LEU A 1 305 ? -83.912 -21.123 91.674 1.00 66.50 305 LEU A O 1
ATOM 2387 N N . LEU A 1 306 ? -81.864 -22.003 91.492 1.00 61.25 306 LEU A N 1
ATOM 2388 C CA . LEU A 1 306 ? -82.240 -23.229 92.201 1.00 61.25 306 LEU A CA 1
ATOM 2389 C C . LEU A 1 306 ? -82.502 -22.972 93.689 1.00 61.25 306 LEU A C 1
ATOM 2391 O O . LEU A 1 306 ? -83.436 -23.548 94.246 1.00 61.25 306 LEU A O 1
ATOM 2395 N N . SER A 1 307 ? -81.732 -22.081 94.318 1.00 58.50 307 SER A N 1
ATOM 2396 C CA . SER A 1 307 ? -81.978 -21.646 95.697 1.00 58.50 307 SER A CA 1
ATOM 2397 C C . SER A 1 307 ? -83.348 -20.965 95.845 1.00 58.50 307 SER A C 1
ATOM 2399 O O . SER A 1 307 ? -84.105 -21.292 96.761 1.00 58.50 307 SER A O 1
ATOM 2401 N N . SER A 1 308 ? -83.723 -20.080 94.913 1.00 55.00 308 SER A N 1
ATOM 2402 C CA . SER A 1 308 ? -85.019 -19.386 94.949 1.00 55.00 308 SER A CA 1
ATOM 2403 C C . SER A 1 308 ? -86.208 -20.300 94.634 1.00 55.00 308 SER A C 1
ATOM 2405 O O . SER A 1 308 ? -87.224 -20.225 95.325 1.00 55.00 308 SER A O 1
ATOM 2407 N N . TYR A 1 309 ? -86.082 -21.210 93.660 1.00 55.38 309 TYR A N 1
ATOM 2408 C CA . TYR A 1 309 ? -87.091 -22.240 93.389 1.00 55.38 309 TYR A CA 1
ATOM 2409 C C . TYR A 1 309 ? -87.327 -23.124 94.617 1.00 55.38 309 TYR A C 1
ATOM 2411 O O . TYR A 1 309 ? -88.470 -23.378 94.989 1.00 55.38 309 TYR A O 1
ATOM 2419 N N . TYR A 1 310 ? -86.255 -23.546 95.292 1.00 51.31 310 TYR A N 1
ATOM 2420 C CA . TYR A 1 310 ? -86.359 -24.356 96.502 1.00 51.31 310 TYR A CA 1
ATOM 2421 C C . TYR A 1 310 ? -86.995 -23.586 97.666 1.00 51.31 310 TYR A C 1
ATOM 2423 O O . TYR A 1 310 ? -87.837 -24.135 98.374 1.00 51.31 310 TYR A O 1
ATOM 2431 N N . TYR A 1 311 ? -86.656 -22.304 97.838 1.00 49.72 311 TYR A N 1
ATOM 2432 C CA . TYR A 1 311 ? -87.315 -21.434 98.815 1.00 49.72 311 TYR A CA 1
ATOM 2433 C C . TYR A 1 311 ? -88.831 -21.359 98.561 1.00 49.72 311 TYR A C 1
ATOM 2435 O O . TYR A 1 311 ? -89.623 -21.541 99.484 1.00 49.72 311 TYR A O 1
ATOM 2443 N N . TYR A 1 312 ? -89.243 -21.210 97.298 1.00 44.34 312 TYR A N 1
ATOM 2444 C CA . TYR A 1 312 ? -90.652 -21.203 96.896 1.00 44.34 312 TYR A CA 1
ATOM 2445 C C . TYR A 1 312 ? -91.351 -22.560 97.133 1.00 44.34 312 TYR A C 1
ATOM 2447 O O . TYR A 1 312 ? -92.458 -22.601 97.671 1.00 44.34 312 TYR A O 1
ATOM 2455 N N . TYR A 1 313 ? -90.691 -23.679 96.810 1.00 43.72 313 TYR A N 1
ATOM 2456 C CA . TYR A 1 313 ? -91.208 -25.039 97.032 1.00 43.72 313 TYR A CA 1
ATOM 2457 C C . TYR A 1 313 ? -91.354 -25.379 98.529 1.00 43.72 313 TYR A C 1
ATOM 2459 O O . TYR A 1 313 ? -92.328 -26.010 98.940 1.00 43.72 313 TYR A O 1
ATOM 2467 N N . SER A 1 314 ? -90.417 -24.914 99.361 1.00 42.28 314 SER A N 1
ATOM 2468 C CA . SER A 1 314 ? -90.447 -25.075 100.819 1.00 42.28 314 SER A CA 1
ATOM 2469 C C . SER A 1 314 ? -91.583 -24.264 101.458 1.00 42.28 314 SER A C 1
ATOM 2471 O O . SER A 1 314 ? -92.290 -24.771 102.328 1.00 42.28 314 SER A O 1
ATOM 2473 N N . CYS A 1 315 ? -91.855 -23.046 100.970 1.00 36.94 315 CYS A N 1
ATOM 2474 C CA . CYS A 1 315 ? -93.008 -22.246 101.401 1.00 36.94 315 CYS A CA 1
ATOM 2475 C C . CYS A 1 315 ? -94.361 -22.891 101.044 1.00 36.94 315 CYS A C 1
ATOM 2477 O O . CYS A 1 315 ? -95.304 -22.788 101.830 1.00 36.94 315 CYS A O 1
ATOM 2479 N N . TYR A 1 316 ? -94.456 -23.593 99.910 1.00 37.22 316 TYR A N 1
ATOM 2480 C CA . TYR A 1 316 ? -95.677 -24.305 99.510 1.00 37.22 316 TYR A CA 1
ATOM 2481 C C . TYR A 1 316 ? -95.988 -25.494 100.441 1.00 37.22 316 TYR A C 1
ATOM 2483 O O . TYR A 1 316 ? -97.141 -25.718 100.804 1.00 37.22 316 TYR A O 1
ATOM 2491 N N . TYR A 1 317 ? -94.960 -26.204 100.921 1.00 35.31 317 TYR A N 1
ATOM 2492 C CA . TYR A 1 317 ? -95.118 -27.251 101.941 1.00 35.31 317 TYR A CA 1
ATOM 2493 C C . TYR A 1 317 ? -95.330 -26.695 103.357 1.00 35.31 317 TYR A C 1
ATOM 2495 O O . TYR A 1 317 ? -96.064 -27.295 104.142 1.00 35.31 317 TYR A O 1
ATOM 2503 N N . TYR A 1 318 ? -94.772 -25.527 103.685 1.00 35.59 318 TYR A N 1
ATOM 2504 C CA . TYR A 1 318 ? -94.986 -24.877 104.985 1.00 35.59 318 TYR A CA 1
ATOM 2505 C C . TYR A 1 318 ? -96.448 -24.432 105.187 1.00 35.59 318 TYR A C 1
ATOM 2507 O O . TYR A 1 318 ? -96.974 -24.541 106.294 1.00 35.59 318 TYR A O 1
ATOM 2515 N N . TYR A 1 319 ? -97.148 -24.040 104.114 1.00 30.12 319 TYR A N 1
ATOM 2516 C CA . TYR A 1 319 ? -98.597 -23.784 104.150 1.00 30.12 319 TYR A CA 1
ATOM 2517 C C . TYR A 1 319 ? -99.453 -25.059 104.253 1.00 30.12 319 TYR A C 1
ATOM 2519 O O . TYR A 1 319 ? -100.597 -24.988 104.692 1.00 30.12 319 TYR A O 1
ATOM 2527 N N . SER A 1 320 ? -98.904 -26.232 103.920 1.00 33.25 320 SER A N 1
ATOM 2528 C CA . SER A 1 320 ? -99.583 -27.521 104.102 1.00 33.25 320 SER A CA 1
ATOM 2529 C C . SER A 1 320 ? -99.358 -28.143 105.491 1.00 33.25 320 SER A C 1
ATOM 2531 O O . SER A 1 320 ? -100.106 -29.049 105.853 1.00 33.25 320 SER A O 1
ATOM 2533 N N . TYR A 1 321 ? -98.359 -27.697 106.269 1.00 32.09 321 TYR A N 1
ATOM 2534 C CA . TYR A 1 321 ? -97.967 -28.348 107.534 1.00 32.09 321 TYR A CA 1
ATOM 2535 C C . TYR A 1 321 ? -98.347 -27.572 108.809 1.00 32.09 321 TYR A C 1
ATOM 2537 O O . TYR A 1 321 ? -98.592 -28.189 109.842 1.00 32.09 321 TYR A O 1
ATOM 2545 N N . TYR A 1 322 ? -98.528 -26.246 108.762 1.00 32.44 322 TYR A N 1
ATOM 2546 C CA . TYR A 1 322 ? -99.009 -25.465 109.922 1.00 32.44 322 TYR A CA 1
ATOM 2547 C C . TYR A 1 322 ? -100.541 -25.466 110.110 1.00 32.44 322 TYR A C 1
ATOM 2549 O O . TYR A 1 322 ? -101.105 -24.552 110.705 1.00 32.44 322 TYR A O 1
ATOM 2557 N N . SER A 1 323 ? -101.213 -26.531 109.659 1.00 32.53 323 SER A N 1
ATOM 2558 C CA . SER A 1 323 ? -102.536 -26.928 110.169 1.00 32.53 323 SER A CA 1
ATOM 2559 C C . SER A 1 323 ? -102.482 -28.029 111.234 1.00 32.53 323 SER A C 1
ATOM 2561 O O . SER A 1 323 ? -103.531 -28.358 111.775 1.00 32.53 323 SER A O 1
ATOM 2563 N N . TYR A 1 324 ? -101.315 -28.582 111.598 1.00 27.92 324 TYR A N 1
ATOM 2564 C CA . TYR A 1 324 ? -101.267 -29.626 112.628 1.00 27.92 324 TYR A CA 1
ATOM 2565 C C . TYR A 1 324 ? -100.092 -29.500 113.612 1.00 27.92 324 TYR A C 1
ATOM 2567 O O . TYR A 1 324 ? -98.941 -29.793 113.303 1.00 27.92 324 TYR A O 1
ATOM 2575 N N . SER A 1 325 ? -100.485 -29.174 114.848 1.00 27.41 325 SER A N 1
ATOM 2576 C CA . SER A 1 325 ? -99.999 -29.786 116.095 1.00 27.41 325 SER A CA 1
ATOM 2577 C C . SER A 1 325 ? -98.928 -29.057 116.914 1.00 27.41 325 SER A C 1
ATOM 2579 O O . SER A 1 325 ? -97.735 -29.345 116.877 1.00 27.41 325 SER A O 1
ATOM 2581 N N . CYS A 1 326 ? -99.445 -28.193 117.792 1.00 23.22 326 CYS A N 1
ATOM 2582 C CA . CYS A 1 326 ? -99.004 -27.995 119.173 1.00 23.22 326 CYS A CA 1
ATOM 2583 C C . CYS A 1 326 ? -98.758 -29.329 119.910 1.00 23.22 326 CYS A C 1
ATOM 2585 O O . CYS A 1 326 ? -99.595 -30.217 119.772 1.00 23.22 326 CYS A O 1
ATOM 2587 N N . TYR A 1 327 ? -97.706 -29.429 120.744 1.00 26.00 327 TYR A N 1
ATOM 2588 C CA . TYR A 1 327 ? -97.793 -29.662 122.207 1.00 26.00 327 TYR A CA 1
ATOM 2589 C C . TYR A 1 327 ? -96.477 -30.139 122.884 1.00 26.00 327 TYR A C 1
ATOM 2591 O O . TYR A 1 327 ? -95.806 -31.020 122.362 1.00 26.00 327 TYR A O 1
ATOM 2599 N N . TYR A 1 328 ? -96.261 -29.637 124.122 1.00 25.22 328 TYR A N 1
ATOM 2600 C CA . TYR A 1 328 ? -95.488 -30.193 125.271 1.00 25.22 328 TYR A CA 1
ATOM 2601 C C . TYR A 1 328 ? -93.936 -30.289 125.140 1.00 25.22 328 TYR A C 1
ATOM 2603 O O . TYR A 1 328 ? -93.431 -30.695 124.109 1.00 25.22 328 TYR A O 1
ATOM 2611 N N . TYR A 1 329 ? -93.058 -30.037 126.134 1.00 24.88 329 TYR A N 1
ATOM 2612 C CA . TYR A 1 329 ? -93.061 -29.433 127.489 1.00 24.88 329 TYR A CA 1
ATOM 2613 C C . TYR A 1 329 ? -91.614 -29.537 128.076 1.00 24.88 329 TYR A C 1
ATOM 2615 O O . TYR A 1 329 ? -90.980 -30.570 127.906 1.00 24.88 329 TYR A O 1
ATOM 2623 N N . TYR A 1 330 ? -91.175 -28.520 128.841 1.00 24.33 330 TYR A N 1
ATOM 2624 C CA . TYR A 1 330 ? -90.426 -28.545 130.134 1.00 24.33 330 TYR A CA 1
ATOM 2625 C C . TYR A 1 330 ? -88.955 -29.049 130.358 1.00 24.33 330 TYR A C 1
ATOM 2627 O O . TYR A 1 330 ? -88.672 -30.237 130.313 1.00 24.33 330 TYR A O 1
ATOM 2635 N N . SER A 1 331 ? -88.135 -28.116 130.907 1.00 23.36 331 SER A N 1
ATOM 2636 C CA . SER A 1 331 ? -87.379 -28.137 132.208 1.00 23.36 331 SER A CA 1
ATOM 2637 C C . SER A 1 331 ? -85.859 -28.449 132.370 1.00 23.36 331 SER A C 1
ATOM 2639 O O . SER A 1 331 ? -85.307 -29.320 131.710 1.00 23.36 331 SER A O 1
ATOM 2641 N N . CYS A 1 332 ? -85.287 -27.778 133.408 1.00 22.42 332 CYS A N 1
ATOM 2642 C CA . CYS A 1 332 ? -83.987 -27.869 134.153 1.00 22.42 332 CYS A CA 1
ATOM 2643 C C . CYS A 1 332 ? -82.758 -27.088 133.595 1.00 22.42 332 CYS A C 1
ATOM 2645 O O . CYS A 1 332 ? -82.365 -27.338 132.466 1.00 22.42 332 CYS A O 1
ATOM 2647 N N . TYR A 1 333 ? -82.105 -26.063 134.198 1.00 23.61 333 TYR A N 1
ATOM 2648 C CA . TYR A 1 333 ? -81.635 -25.593 135.544 1.00 23.61 333 TYR A CA 1
ATOM 2649 C C . TYR A 1 333 ? -80.247 -26.114 136.051 1.00 23.61 333 TYR A C 1
ATOM 2651 O O . TYR A 1 333 ? -80.124 -27.266 136.438 1.00 23.61 333 TYR A O 1
ATOM 2659 N N . TYR A 1 334 ? -79.268 -25.180 136.106 1.00 24.92 334 TYR A N 1
ATOM 2660 C CA . TYR A 1 334 ? -78.094 -24.958 137.006 1.00 24.92 334 TYR A CA 1
ATOM 2661 C C . TYR A 1 334 ? -76.888 -25.939 137.194 1.00 24.92 334 TYR A C 1
ATOM 2663 O O . TYR A 1 334 ? -77.008 -27.002 137.783 1.00 24.92 334 TYR A O 1
ATOM 2671 N N . SER A 1 335 ? -75.692 -25.384 136.901 1.00 24.34 335 SER A N 1
ATOM 2672 C CA . SER A 1 335 ? -74.417 -25.334 137.673 1.00 24.34 335 SER A CA 1
ATOM 2673 C C . SER A 1 335 ? -73.424 -26.506 137.878 1.00 24.34 335 SER A C 1
ATOM 2675 O O . SER A 1 335 ? -73.773 -27.613 138.256 1.00 24.34 335 SER A O 1
ATOM 2677 N N . PHE A 1 336 ? -72.142 -26.082 137.836 1.00 24.98 336 PHE A N 1
ATOM 2678 C CA . PHE A 1 336 ? -70.907 -26.527 138.524 1.00 24.98 336 PHE A CA 1
ATOM 2679 C C . PHE A 1 336 ? -69.727 -27.132 137.721 1.00 24.98 336 PHE A C 1
ATOM 2681 O O . PHE A 1 336 ? -69.868 -27.845 136.738 1.00 24.98 336 PHE A O 1
ATOM 2688 N N . TYR A 1 337 ? -68.546 -26.700 138.181 1.00 24.64 337 TYR A N 1
ATOM 2689 C CA . TYR A 1 337 ? -67.177 -26.675 137.643 1.00 24.64 337 TYR A CA 1
ATOM 2690 C C . TYR A 1 337 ? -66.445 -28.036 137.508 1.00 24.64 337 TYR A C 1
ATOM 2692 O O . TYR A 1 337 ? -66.609 -28.882 138.375 1.00 24.64 337 TYR A O 1
ATOM 2700 N N . TYR A 1 338 ? -65.512 -28.094 136.526 1.00 26.42 338 TYR A N 1
ATOM 2701 C CA . TYR A 1 338 ? -64.314 -28.968 136.344 1.00 26.42 338 TYR A CA 1
ATOM 2702 C C . TYR A 1 338 ? -64.510 -30.506 136.380 1.00 26.42 338 TYR A C 1
ATOM 2704 O O . TYR A 1 338 ? -65.290 -31.030 137.148 1.00 26.42 338 TYR A O 1
ATOM 2712 N N . SER A 1 339 ? -63.795 -31.367 135.649 1.00 24.84 339 SER A N 1
ATOM 2713 C CA . SER A 1 339 ? -62.625 -31.288 134.771 1.00 24.84 339 SER A CA 1
ATOM 2714 C C . SER A 1 339 ? -62.490 -32.639 134.033 1.00 24.84 339 SER A C 1
ATOM 2716 O O . SER A 1 339 ? -62.735 -33.689 134.614 1.00 24.84 339 SER A O 1
ATOM 2718 N N . TRP A 1 340 ? -61.999 -32.561 132.794 1.00 23.91 340 TRP A N 1
ATOM 2719 C CA . TRP A 1 340 ? -61.237 -33.557 132.022 1.00 23.91 340 TRP A CA 1
ATOM 2720 C C . TRP A 1 340 ? -61.871 -34.821 131.394 1.00 23.91 340 TRP A C 1
ATOM 2722 O O . TRP A 1 340 ? -62.178 -35.815 132.038 1.00 23.91 340 TRP A O 1
ATOM 2732 N N . ARG A 1 341 ? -61.758 -34.779 130.055 1.00 25.03 341 ARG A N 1
ATOM 2733 C CA . ARG A 1 341 ? -61.481 -35.825 129.053 1.00 25.03 341 ARG A CA 1
ATOM 2734 C C . ARG A 1 341 ? -62.591 -36.760 128.548 1.00 25.03 341 ARG A C 1
ATOM 2736 O O . ARG A 1 341 ? -62.867 -37.816 129.094 1.00 25.03 341 ARG A O 1
ATOM 2743 N N . SER A 1 342 ? -62.944 -36.416 127.306 1.00 24.44 342 SER A N 1
ATOM 2744 C CA . SER A 1 342 ? -62.871 -37.238 126.089 1.00 24.44 342 SER A CA 1
ATOM 2745 C C . SER A 1 342 ? -64.132 -37.940 125.585 1.00 24.44 342 SER A C 1
ATOM 2747 O O . SER A 1 342 ? -64.615 -38.912 126.145 1.00 24.44 342 SER A O 1
ATOM 2749 N N . SER A 1 343 ? -64.456 -37.495 124.366 1.00 26.22 343 SER A N 1
ATOM 2750 C CA . SER A 1 343 ? -65.030 -38.214 123.228 1.00 26.22 343 SER A CA 1
ATOM 2751 C C . SER A 1 343 ? -66.549 -38.345 123.107 1.00 26.22 343 SER A C 1
ATOM 2753 O O . SER A 1 343 ? -67.176 -39.268 123.609 1.00 26.22 343 SER A O 1
ATOM 2755 N N . SER A 1 344 ? -67.035 -37.469 122.221 1.00 26.52 344 SER A N 1
ATOM 2756 C CA . SER A 1 344 ? -67.828 -37.803 121.031 1.00 26.52 344 SER A CA 1
ATOM 2757 C C . SER A 1 344 ? -69.315 -38.089 121.220 1.00 26.52 344 SER A C 1
ATOM 2759 O O . SER A 1 344 ? -69.718 -39.220 121.463 1.00 26.52 344 SER A O 1
ATOM 2761 N N . TYR A 1 345 ? -70.130 -37.074 120.911 1.00 26.95 345 TYR A N 1
ATOM 2762 C CA . TYR A 1 345 ? -71.474 -37.257 120.364 1.00 26.95 345 TYR A CA 1
ATOM 2763 C C . TYR A 1 345 ? -71.708 -36.339 119.159 1.00 26.95 345 TYR A C 1
ATOM 2765 O O . TYR A 1 345 ? -71.309 -35.175 119.140 1.00 26.95 345 TYR A O 1
ATOM 2773 N N . HIS A 1 346 ? -72.326 -36.931 118.141 1.00 29.72 346 HIS A N 1
ATOM 2774 C CA . HIS A 1 346 ? -72.656 -36.366 116.839 1.00 29.72 346 HIS A CA 1
ATOM 2775 C C . HIS A 1 346 ? -74.061 -35.738 116.837 1.00 29.72 346 HIS A C 1
ATOM 2777 O O . HIS A 1 346 ? -74.972 -36.282 117.456 1.00 29.72 346 HIS A O 1
ATOM 2783 N N . SER A 1 347 ? -74.225 -34.739 115.954 1.00 30.17 347 SER A N 1
ATOM 2784 C CA . SER A 1 347 ? -75.447 -34.410 115.183 1.00 30.17 347 SER A CA 1
ATOM 2785 C C . SER A 1 347 ? -76.604 -33.733 115.950 1.00 30.17 347 SER A C 1
ATOM 2787 O O . SER A 1 347 ? -76.845 -34.037 117.104 1.00 30.17 347 SER A O 1
ATOM 2789 N N . SER A 1 348 ? -77.381 -32.796 115.405 1.00 31.34 348 SER A N 1
ATOM 2790 C CA . SER A 1 348 ? -77.537 -32.336 114.019 1.00 31.34 348 SER A CA 1
ATOM 2791 C C . SER A 1 348 ? -78.450 -31.103 114.010 1.00 31.34 348 SER A C 1
ATOM 2793 O O . SER A 1 348 ? -79.625 -31.221 114.319 1.00 31.34 348 SER A O 1
ATOM 2795 N N . TYR A 1 349 ? -77.940 -29.945 113.588 1.00 31.12 349 TYR A N 1
ATOM 2796 C CA . TYR A 1 349 ? -78.731 -28.843 113.016 1.00 31.12 349 TYR A CA 1
ATOM 2797 C C . TYR A 1 349 ? -77.820 -28.065 112.065 1.00 31.12 349 TYR A C 1
ATOM 2799 O O . TYR A 1 349 ? -77.261 -27.027 112.399 1.00 31.12 349 TYR A O 1
ATOM 2807 N N . ASN A 1 350 ? -77.579 -28.643 110.888 1.00 35.84 350 ASN A N 1
ATOM 2808 C CA . ASN A 1 350 ? -76.921 -27.945 109.780 1.00 35.84 350 ASN A CA 1
ATOM 2809 C C . ASN A 1 350 ? -77.343 -28.544 108.422 1.00 35.84 350 ASN A C 1
ATOM 2811 O O . ASN A 1 350 ? -76.533 -28.756 107.524 1.00 35.84 350 ASN A O 1
ATOM 2815 N N . SER A 1 351 ? -78.624 -28.905 108.293 1.00 40.94 351 SER A N 1
ATOM 2816 C CA . SER A 1 351 ? -79.143 -29.746 107.202 1.00 40.94 351 SER A CA 1
ATOM 2817 C C . SER A 1 351 ? -80.101 -29.030 106.247 1.00 40.94 351 SER A C 1
ATOM 2819 O O . SER A 1 351 ? -81.010 -29.651 105.706 1.00 40.94 351 SER A O 1
ATOM 2821 N N . SER A 1 352 ? -79.895 -27.740 105.996 1.00 42.41 352 SER A N 1
ATOM 2822 C CA . SER A 1 352 ? -80.571 -27.027 104.898 1.00 42.41 352 SER A CA 1
ATOM 2823 C C . SER A 1 352 ? -79.603 -26.394 103.893 1.00 42.41 352 SER A C 1
ATOM 2825 O O . SER A 1 352 ? -80.004 -26.109 102.770 1.00 42.41 352 SER A O 1
ATOM 2827 N N . CYS A 1 353 ? -78.310 -26.283 104.226 1.00 38.50 353 CYS A N 1
ATOM 2828 C CA . CYS A 1 353 ? -77.271 -25.837 103.287 1.00 38.50 353 CYS A CA 1
ATOM 2829 C C . CYS A 1 353 ? -76.550 -26.996 102.568 1.00 38.50 353 CYS A C 1
ATOM 2831 O O . CYS A 1 353 ? -75.952 -26.789 101.516 1.00 38.50 353 CYS A O 1
ATOM 2833 N N . HIS A 1 354 ? -76.593 -28.222 103.107 1.00 38.25 354 HIS A N 1
ATOM 2834 C CA . HIS A 1 354 ? -75.824 -29.363 102.579 1.00 38.25 354 HIS A CA 1
ATOM 2835 C C . HIS A 1 354 ? -76.534 -30.160 101.472 1.00 38.25 354 HIS A C 1
ATOM 2837 O O . HIS A 1 354 ? -75.873 -30.765 100.632 1.00 38.25 354 HIS A O 1
ATOM 2843 N N . SER A 1 355 ? -77.867 -30.131 101.411 1.00 43.56 355 SER A N 1
ATOM 2844 C CA . SER A 1 355 ? -78.645 -30.836 100.379 1.00 43.56 355 SER A CA 1
ATOM 2845 C C . SER A 1 355 ? -78.639 -30.121 99.021 1.00 43.56 355 SER A C 1
ATOM 2847 O O . SER A 1 355 ? -78.759 -30.770 97.985 1.00 43.56 355 SER A O 1
ATOM 2849 N N . VAL A 1 356 ? -78.416 -28.802 99.007 1.00 45.09 356 VAL A N 1
ATOM 2850 C CA . VAL A 1 356 ? -78.293 -27.993 97.779 1.00 45.09 356 VAL A CA 1
ATOM 2851 C C . VAL A 1 356 ? -76.991 -28.316 97.035 1.00 45.09 356 VAL A C 1
ATOM 2853 O O . VAL A 1 356 ? -76.970 -28.405 95.811 1.00 45.09 356 VAL A O 1
ATOM 2856 N N . LEU A 1 357 ? -75.905 -28.589 97.760 1.00 44.03 357 LEU A N 1
ATOM 2857 C CA . LEU A 1 357 ? -74.611 -28.919 97.157 1.00 44.03 357 LEU A CA 1
ATOM 2858 C C . LEU A 1 357 ? -74.607 -30.304 96.477 1.00 44.03 357 LEU A C 1
ATOM 2860 O O . LEU A 1 357 ? -73.865 -30.519 95.525 1.00 44.03 357 LEU A O 1
ATOM 2864 N N . LEU A 1 358 ? -75.446 -31.239 96.938 1.00 44.75 358 LEU A N 1
ATOM 2865 C CA . LEU A 1 358 ? -75.446 -32.634 96.479 1.00 44.75 358 LEU A CA 1
ATOM 2866 C C . LEU A 1 358 ? -76.385 -32.923 95.296 1.00 44.75 358 LEU A C 1
ATOM 2868 O O . LEU A 1 358 ? -76.169 -33.916 94.608 1.00 44.75 358 LEU A O 1
ATOM 2872 N N . LEU A 1 359 ? -77.380 -32.069 95.014 1.00 48.62 359 LEU A N 1
ATOM 2873 C CA . LEU A 1 359 ? -78.326 -32.277 93.900 1.00 48.62 359 LEU A CA 1
ATOM 2874 C C . LEU A 1 359 ? -78.097 -31.344 92.700 1.00 48.62 359 LEU A C 1
ATOM 2876 O O . LEU A 1 359 ? -78.412 -31.706 91.568 1.00 48.62 359 LEU A O 1
ATOM 2880 N N . VAL A 1 360 ? -77.525 -30.158 92.927 1.00 48.94 360 VAL A N 1
ATOM 2881 C CA . VAL A 1 360 ? -77.260 -29.173 91.862 1.00 48.94 360 VAL A CA 1
ATOM 2882 C C . VAL A 1 360 ? -75.975 -29.502 91.105 1.00 48.94 360 VAL A C 1
ATOM 2884 O O . VAL A 1 360 ? -75.925 -29.422 89.879 1.00 48.94 360 VAL A O 1
ATOM 2887 N N . VAL A 1 361 ? -74.944 -29.947 91.825 1.00 48.53 361 VAL A N 1
ATOM 2888 C CA . VAL A 1 361 ? -73.634 -30.282 91.254 1.00 48.53 361 VAL A CA 1
ATOM 2889 C C . VAL A 1 361 ? -73.702 -31.423 90.220 1.00 48.53 361 VAL A C 1
ATOM 2891 O O . VAL A 1 361 ? -73.116 -31.251 89.154 1.00 48.53 361 VAL A O 1
ATOM 2894 N N . PRO A 1 362 ? -74.444 -32.534 90.412 1.00 49.06 362 PRO A N 1
ATOM 2895 C CA . PRO A 1 362 ? -74.467 -33.625 89.436 1.00 49.06 362 PRO A CA 1
ATOM 2896 C C . PRO A 1 362 ? -75.338 -33.357 88.203 1.00 49.06 362 PRO A C 1
ATOM 2898 O O . PRO A 1 362 ? -75.185 -34.068 87.219 1.00 49.06 362 PRO A O 1
ATOM 2901 N N . LEU A 1 363 ? -76.253 -32.378 88.233 1.00 50.62 363 LEU A N 1
ATOM 2902 C CA . LEU A 1 363 ? -77.159 -32.091 87.109 1.00 50.62 363 LEU A CA 1
ATOM 2903 C C . LEU A 1 363 ? -76.650 -30.939 86.232 1.00 50.62 363 LEU A C 1
ATOM 2905 O O . LEU A 1 363 ? -76.796 -30.959 85.011 1.00 50.62 363 LEU A O 1
ATOM 2909 N N . VAL A 1 364 ? -76.019 -29.942 86.856 1.00 51.97 364 VAL A N 1
ATOM 2910 C CA . VAL A 1 364 ? -75.501 -28.749 86.179 1.00 51.97 364 VAL A CA 1
ATOM 2911 C C . VAL A 1 364 ? -74.115 -28.991 85.591 1.00 51.97 364 VAL A C 1
ATOM 2913 O O . VAL A 1 364 ? -73.848 -28.569 84.468 1.00 51.97 364 VAL A O 1
ATOM 2916 N N . LEU A 1 365 ? -73.241 -29.702 86.310 1.00 49.78 365 LEU A N 1
ATOM 2917 C CA . LEU A 1 365 ? -71.871 -29.963 85.867 1.00 49.78 365 LEU A CA 1
ATOM 2918 C C . LEU A 1 365 ? -71.802 -30.740 84.536 1.00 49.78 365 LEU A C 1
ATOM 2920 O O . LEU A 1 365 ? -71.032 -30.316 83.675 1.00 49.78 365 LEU A O 1
ATOM 2924 N N . PRO A 1 366 ? -72.608 -31.798 84.289 1.00 52.59 366 PRO A N 1
ATOM 2925 C CA . PRO A 1 366 ? -72.595 -32.495 83.007 1.00 52.59 366 PRO A CA 1
ATOM 2926 C C . PRO A 1 366 ? -73.244 -31.671 81.899 1.00 52.59 366 PRO A C 1
ATOM 2928 O O . PRO A 1 366 ? -72.758 -31.710 80.780 1.00 52.59 366 PRO A O 1
ATOM 2931 N N . LEU A 1 367 ? -74.302 -30.903 82.186 1.00 51.09 367 LEU A N 1
ATOM 2932 C CA . LEU A 1 367 ? -74.976 -30.072 81.182 1.00 51.09 367 LEU A CA 1
ATOM 2933 C C . LEU A 1 367 ? -74.061 -28.934 80.701 1.00 51.09 367 LEU A C 1
ATOM 2935 O O . LEU A 1 367 ? -73.977 -28.661 79.507 1.00 51.09 367 LEU A O 1
ATOM 2939 N N . VAL A 1 368 ? -73.318 -28.322 81.626 1.00 53.56 368 VAL A N 1
ATOM 2940 C CA . VAL A 1 368 ? -72.283 -27.327 81.330 1.00 53.56 368 VAL A CA 1
ATOM 2941 C C . VAL A 1 368 ? -71.125 -27.961 80.553 1.00 53.56 368 VAL A C 1
ATOM 2943 O O . VAL A 1 368 ? -70.724 -27.410 79.531 1.00 53.56 368 VAL A O 1
ATOM 2946 N N . LEU A 1 369 ? -70.626 -29.137 80.957 1.00 52.72 369 LEU A N 1
ATOM 2947 C CA . LEU A 1 369 ? -69.581 -29.846 80.204 1.00 52.72 369 LEU A CA 1
ATOM 2948 C C . LEU A 1 369 ? -70.042 -30.225 78.785 1.00 52.72 369 LEU A C 1
ATOM 2950 O O . LEU A 1 369 ? -69.282 -30.075 77.833 1.00 52.72 369 LEU A O 1
ATOM 2954 N N . LEU A 1 370 ? -71.282 -30.695 78.632 1.00 54.84 370 LEU A N 1
ATOM 2955 C CA . LEU A 1 370 ? -71.833 -31.199 77.372 1.00 54.84 370 LEU A CA 1
ATOM 2956 C C . LEU A 1 370 ? -72.273 -30.078 76.418 1.00 54.84 370 LEU A C 1
ATOM 2958 O O . LEU A 1 370 ? -72.337 -30.316 75.220 1.00 54.84 370 LEU A O 1
ATOM 2962 N N . LEU A 1 371 ? -72.572 -28.871 76.911 1.00 55.06 371 LEU A N 1
ATOM 2963 C CA . LEU A 1 371 ? -72.946 -27.729 76.066 1.00 55.06 371 LEU A CA 1
ATOM 2964 C C . LEU A 1 371 ? -71.738 -26.845 75.722 1.00 55.06 371 LEU A C 1
ATOM 2966 O O . LEU A 1 371 ? -71.616 -26.374 74.596 1.00 55.06 371 LEU A O 1
ATOM 2970 N N . VAL A 1 372 ? -70.823 -26.627 76.673 1.00 53.34 372 VAL A N 1
ATOM 2971 C CA . VAL A 1 372 ? -69.678 -25.719 76.495 1.00 53.34 372 VAL A CA 1
ATOM 2972 C C . VAL A 1 372 ? -68.569 -26.376 75.680 1.00 53.34 372 VAL A C 1
ATOM 2974 O O . VAL A 1 372 ? -68.053 -25.763 74.751 1.00 53.34 372 VAL A O 1
ATOM 2977 N N . VAL A 1 373 ? -68.206 -27.628 75.972 1.00 51.97 373 VAL A N 1
ATOM 2978 C CA . VAL A 1 373 ? -67.077 -28.292 75.297 1.00 51.97 373 VAL A CA 1
ATOM 2979 C C . VAL A 1 373 ? -67.306 -28.449 73.782 1.00 51.97 373 VAL A C 1
ATOM 2981 O O . VAL A 1 373 ? -66.426 -28.038 73.023 1.00 51.97 373 VAL A O 1
ATOM 2984 N N . PRO A 1 374 ? -68.456 -28.948 73.286 1.00 50.25 374 PRO A N 1
ATOM 2985 C CA . PRO A 1 374 ? -68.677 -29.107 71.849 1.00 50.25 374 PRO A CA 1
ATOM 2986 C C . PRO A 1 374 ? -69.112 -27.826 71.127 1.00 50.25 374 PRO A C 1
ATOM 2988 O O . PRO A 1 374 ? -69.151 -27.839 69.905 1.00 50.25 374 PRO A O 1
ATOM 2991 N N . LEU A 1 375 ? -69.416 -26.721 71.817 1.00 53.31 375 LEU A N 1
ATOM 2992 C CA . LEU A 1 375 ? -69.657 -25.433 71.149 1.00 53.31 375 LEU A CA 1
ATOM 2993 C C . LEU A 1 375 ? -68.365 -24.615 71.026 1.00 53.31 375 LEU A C 1
ATOM 2995 O O . LEU A 1 375 ? -68.127 -23.967 70.012 1.00 53.31 375 LEU A O 1
ATOM 2999 N N . VAL A 1 376 ? -67.504 -24.672 72.044 1.00 54.00 376 VAL A N 1
ATOM 3000 C CA . VAL A 1 376 ? -66.284 -23.858 72.137 1.00 54.00 376 VAL A CA 1
ATOM 3001 C C . VAL A 1 376 ? -65.116 -24.510 71.401 1.00 54.00 376 VAL A C 1
ATOM 3003 O O . VAL A 1 376 ? -64.382 -23.822 70.693 1.00 54.00 376 VAL A O 1
ATOM 3006 N N . LEU A 1 377 ? -64.956 -25.835 71.503 1.00 52.28 377 LEU A N 1
ATOM 3007 C CA . LEU A 1 377 ? -63.851 -26.553 70.862 1.00 52.28 377 LEU A CA 1
ATOM 3008 C C . LEU A 1 377 ? -63.910 -26.476 69.323 1.00 52.28 377 LEU A C 1
ATOM 3010 O O . LEU A 1 377 ? -62.881 -26.153 68.725 1.00 52.28 377 LEU A O 1
ATOM 3014 N N . PRO A 1 378 ? -65.065 -26.673 68.652 1.00 51.12 378 PRO A N 1
ATOM 3015 C CA . PRO A 1 378 ? -65.146 -26.532 67.201 1.00 51.12 378 PRO A CA 1
ATOM 3016 C C . PRO A 1 378 ? -65.068 -25.080 66.752 1.00 51.12 378 PRO A C 1
ATOM 3018 O O . PRO A 1 378 ? -64.544 -24.835 65.678 1.00 51.12 378 PRO A O 1
ATOM 3021 N N . LEU A 1 379 ? -65.529 -24.114 67.556 1.00 52.66 379 LEU A N 1
ATOM 3022 C CA . LEU A 1 379 ? -65.414 -22.694 67.219 1.00 52.66 379 LEU A CA 1
ATOM 3023 C C . LEU A 1 379 ? -63.950 -22.234 67.259 1.00 52.66 379 LEU A C 1
ATOM 3025 O O . LEU A 1 379 ? -63.509 -21.535 66.354 1.00 52.66 379 LEU A O 1
ATOM 3029 N N . ILE A 1 380 ? -63.163 -22.688 68.243 1.00 53.53 380 ILE A N 1
ATOM 3030 C CA . ILE A 1 380 ? -61.709 -22.460 68.283 1.00 53.53 380 ILE A CA 1
ATOM 3031 C C . ILE A 1 380 ? -61.029 -23.161 67.097 1.00 53.53 380 ILE A C 1
ATOM 3033 O O . ILE A 1 380 ? -60.214 -22.543 66.415 1.00 53.53 380 ILE A O 1
ATOM 3037 N N . LEU A 1 381 ? -61.391 -24.413 66.791 1.00 52.44 381 LEU A N 1
ATOM 3038 C CA . LEU A 1 381 ? -60.833 -25.145 65.648 1.00 52.44 381 LEU A CA 1
ATOM 3039 C C . LEU A 1 381 ? -61.182 -24.471 64.303 1.00 52.44 381 LEU A C 1
ATOM 3041 O O . LEU A 1 381 ? -60.327 -24.353 63.434 1.00 52.44 381 LEU A O 1
ATOM 3045 N N . LEU A 1 382 ? -62.414 -23.985 64.140 1.00 52.59 382 LEU A N 1
ATOM 3046 C CA . LEU A 1 382 ? -62.932 -23.368 62.915 1.00 52.59 382 LEU A CA 1
ATOM 3047 C C . LEU A 1 382 ? -62.488 -21.908 62.746 1.00 52.59 382 LEU A C 1
ATOM 3049 O O . LEU A 1 382 ? -62.468 -21.424 61.623 1.00 52.59 382 LEU A O 1
ATOM 3053 N N . LEU A 1 383 ? -62.120 -21.197 63.817 1.00 55.72 383 LEU A N 1
ATOM 3054 C CA . LEU A 1 383 ? -61.637 -19.812 63.731 1.00 55.72 383 LEU A CA 1
ATOM 3055 C C . LEU A 1 383 ? -60.102 -19.734 63.660 1.00 55.72 383 LEU A C 1
ATOM 3057 O O . LEU A 1 383 ? -59.559 -18.911 62.927 1.00 55.72 383 LEU A O 1
ATOM 3061 N N . VAL A 1 384 ? -59.390 -20.597 64.395 1.00 53.38 384 VAL A N 1
ATOM 3062 C CA . VAL A 1 384 ? -57.919 -20.570 64.482 1.00 53.38 384 VAL A CA 1
ATOM 3063 C C . VAL A 1 384 ? -57.274 -21.311 63.310 1.00 53.38 384 VAL A C 1
ATOM 3065 O O . VAL A 1 384 ? -56.318 -20.805 62.725 1.00 53.38 384 VAL A O 1
ATOM 3068 N N . VAL A 1 385 ? -57.792 -22.478 62.908 1.00 51.91 385 VAL A N 1
ATOM 3069 C CA . VAL A 1 385 ? -57.164 -23.295 61.854 1.00 51.91 385 VAL A CA 1
ATOM 3070 C C . VAL A 1 385 ? -57.211 -22.617 60.476 1.00 51.91 385 VAL A C 1
ATOM 3072 O O . VAL A 1 385 ? -56.146 -22.467 59.882 1.00 51.91 385 VAL A O 1
ATOM 3075 N N . PRO A 1 386 ? -58.350 -22.134 59.946 1.00 50.19 386 PRO A N 1
ATOM 3076 C CA . PRO A 1 386 ? -58.374 -21.514 58.621 1.00 50.19 386 PRO A CA 1
ATOM 3077 C C . PRO A 1 386 ? -57.799 -20.091 58.581 1.00 50.19 386 PRO A C 1
ATOM 3079 O O . PRO A 1 386 ? -57.602 -19.578 57.486 1.00 50.19 386 PRO A O 1
ATOM 3082 N N . LEU A 1 387 ? -57.493 -19.458 59.722 1.00 52.25 387 LEU A N 1
ATOM 3083 C CA . LEU A 1 387 ? -56.823 -18.150 59.758 1.00 52.25 387 LEU A CA 1
ATOM 3084 C C . LEU A 1 387 ? -55.296 -18.281 59.906 1.00 52.25 387 LEU A C 1
ATOM 3086 O O . LEU A 1 387 ? -54.545 -17.551 59.263 1.00 52.25 387 LEU A O 1
ATOM 3090 N N . VAL A 1 388 ? -54.820 -19.236 60.715 1.00 51.34 388 VAL A N 1
ATOM 3091 C CA . VAL A 1 388 ? -53.384 -19.444 60.981 1.00 51.34 388 VAL A CA 1
ATOM 3092 C C . VAL A 1 388 ? -52.735 -20.342 59.922 1.00 51.34 388 VAL A C 1
ATOM 3094 O O . VAL A 1 388 ? -51.619 -20.073 59.479 1.00 51.34 388 VAL A O 1
ATOM 3097 N N . LEU A 1 389 ? -53.426 -21.386 59.455 1.00 52.38 389 LEU A N 1
ATOM 3098 C CA . LEU A 1 389 ? -52.862 -22.382 58.539 1.00 52.38 389 LEU A CA 1
ATOM 3099 C C . LEU A 1 389 ? -52.514 -21.823 57.140 1.00 52.38 389 LEU A C 1
ATOM 3101 O O . LEU A 1 389 ? -51.406 -22.099 56.677 1.00 52.38 389 LEU A O 1
ATOM 3105 N N . PRO A 1 390 ? -53.352 -20.997 56.472 1.00 54.00 390 PRO A N 1
ATOM 3106 C CA . PRO A 1 390 ? -53.004 -20.419 55.173 1.00 54.00 390 PRO A CA 1
ATOM 3107 C C . PRO A 1 390 ? -52.006 -19.258 55.269 1.00 54.00 390 PRO A C 1
ATOM 3109 O O . PRO A 1 390 ? -51.410 -18.905 54.258 1.00 54.00 390 PRO A O 1
ATOM 3112 N N . LEU A 1 391 ? -51.800 -18.679 56.459 1.00 53.69 391 LEU A N 1
ATOM 3113 C CA . LEU A 1 391 ? -50.840 -17.592 56.679 1.00 53.69 391 LEU A CA 1
ATOM 3114 C C . LEU A 1 391 ? -49.435 -18.127 57.020 1.00 53.69 391 LEU A C 1
ATOM 3116 O O . LEU A 1 391 ? -48.432 -17.560 56.594 1.00 53.69 391 LEU A O 1
ATOM 3120 N N . VAL A 1 392 ? -49.352 -19.249 57.748 1.00 51.66 392 VAL A N 1
ATOM 3121 C CA . VAL A 1 392 ? -48.089 -19.853 58.214 1.00 51.66 392 VAL A CA 1
ATOM 3122 C C . VAL A 1 392 ? -47.515 -20.870 57.211 1.00 51.66 392 VAL A C 1
ATOM 3124 O O . VAL A 1 392 ? -46.299 -20.910 57.011 1.00 51.66 392 VAL A O 1
ATOM 3127 N N . LEU A 1 393 ? -48.348 -21.662 56.518 1.00 54.06 393 LEU A N 1
ATOM 3128 C CA . LEU A 1 393 ? -47.874 -22.682 55.560 1.00 54.06 393 LEU A CA 1
ATOM 3129 C C . LEU A 1 393 ? -47.062 -22.127 54.375 1.00 54.06 393 LEU A C 1
ATOM 3131 O O . LEU A 1 393 ? -46.032 -22.726 54.057 1.00 54.06 393 LEU A O 1
ATOM 3135 N N . PRO A 1 394 ? -47.446 -21.017 53.712 1.00 54.91 394 PRO A N 1
ATOM 3136 C CA . PRO A 1 394 ? -46.670 -20.481 52.592 1.00 54.91 394 PRO A CA 1
ATOM 3137 C C . PRO A 1 394 ? -45.307 -19.923 53.021 1.00 54.91 394 PRO A C 1
ATOM 3139 O O . PRO A 1 394 ? -44.400 -19.836 52.198 1.00 54.91 394 PRO A O 1
ATOM 3142 N N . LEU A 1 395 ? -45.159 -19.569 54.303 1.00 54.84 395 LEU A N 1
ATOM 3143 C CA . LEU A 1 395 ? -43.992 -18.866 54.832 1.00 54.84 395 LEU A CA 1
ATOM 3144 C C . LEU A 1 395 ? -42.969 -19.796 55.513 1.00 54.84 395 LEU A C 1
ATOM 3146 O O . LEU A 1 395 ? -41.770 -19.544 55.444 1.00 54.84 395 LEU A O 1
ATOM 3150 N N . VAL A 1 396 ? -43.418 -20.898 56.129 1.00 49.72 396 VAL A N 1
ATOM 3151 C CA . VAL A 1 396 ? -42.548 -21.902 56.785 1.00 49.72 396 VAL A CA 1
ATOM 3152 C C . VAL A 1 396 ? -42.005 -22.935 55.786 1.00 49.72 396 VAL A C 1
ATOM 3154 O O . VAL A 1 396 ? -40.890 -23.441 55.947 1.00 49.72 396 VAL A O 1
ATOM 3157 N N . ARG A 1 397 ? -42.754 -23.223 54.713 1.00 51.88 397 ARG A N 1
ATOM 3158 C CA . ARG A 1 397 ? -42.405 -24.232 53.695 1.00 51.88 397 ARG A CA 1
ATOM 3159 C C . ARG A 1 397 ? -41.066 -23.982 52.974 1.00 51.88 397 ARG A C 1
ATOM 3161 O O . ARG A 1 397 ? -40.377 -24.968 52.729 1.00 51.88 397 ARG A O 1
ATOM 3168 N N . PRO A 1 398 ? -40.643 -22.739 52.668 1.00 54.81 398 PRO A N 1
ATOM 3169 C CA . PRO A 1 398 ? -39.326 -22.486 52.076 1.00 54.81 398 PRO A CA 1
ATOM 3170 C C . PRO A 1 398 ? -38.169 -22.524 53.091 1.00 54.81 398 PRO A C 1
ATOM 3172 O O . PRO A 1 398 ? -37.035 -22.770 52.694 1.00 54.81 398 PRO A O 1
ATOM 3175 N N . LEU A 1 399 ? -38.438 -22.279 54.384 1.00 52.12 399 LEU A N 1
ATOM 3176 C CA . LEU A 1 399 ? -37.407 -22.055 55.411 1.00 52.12 399 LEU A CA 1
ATOM 3177 C C . LEU A 1 399 ? -37.038 -23.312 56.225 1.00 52.12 399 LEU A C 1
ATOM 3179 O O . LEU A 1 399 ? -35.886 -23.451 56.622 1.00 52.12 399 LEU A O 1
ATOM 3183 N N . VAL A 1 400 ? -37.987 -24.225 56.483 1.00 47.88 400 VAL A N 1
ATOM 3184 C CA . VAL A 1 400 ? -37.793 -25.364 57.416 1.00 47.88 400 VAL A CA 1
ATOM 3185 C C . VAL A 1 400 ? -37.570 -26.706 56.708 1.00 47.88 400 VAL A C 1
ATOM 3187 O O . VAL A 1 400 ? -36.846 -27.560 57.221 1.00 47.88 400 VAL A O 1
ATOM 3190 N N . LEU A 1 401 ? -38.123 -26.897 55.504 1.00 48.34 401 LEU A N 1
ATOM 3191 C CA . LEU A 1 401 ? -37.935 -28.134 54.729 1.00 48.34 401 LEU A CA 1
ATOM 3192 C C . LEU A 1 401 ? -36.457 -28.484 54.438 1.00 48.34 401 LEU A C 1
ATOM 3194 O O . LEU A 1 401 ? -36.136 -29.672 54.464 1.00 48.34 401 LEU A O 1
ATOM 3198 N N . PRO A 1 402 ? -35.549 -27.510 54.209 1.00 50.50 402 PRO A N 1
ATOM 3199 C CA . PRO A 1 402 ? -34.125 -27.795 54.021 1.00 50.50 402 PRO A CA 1
ATOM 3200 C C . PRO A 1 402 ? -33.385 -28.214 55.304 1.00 50.50 402 PRO A C 1
ATOM 3202 O O . PRO A 1 402 ? -32.278 -28.734 55.201 1.00 50.50 402 PRO A O 1
ATOM 3205 N N . LEU A 1 403 ? -33.955 -27.983 56.497 1.00 47.56 403 LEU A N 1
ATOM 3206 C CA . LEU A 1 403 ? -33.263 -28.169 57.783 1.00 47.56 403 LEU A CA 1
ATOM 3207 C C . LEU A 1 403 ? -33.675 -29.434 58.565 1.00 47.56 403 LEU A C 1
ATOM 3209 O O . LEU A 1 403 ? -32.935 -29.845 59.453 1.00 47.56 403 LEU A O 1
ATOM 3213 N N . VAL A 1 404 ? -34.839 -30.041 58.281 1.00 48.62 404 VAL A N 1
ATOM 3214 C CA . VAL A 1 404 ? -35.449 -31.083 59.150 1.00 48.62 404 VAL A CA 1
ATOM 3215 C C . VAL A 1 404 ? -35.524 -32.479 58.508 1.00 48.62 404 VAL A C 1
ATOM 3217 O O . VAL A 1 404 ? -35.696 -33.471 59.214 1.00 48.62 404 VAL A O 1
ATOM 3220 N N . LEU A 1 405 ? -35.364 -32.613 57.187 1.00 39.09 405 LEU A N 1
ATOM 3221 C CA . LEU A 1 405 ? -35.477 -33.915 56.521 1.00 39.09 405 LEU A CA 1
ATOM 3222 C C . LEU A 1 405 ? -34.110 -34.550 56.262 1.00 39.09 405 LEU A C 1
ATOM 3224 O O . LEU A 1 405 ? -33.274 -34.009 55.542 1.00 39.09 405 LEU A O 1
ATOM 3228 N N . HIS A 1 406 ? -33.926 -35.752 56.811 1.00 44.16 406 HIS A N 1
ATOM 3229 C CA . HIS A 1 406 ? -32.822 -36.641 56.466 1.00 44.16 406 HIS A CA 1
ATOM 3230 C C . HIS A 1 406 ? -32.774 -36.840 54.929 1.00 44.16 406 HIS A C 1
ATOM 3232 O O . HIS A 1 406 ? -33.840 -36.988 54.314 1.00 44.16 406 HIS A O 1
ATOM 3238 N N . PRO A 1 407 ? -31.584 -36.878 54.287 1.00 51.28 407 PRO A N 1
ATOM 3239 C CA . PRO A 1 407 ? -31.420 -36.831 52.822 1.00 51.28 407 PRO A CA 1
ATOM 3240 C C . PRO A 1 407 ? -32.264 -37.837 52.016 1.00 51.28 407 PRO A C 1
ATOM 3242 O O . PRO A 1 407 ? -32.591 -37.607 50.851 1.00 51.28 407 PRO A O 1
ATOM 3245 N N . SER A 1 408 ? -32.657 -38.945 52.643 1.00 44.25 408 SER A N 1
ATOM 3246 C CA . SER A 1 408 ? -33.442 -40.029 52.053 1.00 44.25 408 SER A CA 1
ATOM 3247 C C . SER A 1 408 ? -34.931 -39.709 51.837 1.00 44.25 408 SER A C 1
ATOM 3249 O O . SER A 1 408 ? -35.517 -40.247 50.900 1.00 44.25 408 SER A O 1
ATOM 3251 N N . TYR A 1 409 ? -35.545 -38.820 52.629 1.00 40.56 409 TYR A N 1
ATOM 3252 C CA . TYR A 1 409 ? -36.960 -38.431 52.454 1.00 40.56 409 TYR A CA 1
ATOM 3253 C C . TYR A 1 409 ? -37.129 -37.244 51.492 1.00 40.56 409 TYR A C 1
ATOM 3255 O O . TYR A 1 409 ? -38.124 -37.154 50.773 1.00 40.56 409 TYR A O 1
ATOM 3263 N N . TYR A 1 410 ? -36.127 -36.358 51.425 1.00 47.59 410 TYR A N 1
ATOM 3264 C CA . TYR A 1 410 ? -36.076 -35.282 50.433 1.00 47.59 410 TYR A CA 1
ATOM 3265 C C . TYR A 1 410 ? -35.991 -35.858 49.014 1.00 47.59 410 TYR A C 1
ATOM 3267 O O . TYR A 1 410 ? -36.763 -35.464 48.150 1.00 47.59 410 TYR A O 1
ATOM 3275 N N . SER A 1 411 ? -35.137 -36.859 48.783 1.00 44.97 411 SER A N 1
ATOM 3276 C CA . SER A 1 411 ? -34.947 -37.457 47.454 1.00 44.97 411 SER A CA 1
ATOM 3277 C C . SER A 1 411 ? -36.212 -38.131 46.888 1.00 44.97 411 SER A C 1
ATOM 3279 O O . SER A 1 411 ? -36.536 -37.956 45.712 1.00 44.97 411 SER A O 1
ATOM 3281 N N . SER A 1 412 ? -36.986 -38.844 47.715 1.00 45.94 412 SER A N 1
ATOM 3282 C CA . SER A 1 412 ? -38.189 -39.571 47.273 1.00 45.94 412 SER A CA 1
ATOM 3283 C C . SER A 1 412 ? -39.398 -38.656 47.021 1.00 45.94 412 SER A C 1
ATOM 3285 O O . SER A 1 412 ? -40.115 -38.830 46.029 1.00 45.94 412 SER A O 1
ATOM 3287 N N . TYR A 1 413 ? -39.599 -37.629 47.855 1.00 43.69 413 TYR A N 1
ATOM 3288 C CA . TYR A 1 413 ? -40.656 -36.633 47.647 1.00 43.69 413 TYR A CA 1
ATOM 3289 C C . TYR A 1 413 ? -40.304 -35.658 46.510 1.00 43.69 413 TYR A C 1
ATOM 3291 O O . TYR A 1 413 ? -41.160 -35.319 45.695 1.00 43.69 413 TYR A O 1
ATOM 3299 N N . HIS A 1 414 ? -39.031 -35.261 46.392 1.00 45.00 414 HIS A N 1
ATOM 3300 C CA . HIS A 1 414 ? -38.542 -34.410 45.305 1.00 45.00 414 HIS A CA 1
ATOM 3301 C C . HIS A 1 414 ? -38.678 -35.112 43.950 1.00 45.00 414 HIS A C 1
ATOM 3303 O O . HIS A 1 414 ? -39.173 -34.496 43.016 1.00 45.00 414 HIS A O 1
ATOM 3309 N N . SER A 1 415 ? -38.354 -36.406 43.852 1.00 46.75 415 SER A N 1
ATOM 3310 C CA . SER A 1 415 ? -38.450 -37.167 42.595 1.00 46.75 415 SER A CA 1
ATOM 3311 C C . SER A 1 415 ? -39.894 -37.388 42.125 1.00 46.75 415 SER A C 1
ATOM 3313 O O . SER A 1 415 ? -40.189 -37.217 40.944 1.00 46.75 415 SER A O 1
ATOM 3315 N N . SER A 1 416 ? -40.816 -37.723 43.036 1.00 49.75 416 SER A N 1
ATOM 3316 C CA . SER A 1 416 ? -42.231 -37.951 42.692 1.00 49.75 416 SER A CA 1
ATOM 3317 C C . SER A 1 416 ? -42.975 -36.649 42.373 1.00 49.75 416 SER A C 1
ATOM 3319 O O . SER A 1 416 ? -43.708 -36.579 41.382 1.00 49.75 416 SER A O 1
ATOM 3321 N N . TYR A 1 417 ? -42.731 -35.582 43.142 1.00 45.59 417 TYR A N 1
ATOM 3322 C CA . TYR A 1 417 ? -43.340 -34.278 42.889 1.00 45.59 417 TYR A CA 1
ATOM 3323 C C . TYR A 1 417 ? -42.754 -33.604 41.642 1.00 45.59 417 TYR A C 1
ATOM 3325 O O . TYR A 1 417 ? -43.535 -33.144 40.811 1.00 45.59 417 TYR A O 1
ATOM 3333 N N . LEU A 1 418 ? -41.424 -33.611 41.440 1.00 45.31 418 LEU A N 1
ATOM 3334 C CA . LEU A 1 418 ? -40.827 -33.115 40.192 1.00 45.31 418 LEU A CA 1
ATOM 3335 C C . LEU A 1 418 ? -41.349 -33.893 39.003 1.00 45.31 418 LEU A C 1
ATOM 3337 O O . LEU A 1 418 ? -41.746 -33.254 38.050 1.00 45.31 418 LEU A O 1
ATOM 3341 N N . SER A 1 419 ? -41.422 -35.224 39.043 1.00 46.72 419 SER A N 1
ATOM 3342 C CA . SER A 1 419 ? -41.910 -35.990 37.892 1.00 46.72 419 SER A CA 1
ATOM 3343 C C . SER A 1 419 ? -43.356 -35.622 37.520 1.00 46.72 419 SER A C 1
ATOM 3345 O O . SER A 1 419 ? -43.649 -35.407 36.342 1.00 46.72 419 SER A O 1
ATOM 3347 N N . SER A 1 420 ? -44.241 -35.427 38.507 1.00 48.12 420 SER A N 1
ATOM 3348 C CA . SER A 1 420 ? -45.632 -35.004 38.260 1.00 48.12 420 SER A CA 1
ATOM 3349 C C . SER A 1 420 ? -45.772 -33.531 37.831 1.00 48.12 420 SER A C 1
ATOM 3351 O O . SER A 1 420 ? -46.559 -33.213 36.935 1.00 48.12 420 SER A O 1
ATOM 3353 N N . TYR A 1 421 ? -44.982 -32.622 38.412 1.00 43.59 421 TYR A N 1
ATOM 3354 C CA . TYR A 1 421 ? -45.003 -31.192 38.098 1.00 43.59 421 TYR A CA 1
ATOM 3355 C C . TYR A 1 421 ? -44.296 -30.887 36.773 1.00 43.59 421 TYR A C 1
ATOM 3357 O O . TYR A 1 421 ? -44.837 -30.145 35.966 1.00 43.59 421 TYR A O 1
ATOM 3365 N N . TYR A 1 422 ? -43.140 -31.500 36.487 1.00 45.00 422 TYR A N 1
ATOM 3366 C CA . TYR A 1 422 ? -42.470 -31.393 35.185 1.00 45.00 422 TYR A CA 1
ATOM 3367 C C . TYR A 1 422 ? -43.366 -31.933 34.077 1.00 45.00 422 TYR A C 1
ATOM 3369 O O . TYR A 1 422 ? -43.506 -31.276 33.052 1.00 45.00 422 TYR A O 1
ATOM 3377 N N . SER A 1 423 ? -44.010 -33.086 34.286 1.00 45.84 423 SER A N 1
ATOM 3378 C CA . SER A 1 423 ? -44.896 -33.669 33.274 1.00 45.84 423 SER A CA 1
ATOM 3379 C C . SER A 1 423 ? -46.126 -32.796 33.018 1.00 45.84 423 SER A C 1
ATOM 3381 O O . SER A 1 423 ? -46.500 -32.613 31.864 1.00 45.84 423 SER A O 1
ATOM 3383 N N . SER A 1 424 ? -46.734 -32.192 34.047 1.00 48.44 424 SER A N 1
ATOM 3384 C CA . SER A 1 424 ? -47.891 -31.300 33.859 1.00 48.44 424 SER A CA 1
ATOM 3385 C C . SER A 1 424 ? -47.507 -29.910 33.325 1.00 48.44 424 SER A C 1
ATOM 3387 O O . SER A 1 424 ? -48.191 -29.383 32.444 1.00 48.44 424 SER A O 1
ATOM 3389 N N . TYR A 1 425 ? -46.387 -29.337 33.773 1.00 40.06 425 TYR A N 1
ATOM 3390 C CA . TYR A 1 425 ? -45.892 -28.022 33.354 1.00 40.06 425 TYR A CA 1
ATOM 3391 C C . TYR A 1 425 ? -45.304 -28.039 31.933 1.00 40.06 425 TYR A C 1
ATOM 3393 O O . TYR A 1 425 ? -45.631 -27.162 31.134 1.00 40.06 425 TYR A O 1
ATOM 3401 N N . LEU A 1 426 ? -44.511 -29.052 31.552 1.00 42.97 426 LEU A N 1
ATOM 3402 C CA . LEU A 1 426 ? -44.007 -29.182 30.174 1.00 42.97 426 LEU A CA 1
ATOM 3403 C C . LEU A 1 426 ? -45.121 -29.475 29.171 1.00 42.97 426 LEU A C 1
ATOM 3405 O O . LEU A 1 426 ? -45.060 -28.973 28.054 1.00 42.97 426 LEU A O 1
ATOM 3409 N N . SER A 1 427 ? -46.141 -30.246 29.557 1.00 42.69 427 SER A N 1
ATOM 3410 C CA . SER A 1 427 ? -47.225 -30.614 28.636 1.00 42.69 427 SER A CA 1
ATOM 3411 C C . SER A 1 427 ? -48.232 -29.482 28.404 1.00 42.69 427 SER A C 1
ATOM 3413 O O . SER A 1 427 ? -48.878 -29.456 27.361 1.00 42.69 427 SER A O 1
ATOM 3415 N N . SER A 1 428 ? -48.365 -28.531 29.340 1.00 43.81 428 SER A N 1
ATOM 3416 C CA . SER A 1 428 ? -49.353 -27.438 29.256 1.00 43.81 428 SER A CA 1
ATOM 3417 C C . SER A 1 428 ? -48.741 -26.052 29.019 1.00 43.81 428 SER A C 1
ATOM 3419 O O . SER A 1 428 ? -49.253 -25.273 28.211 1.00 43.81 428 SER A O 1
ATOM 3421 N N . TYR A 1 429 ? -47.627 -25.731 29.681 1.00 36.53 429 TYR A N 1
ATOM 3422 C CA . TYR A 1 429 ? -47.035 -24.392 29.675 1.00 36.53 429 TYR A CA 1
ATOM 3423 C C . TYR A 1 429 ? -46.037 -24.203 28.529 1.00 36.53 429 TYR A C 1
ATOM 3425 O O . TYR A 1 429 ? -45.969 -23.133 27.934 1.00 36.53 429 TYR A O 1
ATOM 3433 N N . HIS A 1 430 ? -45.286 -25.246 28.165 1.00 38.34 430 HIS A N 1
ATOM 3434 C CA . HIS A 1 430 ? -44.271 -25.146 27.113 1.00 38.34 430 HIS A CA 1
ATOM 3435 C C . HIS A 1 430 ? -44.871 -24.922 25.709 1.00 38.34 430 HIS A C 1
ATOM 3437 O O . HIS A 1 430 ? -44.385 -24.035 25.009 1.00 38.34 430 HIS A O 1
ATOM 3443 N N . PRO A 1 431 ? -45.957 -25.605 25.284 1.00 41.91 431 PRO A N 1
ATOM 3444 C CA . PRO A 1 431 ? -46.585 -25.332 23.989 1.00 41.91 431 PRO A CA 1
ATOM 3445 C C . PRO A 1 431 ? -47.288 -23.967 23.953 1.00 41.91 431 PRO A C 1
ATOM 3447 O O . PRO A 1 431 ? -47.229 -23.272 22.942 1.00 41.91 431 PRO A O 1
ATOM 3450 N N . SER A 1 432 ? -47.919 -23.550 25.058 1.00 42.34 432 SER A N 1
ATOM 3451 C CA . SER A 1 432 ? -48.678 -22.294 25.140 1.00 42.34 432 SER A CA 1
ATOM 3452 C C . SER A 1 432 ? -47.776 -21.060 25.254 1.00 42.34 432 SER A C 1
ATOM 3454 O O . SER A 1 432 ? -48.015 -20.059 24.573 1.00 42.34 432 SER A O 1
ATOM 3456 N N . TYR A 1 433 ? -46.690 -21.132 26.028 1.00 38.94 433 TYR A N 1
ATOM 3457 C CA . TYR A 1 433 ? -45.678 -20.076 26.108 1.00 38.94 433 TYR A CA 1
ATOM 3458 C C . TYR A 1 433 ? -44.852 -19.992 24.822 1.00 38.94 433 TYR A C 1
ATOM 3460 O O . TYR A 1 433 ? -44.655 -18.899 24.301 1.00 38.94 433 TYR A O 1
ATOM 3468 N N . TYR A 1 434 ? -44.436 -21.126 24.247 1.00 41.34 434 TYR A N 1
ATOM 3469 C CA . TYR A 1 434 ? -43.721 -21.124 22.970 1.00 41.34 434 TYR A CA 1
ATOM 3470 C C . TYR A 1 434 ? -44.608 -20.583 21.842 1.00 41.34 434 TYR A C 1
ATOM 3472 O O . TYR A 1 434 ? -44.184 -19.697 21.114 1.00 41.34 434 TYR A O 1
ATOM 3480 N N . SER A 1 435 ? -45.873 -21.000 21.740 1.00 44.09 435 SER A N 1
ATOM 3481 C CA . SER A 1 435 ? -46.787 -20.479 20.714 1.00 44.09 435 SER A CA 1
ATOM 3482 C C . SER A 1 435 ? -47.081 -18.983 20.883 1.00 44.09 435 SER A C 1
ATOM 3484 O O . SER A 1 435 ? -47.101 -18.255 19.890 1.00 44.09 435 SER A O 1
ATOM 3486 N N . SER A 1 436 ? -47.302 -18.499 22.111 1.00 41.88 436 SER A N 1
ATOM 3487 C CA . SER A 1 436 ? -47.652 -17.091 22.366 1.00 41.88 436 SER A CA 1
ATOM 3488 C C . SER A 1 436 ? -46.446 -16.154 22.299 1.00 41.88 436 SER A C 1
ATOM 3490 O O . SER A 1 436 ? -46.529 -15.092 21.680 1.00 41.88 436 SER A O 1
ATOM 3492 N N . TYR A 1 437 ? -45.304 -16.547 22.865 1.00 38.34 437 TYR A N 1
ATOM 3493 C CA . TYR A 1 437 ? -44.080 -15.752 22.836 1.00 38.34 437 TYR A CA 1
ATOM 3494 C C . TYR A 1 437 ? -43.442 -15.770 21.447 1.00 38.34 437 TYR A C 1
ATOM 3496 O O . TYR A 1 437 ? -43.076 -14.717 20.937 1.00 38.34 437 TYR A O 1
ATOM 3504 N N . HIS A 1 438 ? -43.375 -16.927 20.780 1.00 39.22 438 HIS A N 1
ATOM 3505 C CA . HIS A 1 438 ? -42.803 -17.009 19.435 1.00 39.22 438 HIS A CA 1
ATOM 3506 C C . HIS A 1 438 ? -43.690 -16.283 18.417 1.00 39.22 438 HIS A C 1
ATOM 3508 O O . HIS A 1 438 ? -43.172 -15.502 17.631 1.00 39.22 438 HIS A O 1
ATOM 3514 N N . SER A 1 439 ? -45.021 -16.411 18.482 1.00 44.16 439 SER A N 1
ATOM 3515 C CA . SER A 1 439 ? -45.899 -15.670 17.559 1.00 44.16 439 SER A CA 1
ATOM 3516 C C . SER A 1 439 ? -45.896 -14.161 17.820 1.00 44.16 439 SER A C 1
ATOM 3518 O O . SER A 1 439 ? -45.855 -13.390 16.863 1.00 44.16 439 SER A O 1
ATOM 3520 N N . SER A 1 440 ? -45.901 -13.714 19.084 1.00 45.03 440 SER A N 1
ATOM 3521 C CA . SER A 1 440 ? -45.925 -12.278 19.412 1.00 45.03 440 SER A CA 1
ATOM 3522 C C . SER A 1 440 ? -44.572 -11.602 19.207 1.00 45.03 440 SER A C 1
ATOM 3524 O O . SER A 1 440 ? -44.519 -10.532 18.602 1.00 45.03 440 SER A O 1
ATOM 3526 N N . TYR A 1 441 ? -43.471 -12.220 19.637 1.00 40.41 441 TYR A N 1
ATOM 3527 C CA . TYR A 1 441 ? -42.128 -11.669 19.474 1.00 40.41 441 TYR A CA 1
ATOM 3528 C C . TYR A 1 441 ? -41.685 -11.722 18.014 1.00 40.41 441 TYR A C 1
ATOM 3530 O O . TYR A 1 441 ? -41.219 -10.717 17.490 1.00 40.41 441 TYR A O 1
ATOM 3538 N N . TYR A 1 442 ? -41.890 -12.845 17.317 1.00 42.25 442 TYR A N 1
ATOM 3539 C CA . TYR A 1 442 ? -41.481 -12.966 15.918 1.00 42.25 442 TYR A CA 1
ATOM 3540 C C . TYR A 1 442 ? -42.325 -12.062 15.013 1.00 42.25 442 TYR A C 1
ATOM 3542 O O . TYR A 1 442 ? -41.765 -11.357 14.182 1.00 42.25 442 TYR A O 1
ATOM 3550 N N . SER A 1 443 ? -43.645 -11.969 15.224 1.00 46.47 443 SER A N 1
ATOM 3551 C CA . SER A 1 443 ? -44.477 -11.050 14.430 1.00 46.47 443 SER A CA 1
ATOM 3552 C C . SER A 1 443 ? -44.190 -9.581 14.746 1.00 46.47 443 SER A C 1
ATOM 3554 O O . SER A 1 443 ? -44.092 -8.779 13.824 1.00 46.47 443 SER A O 1
ATOM 3556 N N . SER A 1 444 ? -44.006 -9.196 16.016 1.00 46.91 444 SER A N 1
ATOM 3557 C CA . SER A 1 444 ? -43.765 -7.787 16.377 1.00 46.91 444 SER A CA 1
ATOM 3558 C C . SER A 1 444 ? -42.345 -7.322 16.056 1.00 46.91 444 SER A C 1
ATOM 3560 O O . SER A 1 444 ? -42.167 -6.232 15.512 1.00 46.91 444 SER A O 1
ATOM 3562 N N . TYR A 1 445 ? -41.328 -8.139 16.331 1.00 43.16 445 TYR A N 1
ATOM 3563 C CA . TYR A 1 445 ? -39.937 -7.803 16.045 1.00 43.16 445 TYR A CA 1
ATOM 3564 C C . TYR A 1 445 ? -39.672 -7.819 14.544 1.00 43.16 445 TYR A C 1
ATOM 3566 O O . TYR A 1 445 ? -39.120 -6.860 14.015 1.00 43.16 445 TYR A O 1
ATOM 3574 N N . LEU A 1 446 ? -40.122 -8.854 13.829 1.00 45.34 446 LEU A N 1
ATOM 3575 C CA . LEU A 1 446 ? -39.893 -8.941 12.392 1.00 45.34 446 LEU A CA 1
ATOM 3576 C C . LEU A 1 446 ? -40.742 -7.906 11.647 1.00 45.34 446 LEU A C 1
ATOM 3578 O O . LEU A 1 446 ? -40.213 -7.239 10.770 1.00 45.34 446 LEU A O 1
ATOM 3582 N N . SER A 1 447 ? -41.990 -7.640 12.050 1.00 49.12 447 SER A N 1
ATOM 3583 C CA . SER A 1 447 ? -42.783 -6.573 11.422 1.00 49.12 447 SER A CA 1
ATOM 3584 C C . SER A 1 447 ? -42.264 -5.166 11.745 1.00 49.12 447 SER A C 1
ATOM 3586 O O . SER A 1 447 ? -42.342 -4.300 10.879 1.00 49.12 447 SER A O 1
ATOM 3588 N N . SER A 1 448 ? -41.723 -4.904 12.941 1.00 51.12 448 SER A N 1
ATOM 3589 C CA . SER A 1 448 ? -41.173 -3.580 13.286 1.00 51.12 448 SER A CA 1
ATOM 3590 C C . SER A 1 448 ? -39.785 -3.351 12.696 1.00 51.12 448 SER A C 1
ATOM 3592 O O . SER A 1 448 ? -39.523 -2.274 12.160 1.00 51.12 448 SER A O 1
ATOM 3594 N N . TYR A 1 449 ? -38.910 -4.356 12.719 1.00 44.12 449 TYR A N 1
ATOM 3595 C CA . TYR A 1 449 ? -37.589 -4.290 12.105 1.00 44.12 449 TYR A CA 1
ATOM 3596 C C . TYR A 1 449 ? -37.702 -4.197 10.585 1.00 44.12 449 TYR A C 1
ATOM 3598 O O . TYR A 1 449 ? -37.104 -3.309 9.990 1.00 44.12 449 TYR A O 1
ATOM 3606 N N . TYR A 1 450 ? -38.526 -5.037 9.952 1.00 47.00 450 TYR A N 1
ATO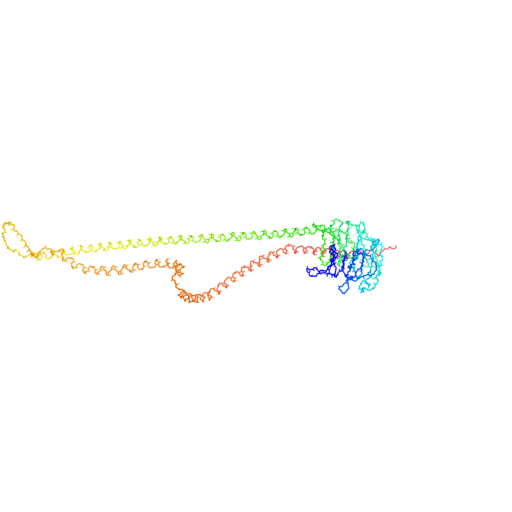M 3607 C CA . TYR A 1 450 ? -38.702 -5.001 8.501 1.00 47.00 450 TYR A CA 1
ATOM 3608 C C . TYR A 1 450 ? -39.395 -3.707 8.062 1.00 47.00 450 TYR A C 1
ATOM 3610 O O . TYR A 1 450 ? -38.904 -3.052 7.154 1.00 47.00 450 TYR A O 1
ATOM 3618 N N 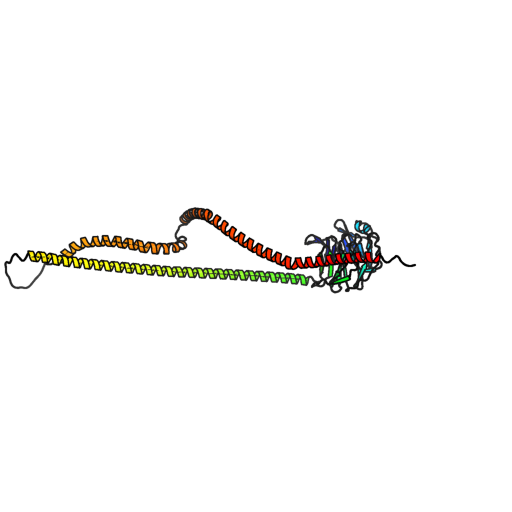. SER A 1 451 ? -40.448 -3.244 8.745 1.00 50.53 451 SER A N 1
ATOM 3619 C CA . SER A 1 451 ? -41.078 -1.964 8.389 1.00 50.53 451 SER A CA 1
ATOM 3620 C C . SER A 1 451 ? -40.172 -0.756 8.638 1.00 50.53 451 SER A C 1
ATOM 3622 O O . SER A 1 451 ? -40.142 0.142 7.808 1.00 50.53 451 SER A O 1
ATOM 3624 N N . SER A 1 452 ? -39.401 -0.702 9.729 1.00 50.16 452 SER A N 1
ATOM 3625 C CA . SER A 1 452 ? -38.538 0.461 10.016 1.00 50.16 452 SER A CA 1
ATOM 3626 C C . SER A 1 452 ? -37.250 0.464 9.193 1.00 50.16 452 SER A C 1
ATOM 3628 O O . SER A 1 452 ? -36.871 1.499 8.641 1.00 50.16 452 SER A O 1
ATOM 3630 N N . TYR A 1 453 ? -36.590 -0.685 9.053 1.00 46.22 453 TYR A N 1
ATOM 3631 C CA . TYR A 1 453 ? -35.364 -0.811 8.275 1.00 46.22 453 TYR A CA 1
ATOM 3632 C C . TYR A 1 453 ? -35.651 -0.710 6.782 1.00 46.22 453 TYR A C 1
ATOM 3634 O O . TYR A 1 453 ? -35.006 0.077 6.095 1.00 46.22 453 TYR A O 1
ATOM 3642 N N . LEU A 1 454 ? -36.655 -1.435 6.274 1.00 50.16 454 LEU A N 1
ATOM 3643 C CA . LEU A 1 454 ? -36.985 -1.384 4.854 1.00 50.16 454 LEU A CA 1
ATOM 3644 C C . LEU A 1 454 ? -37.532 -0.005 4.487 1.00 50.16 454 LEU A C 1
ATOM 3646 O O . LEU A 1 454 ? -37.089 0.532 3.486 1.00 50.16 454 LEU A O 1
ATOM 3650 N N . SER A 1 455 ? -38.396 0.618 5.302 1.00 53.66 455 SER A N 1
ATOM 3651 C CA . SER A 1 455 ? -38.919 1.963 5.008 1.00 53.66 455 SER A CA 1
ATOM 3652 C C . SER A 1 455 ? -37.835 3.044 5.110 1.00 53.66 455 SER A C 1
ATOM 3654 O O . SER A 1 455 ? -37.739 3.886 4.225 1.00 53.66 455 SER A O 1
ATOM 3656 N N . SER A 1 456 ? -36.925 2.988 6.092 1.00 55.25 456 SER A N 1
ATOM 3657 C CA . SER A 1 456 ? -35.798 3.939 6.160 1.00 55.25 456 SER A CA 1
ATOM 3658 C C . SER A 1 456 ? -34.773 3.735 5.038 1.00 55.25 456 SER A C 1
ATOM 3660 O O . SER A 1 456 ? -34.276 4.711 4.471 1.00 55.25 456 SER A O 1
ATOM 3662 N N . TYR A 1 457 ? -34.489 2.488 4.656 1.00 51.03 457 TYR A N 1
ATOM 3663 C CA . TYR A 1 457 ? -33.613 2.170 3.532 1.00 51.03 457 TYR A CA 1
ATOM 3664 C C . TYR A 1 457 ? -34.246 2.582 2.199 1.00 51.03 457 TYR A C 1
ATOM 3666 O O . TYR A 1 457 ? -33.606 3.279 1.418 1.00 51.03 457 TYR A O 1
ATOM 3674 N N . TYR A 1 458 ? -35.517 2.242 1.956 1.00 52.16 458 TYR A N 1
ATOM 3675 C CA . TYR A 1 458 ? -36.233 2.636 0.739 1.00 52.16 458 TYR A CA 1
ATOM 3676 C C . TYR A 1 458 ? -36.389 4.153 0.659 1.00 52.16 458 TYR A C 1
ATOM 3678 O O . TYR A 1 458 ? -36.069 4.728 -0.376 1.00 52.16 458 TYR A O 1
ATOM 3686 N N . SER A 1 459 ? -36.810 4.824 1.737 1.00 55.25 459 SER A N 1
ATOM 3687 C CA . SER A 1 459 ? -36.940 6.281 1.758 1.00 55.25 459 SER A CA 1
ATOM 3688 C C . SER A 1 459 ? -35.597 6.971 1.557 1.00 55.25 459 SER A C 1
ATOM 3690 O O . SER A 1 459 ? -35.540 7.894 0.754 1.00 55.25 459 SER A O 1
ATOM 3692 N N . SER A 1 460 ? -34.508 6.536 2.202 1.00 54.66 460 SER A N 1
ATOM 3693 C CA . SER A 1 460 ? -33.184 7.156 2.016 1.00 54.66 460 SER A CA 1
ATOM 3694 C C . SER A 1 460 ? -32.588 6.876 0.634 1.00 54.66 460 SER A C 1
ATOM 3696 O O . SER A 1 460 ? -32.041 7.784 0.007 1.00 54.66 460 SER A O 1
ATOM 3698 N N . TYR A 1 461 ? -32.746 5.663 0.104 1.00 49.44 461 TYR A N 1
ATOM 3699 C CA . TYR A 1 461 ? -32.263 5.291 -1.223 1.00 49.44 461 TYR A CA 1
ATOM 3700 C C . TYR A 1 461 ? -33.066 5.978 -2.343 1.00 49.44 461 TYR A C 1
ATOM 3702 O O . TYR A 1 461 ? -32.476 6.563 -3.252 1.00 49.44 461 TYR A O 1
ATOM 3710 N N . LEU A 1 462 ? -34.402 6.011 -2.258 1.00 52.19 462 LEU A N 1
ATOM 3711 C CA . LEU A 1 462 ? -35.257 6.698 -3.237 1.00 52.19 462 LEU A CA 1
ATOM 3712 C C . LEU A 1 462 ? -35.193 8.222 -3.152 1.00 52.19 462 LEU A C 1
ATOM 3714 O O . LEU A 1 462 ? -35.418 8.866 -4.169 1.00 52.19 462 LEU A O 1
ATOM 3718 N N . SER A 1 463 ? -34.901 8.818 -1.993 1.00 52.00 463 SER A N 1
ATOM 3719 C CA . SER A 1 463 ? -34.788 10.283 -1.880 1.00 52.00 463 SER A CA 1
ATOM 3720 C C . SER A 1 463 ? -33.398 10.818 -2.231 1.00 52.00 463 SER A C 1
ATOM 3722 O O . SER A 1 463 ? -33.288 11.965 -2.656 1.00 52.00 463 SER A O 1
ATOM 3724 N N . SER A 1 464 ? -32.339 10.005 -2.120 1.00 51.69 464 SER A N 1
ATOM 3725 C CA . SER A 1 464 ? -30.964 10.441 -2.416 1.00 51.69 464 SER A CA 1
ATOM 3726 C C . SER A 1 464 ? -30.409 9.892 -3.732 1.00 51.69 464 SER A C 1
ATOM 3728 O O . SER A 1 464 ? -29.802 10.633 -4.510 1.00 51.69 464 SER A O 1
ATOM 3730 N N . TYR A 1 465 ? -30.624 8.608 -4.018 1.00 46.72 465 TYR A N 1
ATOM 3731 C CA . TYR A 1 465 ? -30.001 7.928 -5.151 1.00 46.72 465 TYR A CA 1
ATOM 3732 C C . TYR A 1 465 ? -30.849 8.043 -6.417 1.00 46.72 465 TYR A C 1
ATOM 3734 O O . TYR A 1 465 ? -30.327 8.335 -7.490 1.00 46.72 465 TYR A O 1
ATOM 3742 N N . HIS A 1 466 ? -32.170 7.892 -6.303 1.00 49.31 466 HIS A N 1
ATOM 3743 C CA . HIS A 1 466 ? -33.060 7.939 -7.466 1.00 49.31 466 HIS A CA 1
ATOM 3744 C C . HIS A 1 466 ? -33.111 9.321 -8.153 1.00 49.31 466 HIS A C 1
ATOM 3746 O O . HIS A 1 466 ? -32.989 9.360 -9.375 1.00 49.31 466 HIS A O 1
ATOM 3752 N N . PRO A 1 467 ? -33.187 10.472 -7.449 1.00 53.97 467 PRO A N 1
ATOM 3753 C CA . PRO A 1 467 ? -33.218 11.782 -8.097 1.00 53.97 467 PRO A CA 1
ATOM 3754 C C . PRO A 1 467 ? -31.847 12.172 -8.652 1.00 53.97 467 PRO A C 1
ATOM 3756 O O . PRO A 1 467 ? -31.782 12.815 -9.694 1.00 53.97 467 PRO A O 1
ATOM 3759 N N . SER A 1 468 ? -30.747 11.764 -8.006 1.00 55.50 468 SER A N 1
ATOM 3760 C CA . SER A 1 468 ? -29.382 12.057 -8.468 1.00 55.50 468 SER A CA 1
ATOM 3761 C C . SER A 1 468 ? -28.979 11.199 -9.671 1.00 55.50 468 SER A C 1
ATOM 3763 O O . SER A 1 468 ? -28.402 11.713 -10.635 1.00 55.50 468 SER A O 1
ATOM 3765 N N . TYR A 1 469 ? -29.351 9.917 -9.680 1.00 51.94 469 TYR A N 1
ATOM 3766 C CA . TYR A 1 469 ? -29.175 9.041 -10.834 1.00 51.94 469 TYR A CA 1
ATOM 3767 C C . TYR A 1 469 ? -30.097 9.447 -11.988 1.00 51.94 469 TYR A C 1
ATOM 3769 O O . TYR A 1 469 ? -29.615 9.638 -13.099 1.00 51.94 469 TYR A O 1
ATOM 3777 N N . TYR A 1 470 ? -31.389 9.681 -11.735 1.00 52.16 470 TYR A N 1
ATOM 3778 C CA . TYR A 1 470 ? -32.324 10.134 -12.768 1.00 52.16 470 TYR A CA 1
ATOM 3779 C C . TYR A 1 470 ? -31.912 11.496 -13.341 1.00 52.16 470 TYR A C 1
ATOM 3781 O O . TYR A 1 470 ? -31.836 11.636 -14.554 1.00 52.16 470 TYR A O 1
ATOM 3789 N N . SER A 1 471 ? -31.537 12.476 -12.510 1.00 56.88 471 SER A N 1
ATOM 3790 C CA . SER A 1 471 ? -31.090 13.790 -12.999 1.00 56.88 471 SER A CA 1
ATOM 3791 C C . SER A 1 471 ? -29.791 13.701 -13.794 1.00 56.88 471 SER A C 1
ATOM 3793 O O . SER A 1 471 ? -29.672 14.360 -14.823 1.00 56.88 471 SER A O 1
ATOM 3795 N N . SER A 1 472 ? -28.820 12.884 -13.373 1.00 56.22 472 SER A N 1
ATOM 3796 C CA . SER A 1 472 ? -27.552 12.739 -14.103 1.00 56.22 472 SER A CA 1
ATOM 3797 C C . SER A 1 472 ? -27.714 11.952 -15.403 1.00 56.22 472 SER A C 1
ATOM 3799 O O . SER A 1 472 ? -27.199 12.375 -16.441 1.00 56.22 472 SER A O 1
ATOM 3801 N N . TYR A 1 473 ? -28.479 10.859 -15.383 1.00 53.06 473 TYR A N 1
ATOM 3802 C CA . TYR A 1 473 ? -28.726 10.039 -16.561 1.00 53.06 473 TYR A CA 1
ATOM 3803 C C . TYR A 1 473 ? -29.601 10.787 -17.568 1.00 53.06 473 TYR A C 1
ATOM 3805 O O . TYR A 1 473 ? -29.196 10.923 -18.719 1.00 53.06 473 TYR A O 1
ATOM 3813 N N . HIS A 1 474 ? -30.722 11.373 -17.132 1.00 52.19 474 HIS A N 1
ATOM 3814 C CA . HIS A 1 474 ? -31.632 12.143 -17.982 1.00 52.19 474 HIS A CA 1
ATOM 3815 C C . HIS A 1 474 ? -30.954 13.398 -18.552 1.00 52.19 474 HIS A C 1
ATOM 3817 O O . HIS A 1 474 ? -31.067 13.640 -19.750 1.00 52.19 474 HIS A O 1
ATOM 3823 N N . SER A 1 475 ? -30.148 14.128 -17.765 1.00 55.53 475 SER A N 1
ATOM 3824 C CA . SER A 1 475 ? -29.364 15.262 -18.287 1.00 55.53 475 SER A CA 1
ATOM 3825 C C . SER A 1 475 ? -28.318 14.816 -19.306 1.00 55.53 475 SER A C 1
ATOM 3827 O O . SER A 1 475 ? -28.139 15.488 -20.319 1.00 55.53 475 SER A O 1
ATOM 3829 N N . SER A 1 476 ? -27.639 13.682 -19.090 1.00 57.56 476 SER A N 1
ATOM 3830 C CA . SER A 1 476 ? -26.638 13.180 -20.042 1.00 57.56 476 SER A CA 1
ATOM 3831 C C . SER A 1 476 ? -27.267 12.658 -21.337 1.00 57.56 476 SER A C 1
ATOM 3833 O O . SER A 1 476 ? -26.731 12.908 -22.415 1.00 57.56 476 SER A O 1
ATOM 3835 N N . TYR A 1 477 ? -28.422 11.993 -21.236 1.00 54.44 477 TYR A N 1
ATOM 3836 C CA . TYR A 1 477 ? -29.108 11.349 -22.353 1.00 54.44 477 TYR A CA 1
ATOM 3837 C C . TYR A 1 477 ? -29.896 12.364 -23.192 1.00 54.44 477 TYR A C 1
ATOM 3839 O O . TYR A 1 477 ? -29.853 12.305 -24.416 1.00 54.44 477 TYR A O 1
ATOM 3847 N N . HIS A 1 478 ? -30.536 13.363 -22.568 1.00 56.34 478 HIS A N 1
ATOM 3848 C CA . HIS A 1 478 ? -31.130 14.481 -23.309 1.00 56.34 478 HIS A CA 1
ATOM 3849 C C . HIS A 1 478 ? -30.067 15.395 -23.914 1.00 56.34 478 HIS A C 1
ATOM 3851 O O . HIS A 1 478 ? -30.234 15.818 -25.053 1.00 56.34 478 HIS A O 1
ATOM 3857 N N . SER A 1 479 ? -28.953 15.662 -23.220 1.00 57.44 479 SER A N 1
ATOM 3858 C CA . SER A 1 479 ? -27.865 16.459 -23.807 1.00 57.44 479 SER A CA 1
ATOM 3859 C C . SER A 1 479 ? -27.231 15.753 -25.005 1.00 57.44 479 SER A C 1
ATOM 3861 O O . SER A 1 479 ? -26.911 16.411 -25.994 1.00 57.44 479 SER A O 1
ATOM 3863 N N . SER A 1 480 ? -27.075 14.425 -24.965 1.00 57.50 480 SER A N 1
ATOM 3864 C CA . SER A 1 480 ? -26.523 13.666 -26.091 1.00 57.50 480 SER A CA 1
ATOM 3865 C C . SER A 1 480 ? -27.513 13.549 -27.254 1.00 57.50 480 SER A C 1
ATOM 3867 O O . SER A 1 480 ? -27.115 13.793 -28.393 1.00 57.50 480 SER A O 1
ATOM 3869 N N . LEU A 1 481 ? -28.799 13.280 -26.990 1.00 53.12 481 LEU A N 1
ATOM 3870 C CA . LEU A 1 481 ? -29.837 13.235 -28.024 1.00 53.12 481 LEU A CA 1
ATOM 3871 C C . LEU A 1 481 ? -30.057 14.601 -28.678 1.00 53.12 481 LEU A C 1
ATOM 3873 O O . LEU A 1 481 ? -30.077 14.672 -29.902 1.00 53.12 481 LEU A O 1
ATOM 3877 N N . TYR A 1 482 ? -30.142 15.686 -27.904 1.00 53.44 482 TYR A N 1
ATOM 3878 C CA . TYR A 1 482 ? -30.315 17.043 -28.434 1.00 53.44 482 TYR A CA 1
ATOM 3879 C C . TYR A 1 482 ? -29.090 17.502 -29.239 1.00 53.44 482 TYR A C 1
ATOM 3881 O O . TYR A 1 482 ? -29.246 18.096 -30.303 1.00 53.44 482 TYR A O 1
ATOM 3889 N N . SER A 1 483 ? -27.874 17.152 -28.796 1.00 57.12 483 SER A N 1
ATOM 3890 C CA . SER A 1 483 ? -26.644 17.410 -29.565 1.00 57.12 483 SER A CA 1
ATOM 3891 C C . SER A 1 483 ? -26.586 16.592 -30.857 1.00 57.12 483 SER A C 1
ATOM 3893 O O . SER A 1 483 ? -26.098 17.094 -31.865 1.00 57.12 483 SER A O 1
ATOM 3895 N N . SER A 1 484 ? -27.102 15.357 -30.848 1.00 54.91 484 SER A N 1
ATOM 3896 C CA . SER A 1 484 ? -27.182 14.512 -32.047 1.00 54.91 484 SER A CA 1
ATOM 3897 C C . SER A 1 484 ? -28.272 14.966 -33.026 1.00 54.91 484 SER A C 1
ATOM 3899 O O . SER A 1 484 ? -28.073 14.912 -34.236 1.00 54.91 484 SER A O 1
ATOM 3901 N N . TYR A 1 485 ? -29.393 15.491 -32.519 1.00 51.34 485 TYR A N 1
ATOM 3902 C CA . TYR A 1 485 ? -30.455 16.061 -33.345 1.00 51.34 485 TYR A CA 1
ATOM 3903 C C . TYR A 1 485 ? -29.996 17.374 -33.989 1.00 51.34 485 TYR A C 1
ATOM 3905 O O . TYR A 1 485 ? -30.148 17.520 -35.195 1.00 51.34 485 TYR A O 1
ATOM 3913 N N . GLN A 1 486 ? -29.352 18.276 -33.232 1.00 53.44 486 GLN A N 1
ATOM 3914 C CA . GLN A 1 486 ? -28.738 19.515 -33.741 1.00 53.44 486 GLN A CA 1
ATOM 3915 C C . GLN A 1 486 ? -27.634 19.255 -34.775 1.00 53.44 486 GLN A C 1
ATOM 3917 O O . GLN A 1 486 ? -27.528 19.991 -35.757 1.00 53.44 486 GLN A O 1
ATOM 3922 N N . SER A 1 487 ? -26.822 18.206 -34.605 1.00 54.53 487 SER A N 1
ATOM 3923 C CA . SER A 1 487 ? -25.829 17.832 -35.616 1.00 54.53 487 SER A CA 1
ATOM 3924 C C . SER A 1 487 ? -26.481 17.214 -36.858 1.00 54.53 487 SER A C 1
ATOM 3926 O O . SER A 1 487 ? -26.029 17.479 -37.963 1.00 54.53 487 SER A O 1
ATOM 3928 N N . SER A 1 488 ? -27.584 16.472 -36.727 1.00 49.66 488 SER A N 1
ATOM 3929 C CA . SER A 1 488 ? -28.317 15.942 -37.887 1.00 49.66 488 SER A CA 1
ATOM 3930 C C . SER A 1 488 ? -29.134 16.999 -38.652 1.00 49.66 488 SER A C 1
ATOM 3932 O O . SER A 1 488 ? -29.171 16.959 -39.880 1.00 49.66 488 SER A O 1
ATOM 3934 N N . SER A 1 489 ? -29.714 18.000 -37.978 1.00 46.72 489 SER A N 1
ATOM 3935 C CA . SER A 1 489 ? -30.448 19.097 -38.628 1.00 46.72 489 SER A CA 1
ATOM 3936 C C . SER A 1 489 ? -29.529 20.162 -39.241 1.00 46.72 489 SER A C 1
ATOM 3938 O O . SER A 1 489 ? -29.869 20.721 -40.281 1.00 46.72 489 SER A O 1
ATOM 3940 N N . SER A 1 490 ? -28.323 20.369 -38.695 1.00 47.22 490 SER A N 1
ATOM 3941 C CA . SER A 1 490 ? -27.278 21.193 -39.334 1.00 47.22 490 SER A CA 1
ATOM 3942 C C . SER A 1 490 ? -26.610 20.524 -40.547 1.00 47.22 490 SER A C 1
ATOM 3944 O O . SER A 1 490 ? -26.061 21.218 -41.404 1.00 47.22 490 SER A O 1
ATOM 3946 N N . TYR A 1 491 ? -26.709 19.197 -40.685 1.00 43.38 491 TYR A N 1
ATOM 3947 C CA . TYR A 1 491 ? -26.338 18.478 -41.915 1.00 43.38 491 TYR A CA 1
ATOM 3948 C C . TYR A 1 491 ? -27.410 18.578 -43.019 1.00 43.38 491 TYR A C 1
ATOM 3950 O O . TYR A 1 491 ? -27.071 18.548 -44.203 1.00 43.38 491 TYR A O 1
ATOM 3958 N N . GLN A 1 492 ? -28.691 18.759 -42.670 1.00 41.00 492 GLN A N 1
ATOM 3959 C CA . GLN A 1 492 ? -29.739 19.043 -43.663 1.00 41.00 492 GLN A CA 1
ATOM 3960 C C . GLN A 1 492 ? -29.790 20.517 -44.092 1.00 41.00 492 GLN A C 1
ATOM 3962 O O . GLN A 1 492 ? -30.173 20.787 -45.223 1.00 41.00 492 GLN A O 1
ATOM 3967 N N . SER A 1 493 ? -29.338 21.466 -43.264 1.00 41.38 493 SER A N 1
ATOM 3968 C CA . SER A 1 493 ? -29.241 22.882 -43.661 1.00 41.38 493 SER A CA 1
ATOM 3969 C C . SER A 1 493 ? -27.944 23.246 -44.396 1.00 41.38 493 SER A C 1
ATOM 3971 O O . SER A 1 493 ? -27.821 24.358 -44.890 1.00 41.38 493 SER A O 1
ATOM 3973 N N . SER A 1 494 ? -26.956 22.346 -44.449 1.00 44.03 494 SER A N 1
ATOM 3974 C CA . SER A 1 494 ? -25.686 22.555 -45.171 1.00 44.03 494 SER A CA 1
ATOM 3975 C C . SER A 1 494 ? -25.605 21.808 -46.506 1.00 44.03 494 SER A C 1
ATOM 3977 O O . SER A 1 494 ? -24.633 21.970 -47.238 1.00 44.03 494 SER A O 1
ATOM 3979 N N . SER A 1 495 ? -26.632 21.024 -46.854 1.00 41.19 495 SER A N 1
ATOM 3980 C CA . SER A 1 495 ? -26.730 20.317 -48.138 1.00 41.19 495 SER A CA 1
ATOM 3981 C C . SER A 1 495 ? -27.630 21.012 -49.171 1.00 41.19 495 SER A C 1
ATOM 3983 O O . SER A 1 495 ? -27.762 20.502 -50.280 1.00 41.19 495 SER A O 1
ATOM 3985 N N . SER A 1 496 ? -28.192 22.190 -48.864 1.00 44.22 496 SER A N 1
ATOM 3986 C CA . SER A 1 496 ? -28.990 22.987 -49.813 1.00 44.22 496 SER A CA 1
ATOM 3987 C C . SER A 1 496 ? -28.264 24.179 -50.457 1.00 44.22 496 SER A C 1
ATOM 3989 O O . SER A 1 496 ? -28.798 24.729 -51.410 1.00 44.22 496 SER A O 1
ATOM 3991 N N . ASP A 1 497 ? -27.045 24.539 -50.028 1.00 43.09 497 ASP A N 1
ATOM 3992 C CA . ASP A 1 497 ? -26.390 25.797 -50.454 1.00 43.09 497 ASP A CA 1
ATOM 3993 C C . ASP A 1 497 ? -25.080 25.616 -51.250 1.00 43.09 497 ASP A C 1
ATOM 3995 O O . ASP A 1 497 ? -24.217 26.492 -51.267 1.00 43.09 497 ASP A O 1
ATOM 3999 N N . GLN A 1 498 ? -24.916 24.501 -51.968 1.00 41.38 498 GLN A N 1
ATOM 4000 C CA . GLN A 1 498 ? -23.866 24.380 -52.992 1.00 41.38 498 GLN A CA 1
ATOM 4001 C C . GLN A 1 498 ? -24.425 23.928 -54.342 1.00 41.38 498 GLN A C 1
ATOM 4003 O O . GLN A 1 498 ? -24.064 22.889 -54.885 1.00 41.38 498 GLN A O 1
ATOM 4008 N N . SER A 1 499 ? -25.290 24.762 -54.917 1.00 47.00 499 SER A N 1
ATOM 4009 C CA . SER A 1 499 ? -25.504 24.799 -56.365 1.00 47.00 499 SER A CA 1
ATOM 4010 C 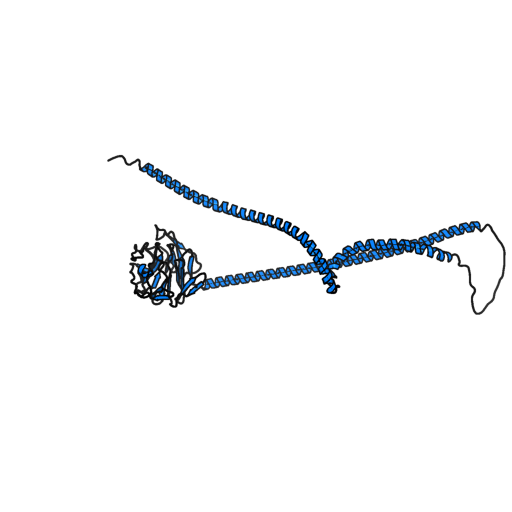C . SER A 1 499 ? -25.858 26.212 -56.828 1.00 47.00 499 SER A C 1
ATOM 4012 O O . SER A 1 499 ? -26.976 26.476 -57.263 1.00 47.00 499 SER A O 1
ATOM 4014 N N . SER A 1 500 ? -24.902 27.136 -56.755 1.00 41.38 500 SER A N 1
ATOM 4015 C CA . SER A 1 500 ? -24.917 28.330 -57.601 1.00 41.38 500 SER A CA 1
ATOM 4016 C C . SER A 1 500 ? -23.539 28.978 -57.670 1.00 41.38 500 SER A C 1
ATOM 4018 O O . SER A 1 500 ? -22.873 29.122 -56.651 1.00 41.38 500 SER A O 1
ATOM 4020 N N . SER A 1 501 ? -23.214 29.407 -58.891 1.00 39.78 501 SER A N 1
ATOM 4021 C CA . SER A 1 501 ? -22.178 30.360 -59.313 1.00 39.78 501 SER A CA 1
ATOM 4022 C C . SER A 1 501 ? -20.710 29.908 -59.310 1.00 39.78 501 SER A C 1
ATOM 4024 O O . SER A 1 501 ? -20.025 29.992 -58.296 1.00 39.78 501 SER A O 1
ATOM 4026 N N . SER A 1 502 ? -20.290 29.505 -60.524 1.00 41.84 502 SER A N 1
ATOM 4027 C CA . SER A 1 502 ? -19.201 30.093 -61.345 1.00 41.84 502 SER A CA 1
ATOM 4028 C C . SER A 1 502 ? -17.792 30.195 -60.776 1.00 41.84 502 SER A C 1
ATOM 4030 O O . SER A 1 502 ? -17.596 31.034 -59.869 1.00 41.84 502 SER A O 1
#

pLDDT: mean 73.84, std 24.69, range [22.42, 98.75]

Mean predicted aligned error: 20.11 Å

Sequence (502 aa):
MQIDAGMGQVVVADKYKRTYFLSGLAFYRLGRLGMKHVTVGAGGLWGTCHANKVYKYVAGDFKLAKGLSMYQVDAGGDGQIVGVGSGRHNAYCLKEEKALGYCGRNTLNWTSLSRKMMYYSCGPRMGCWGVDKSHRIWVTKNISPTNCSTSGWTAVPGPRMKMIEVSSDGKVYGVTTTGKIYQRARITNGCRQGKSWVHVPICMPVRHVSFDQWNLWIVTTSAWLSILLILLLLLLLLLLLLLLLLLLLLLLLLLLLLLLLLLLLLLLLLLLLLLLLLLLLLLLLLLLLLLLLLLLLLLLLLLLLLSSYYYYYSCYYYYSYYSYSCYYYYSCYYSFYYSWRSSSYHSSYNSSCHSVLLLVVPLVLPLVLLLVVPLVLPLILLLVVPLVLPLVLPLVRPLVLPLVLHPSYYSSYHSSYLSSYYSSYLSSYHPSYYSSYHSSYYSSYLSSYYSSYLSSYYSSYLSSYHPSYYSSYHSSYHSSLYSSYQSSSSYQSSSSDQSSSS

Solvent-accessible surface area (backbone atoms only — not comparable to full-atom values): 27468 Å² total; per-residue (Å²): 92,37,51,23,29,13,83,92,40,40,34,34,13,40,85,84,17,47,30,28,34,58,54,94,94,45,76,44,77,44,58,86,66,48,22,64,33,46,23,32,20,66,26,37,45,37,32,14,30,84,86,19,45,33,29,36,58,50,96,83,34,73,29,59,44,42,63,69,45,22,73,42,56,24,15,23,17,64,21,14,32,35,24,20,33,60,83,79,25,36,26,34,31,31,32,17,71,62,44,63,66,57,82,57,84,62,76,54,79,66,46,79,49,98,50,60,28,69,29,46,21,22,10,39,90,46,14,35,38,30,22,27,87,84,21,45,38,35,36,24,61,42,61,40,35,81,75,55,52,60,72,53,78,43,80,46,92,74,76,51,29,66,38,49,32,32,11,56,88,48,50,36,41,33,32,28,73,83,14,50,42,31,35,54,36,72,57,41,95,93,37,57,84,33,78,50,76,43,78,50,94,63,99,57,49,37,67,34,57,24,36,33,94,95,42,80,45,75,41,63,74,60,68,61,62,59,50,49,50,51,52,50,53,51,50,52,52,51,52,52,53,52,52,52,50,52,51,51,52,52,51,50,52,51,52,52,52,52,52,51,52,52,52,52,50,51,52,50,52,52,52,52,50,52,52,52,53,51,52,52,51,52,51,52,52,52,53,52,52,52,50,53,50,51,51,52,51,51,52,51,51,51,56,50,52,54,51,51,53,49,54,52,56,50,52,59,50,51,72,69,49,80,80,67,80,88,82,91,83,91,90,88,88,86,93,87,81,90,82,89,86,85,82,89,85,81,89,87,89,73,82,76,71,57,62,57,61,68,61,49,52,74,58,47,53,55,53,50,52,65,52,47,51,72,56,50,53,53,48,50,51,64,57,47,46,75,59,47,49,74,65,47,52,77,62,44,57,80,68,46,61,85,75,72,58,60,73,75,59,51,53,57,52,49,52,56,50,46,53,56,48,52,54,52,44,55,73,56,47,49,60,51,49,48,55,50,50,50,54,50,49,51,51,50,50,50,52,48,50,49,52,51,50,49,47,52,49,49,51,52,43,54,68,54,49,48,56,53,49,49,52,53,49,50,51,51,50,51,52,50,51,52,52,50,49,53,54,53,52,55,54,62,69,64,70,73,79,84,82,78,84,134

Secondary structure (DSSP, 8-state):
-EEEEETTEEEEE-TT--EEEEETTEEEE--SS-EEEEEEETTEEEEEETT--EEEEETTEEEE-BS--EEEEE--SSS-EEEEETTT-EEEEE-HHHHHT--SSSBPPPEEEEEE-SEEEE-SSS-EEEE-TTS-EEEES-B-TTT--B---EEE--S-EEEEEE-TT--EEEEETTS-EEEEE---SS-TT-SEEEEE--SS-EEEEEEETTEEEEEES-SHHHHHHHHHHHHHHHHHHHHHHHHHHHHHHHHHHHHHHHHHHHHHHHHHHHHHHHHHHHHHHHHHHHHHHHHHHHHHHHHHHHHHHHHHHHHHHHHHHTTS------------------------S--SSHHHHHHHHHHHHHHHHHHHHHHHHHHHHHHHHHHHHHHHHHHHHHHHHHHHS-HHHHHHHHHHHHHHHHHHHHHHHHHHHHHHHHHHHHHHHHHHHHHHHHHHHHHHHHHHHHHHHHHHHHHHHHHHHHHHHHHHHHHHSSSSS-----

Organism: Pleuronectes platessa (NCBI:txid8262)

Radius of gyration: 60.7 Å; Cα contacts (8 Å, |Δi|>4): 703; chains: 1; bounding box: 130×70×200 Å

InterPro domains:
  IPR006624 Beta-propeller repeat TECPR [PF19193] (2-220)
  IPR006624 Beta-propeller repeat TECPR [SM00706] (17-59)
  IPR006624 Beta-propeller repeat TECPR [SM00706] (60-96)
  IPR006624 Beta-propeller repeat TECPR [SM00706] (108-142)
  IPR006624 Beta-propeller repeat TECPR [SM00706] (151-186)
  IPR051513 Tectonin beta-propeller repeat-containing [PTHR23250] (107-222)